Protein AF-0000000072165269 (afdb_homodimer)

Sequence (678 aa):
MTIIVISNIGFAGISVMSFYLAAVITVVPFFVMTLSVFIFFLLVLLVVDDQVEEVFLVLRLVLAFLIVVILVFVVLHFCLAVTIVQGVERFLTAADRALLTRVVQDAGTAEGDVFAQLVEGLRKLSGCELNEVLSASRFVPHPLNALGLHLLRSLLAERMADARAIERGSAGNVTVQETPDPQSQLHIDTFAPIVKVWVFQDPPGVSLDEGPLLFSQRSHRNSEAKLRWMHAYAQEPASEARAEPSFRLRGCAAAAKAAADFVQAVEGHLILEAAAAAQPVLPLPGVRRTLVLADTSALHARGTGVPGRVRCSWRQAGDNDGGLKRLNPYRWTEAKQELMTIIVISNIGFAGISVMSFYLAAVITVVPFFVMTLSVFIFFLLVLLVVDDQVEEVFLVLRLVLAFLIVVILVFVVLHFCLAVTIVQGVERFLTAADRALLTRVVQDAGTAEGDVFAQLVEGLRKLSGCELNEVLSASRFVPHPLNALGLHLLRSLLAERMADARAIERGSAGNVTVQETPDPQSQLHIDTFAPIVKVWVFQDPPGVSLDEGPLLFSQRSHRNSEAKLRWMHAYAQEPASEARAEPSFRLRGCAAAAKAAADFVQAVEGHLILEAAAAAQPVLPLPGVRRTLVLADTSALHARGTGVPGRVRCSWRQAGDNDGGLKRLNPYRWTEAKQEL

Secondary structure (DSSP, 8-state):
---------------HHHHHHHIIIIIHHHHHHHHHHHHHHHHHHHHHTT-HHHHHHHHHHHHHHHHHHHHHHHHHHHHHHHHHHHHHHHH--HHHHHHHHHHHHHHTS--SSHHHHHHHHHHTS-HHHHHHHTSS-S----GGGGGTHHHHHHHHHHHHHHHHHHHT--TTEEE--SS--GGGS-EES-SS--EEEEEE-STT-S-GGG-PPEEETTTTS--HHHHHHHHHHTSTT-HHHHH-SSEETTT-HHHHHHTHHHHHHHTTSS-BTTBPPEEE-PPPTT-S-EEEEEETTS-EE---PPTT-EEEEEE---TTTSBS----TT-HHHHHTT-/---------------HHHHHHHIIIIIHHHHHHHHHHHHHHHHHHHHHTT-HHHHHHHHHHHHHHHHHHHHHHHHHHHHHHHHHHHHHHHH--HHHHHHHHHHHHHHTS--SSHHHHHHHHHHTS-HHHHHHHTSS-S----GGGGGTHHHHHHHHHHHHHHHHHHHT--TT-EE--SS--GGGS-EES-SS--EEEEEE-STT-S-GGG-PEEE-TTTTS--HHHHHHHHHHTSTT-HHHHH-SSEETTT-HHHHHHTHHHHHHHTTSS-BTTBPPPEE-PPPTT-S-EEEEEETTS-EEE--PPTT-EE-EEE---TTSSBS----TT-HHHHHTT-

Solvent-accessible surface area (backbone atoms only — not comparable to full-atom values): 35273 Å² total; per-residue (Å²): 137,81,80,81,75,84,71,85,70,88,69,70,87,62,49,70,59,56,51,49,46,47,39,47,62,52,43,40,49,47,47,49,18,51,48,15,38,49,46,25,53,51,32,14,55,27,14,64,64,57,34,25,71,58,18,22,51,53,18,54,52,49,52,54,47,49,53,49,50,50,51,50,50,54,51,48,47,60,46,47,52,53,44,51,56,49,46,47,62,72,51,46,48,72,67,52,51,51,48,53,36,49,45,31,45,73,69,62,60,43,72,83,63,33,57,61,53,37,54,52,52,56,66,68,48,48,68,68,54,46,48,53,65,61,38,64,61,53,65,77,92,52,82,54,28,44,50,35,46,64,54,50,48,30,52,46,28,47,38,44,50,51,49,50,55,58,68,62,42,79,71,23,59,46,61,32,63,91,58,92,54,77,55,51,45,45,22,21,64,30,61,45,87,40,49,32,40,35,36,28,49,54,69,87,32,49,43,72,54,26,16,27,46,27,38,17,54,58,35,53,52,88,37,72,48,54,46,31,26,51,47,46,38,53,32,87,87,21,61,54,47,70,72,34,56,47,53,36,62,76,64,34,68,64,12,32,62,65,15,44,68,46,51,34,4,34,73,57,75,41,91,43,92,57,26,32,41,50,38,70,57,64,51,58,84,96,44,58,62,34,78,45,78,41,57,39,26,9,40,28,22,42,33,78,31,40,79,85,33,67,22,52,28,37,48,39,72,25,87,63,86,22,14,56,67,82,52,38,54,70,37,68,71,67,31,54,69,67,96,137,82,81,81,76,84,72,85,71,90,72,68,88,65,51,68,62,59,51,48,47,46,40,47,62,51,42,40,50,48,48,51,17,51,49,16,37,50,48,22,52,52,31,10,55,28,13,64,63,56,34,26,70,57,20,25,53,51,22,54,51,49,52,53,48,50,53,48,51,51,50,48,50,54,49,48,41,56,46,48,48,52,45,50,54,49,47,47,61,71,50,47,46,72,65,51,51,51,48,53,36,50,46,32,45,73,68,63,61,42,72,83,63,34,57,62,52,38,53,52,53,55,65,69,47,50,61,69,53,47,48,53,65,62,37,62,62,55,64,76,93,51,82,52,29,44,49,33,45,64,56,50,48,29,51,45,30,49,38,44,49,50,50,48,54,58,68,61,41,78,54,35,60,43,61,29,61,88,59,92,54,77,56,50,45,46,23,21,61,34,62,43,88,40,47,32,40,36,36,28,47,55,67,84,31,50,43,71,53,27,17,25,47,26,39,19,55,59,34,56,52,88,36,72,48,53,47,32,24,51,48,46,38,53,32,87,86,21,60,56,48,69,72,34,58,45,53,37,62,76,62,34,69,64,12,33,62,64,14,42,67,44,51,33,4,34,72,57,76,40,90,43,92,56,26,32,42,52,38,69,57,64,51,58,83,97,44,57,62,36,77,45,77,40,57,38,26,8,40,28,22,41,32,79,31,42,72,84,31,66,25,52,27,38,45,38,73,24,87,65,87,24,16,58,67,84,53,38,55,71,38,68,73,70,32,52,70,70,93

pLDDT: mean 75.64, std 20.77, range [17.41, 98.38]

Organism: Symbiodinium microadriaticum (NCBI:txid2951)

Radius of gyration: 30.16 Å; Cα contacts (8 Å, |Δi|>4): 1142; chains: 2; bounding box: 85×71×74 Å

Structure (mmCIF, N/CA/C/O backbone):
data_AF-0000000072165269-model_v1
#
loop_
_entity.id
_entity.type
_entity.pdbx_description
1 polymer 'Uncharacterized protein'
#
loop_
_atom_site.group_PDB
_atom_site.id
_atom_site.type_symbol
_atom_site.label_atom_id
_atom_site.label_alt_id
_atom_site.label_comp_id
_atom_site.label_asym_id
_atom_site.label_entity_id
_atom_site.label_seq_id
_atom_site.pdbx_PDB_ins_code
_atom_site.Cartn_x
_atom_site.Cartn_y
_atom_site.Cartn_z
_atom_site.occupancy
_atom_site.B_iso_or_equiv
_atom_site.auth_seq_id
_atom_site.auth_comp_id
_atom_site.auth_asym_id
_atom_site.auth_atom_id
_atom_site.pdbx_PDB_model_num
ATOM 1 N N . MET A 1 1 ? -30.328 23 -36.625 1 17.5 1 MET A N 1
ATOM 2 C CA . MET A 1 1 ? -30.672 21.797 -35.875 1 17.5 1 MET A CA 1
ATOM 3 C C . MET A 1 1 ? -29.438 21.234 -35.156 1 17.5 1 MET A C 1
ATOM 5 O O . MET A 1 1 ? -28.609 20.594 -35.812 1 17.5 1 MET A O 1
ATOM 9 N N . THR A 1 2 ? -28.656 21.625 -34.438 1 18.64 2 THR A N 1
ATOM 10 C CA . THR A 1 2 ? -27.234 21.672 -34.125 1 18.64 2 THR A CA 1
ATOM 11 C C . THR A 1 2 ? -26.859 20.578 -33.156 1 18.64 2 THR A C 1
ATOM 13 O O . THR A 1 2 ? -27.422 20.5 -32.062 1 18.64 2 THR A O 1
ATOM 16 N N . ILE A 1 3 ? -26.391 19.297 -33.5 1 18.27 3 ILE A N 1
ATOM 17 C CA . ILE A 1 3 ? -26.156 18 -32.875 1 18.27 3 ILE A CA 1
ATOM 18 C C . ILE A 1 3 ? -25 18.109 -31.875 1 18.27 3 ILE A C 1
ATOM 20 O O . ILE A 1 3 ? -23.922 18.594 -32.219 1 18.27 3 ILE A O 1
ATOM 24 N N . ILE A 1 4 ? -25.156 18.438 -30.75 1 18.45 4 ILE A N 1
ATOM 25 C CA . ILE A 1 4 ? -24.078 18.719 -29.797 1 18.45 4 ILE A CA 1
ATOM 26 C C . ILE A 1 4 ? -23.234 17.469 -29.578 1 18.45 4 ILE A C 1
ATOM 28 O O . ILE A 1 4 ? -23.766 16.406 -29.234 1 18.45 4 ILE A O 1
ATOM 32 N N . VAL A 1 5 ? -22.109 17.141 -30.156 1 17.91 5 VAL A N 1
ATOM 33 C CA . VAL A 1 5 ? -21.125 16.047 -30.203 1 17.91 5 VAL A CA 1
ATOM 34 C C . VAL A 1 5 ? -20.422 15.93 -28.859 1 17.91 5 VAL A C 1
ATOM 36 O O . VAL A 1 5 ? -19.844 16.891 -28.359 1 17.91 5 VAL A O 1
ATOM 39 N N . ILE A 1 6 ? -20.953 15.328 -27.844 1 20.78 6 ILE A N 1
ATOM 40 C CA . ILE A 1 6 ? -20.406 15.219 -26.5 1 20.78 6 ILE A CA 1
ATOM 41 C C . ILE A 1 6 ? -19 14.633 -26.562 1 20.78 6 ILE A C 1
ATOM 43 O O . ILE A 1 6 ? -18.812 13.516 -27.047 1 20.78 6 ILE A O 1
ATOM 47 N N . SER A 1 7 ? -18 15.289 -26.703 1 19.34 7 SER A N 1
ATOM 48 C CA . SER A 1 7 ? -16.562 15.117 -26.875 1 19.34 7 SER A CA 1
ATOM 49 C C . SER A 1 7 ? -15.977 14.242 -25.781 1 19.34 7 SER A C 1
ATOM 51 O O . SER A 1 7 ? -16.562 14.102 -24.703 1 19.34 7 SER A O 1
ATOM 53 N N . ASN A 1 8 ? -14.789 13.547 -26.062 1 21.59 8 ASN A N 1
ATOM 54 C CA . ASN A 1 8 ? -13.969 12.43 -25.609 1 21.59 8 ASN A CA 1
ATOM 55 C C . ASN A 1 8 ? -13.453 12.664 -24.188 1 21.59 8 ASN A C 1
ATOM 57 O O . ASN A 1 8 ? -12.422 13.32 -24 1 21.59 8 ASN A O 1
ATOM 61 N N . ILE A 1 9 ? -13.992 13.156 -23.234 1 23.17 9 ILE A N 1
ATOM 62 C CA . ILE A 1 9 ? -13.5 13.453 -21.891 1 23.17 9 ILE A CA 1
ATOM 63 C C . ILE A 1 9 ? -12.75 12.25 -21.344 1 23.17 9 ILE A C 1
ATOM 65 O O . ILE A 1 9 ? -13.242 11.117 -21.391 1 23.17 9 ILE A O 1
ATOM 69 N N . GLY A 1 10 ? -11.422 12.172 -21.359 1 23.2 10 GLY A N 1
ATOM 70 C CA . GLY A 1 10 ? -10.398 11.164 -21.141 1 23.2 10 GLY A CA 1
ATOM 71 C C . GLY A 1 10 ? -10.68 10.281 -19.938 1 23.2 10 GLY A C 1
ATOM 72 O O . GLY A 1 10 ? -10.469 10.688 -18.797 1 23.2 10 GLY A O 1
ATOM 73 N N . PHE A 1 11 ? -11.773 9.602 -19.766 1 25.09 11 PHE A N 1
ATOM 74 C CA . PHE A 1 11 ? -12.391 8.594 -18.922 1 25.09 11 PHE A CA 1
ATOM 75 C C . PHE A 1 11 ? -11.445 7.422 -18.688 1 25.09 11 PHE A C 1
ATOM 77 O O . PHE A 1 11 ? -11.133 6.68 -19.625 1 25.09 11 PHE A O 1
ATOM 84 N N . ALA A 1 12 ? -10.453 7.516 -17.797 1 27.45 12 ALA A N 1
ATOM 85 C CA . ALA A 1 12 ? -9.469 6.531 -17.359 1 27.45 12 ALA A CA 1
ATOM 86 C C . ALA A 1 12 ? -10.039 5.117 -17.422 1 27.45 12 ALA A C 1
ATOM 88 O O . ALA A 1 12 ? -11.25 4.926 -17.391 1 27.45 12 ALA A O 1
ATOM 89 N N . GLY A 1 13 ? -9.297 4.133 -18.047 1 29.25 13 GLY A N 1
ATOM 90 C CA . GLY A 1 13 ? -9.586 2.779 -18.5 1 29.25 13 GLY A CA 1
ATOM 91 C C . GLY A 1 13 ? -10.414 1.987 -17.5 1 29.25 13 GLY A C 1
ATOM 92 O O . GLY A 1 13 ? -9.883 1.196 -16.734 1 29.25 13 GLY A O 1
ATOM 93 N N . ILE A 1 14 ? -11.266 2.596 -16.781 1 30.2 14 ILE A N 1
ATOM 94 C CA . ILE A 1 14 ? -12.32 1.849 -16.109 1 30.2 14 ILE A CA 1
ATOM 95 C C . ILE A 1 14 ? -12.977 0.878 -17.078 1 30.2 14 ILE A C 1
ATOM 97 O O . ILE A 1 14 ? -13.594 1.3 -18.062 1 30.2 14 ILE A O 1
ATOM 101 N N . SER A 1 15 ? -12.289 -0.178 -17.328 1 31.05 15 SER A N 1
ATOM 102 C CA . SER A 1 15 ? -13.039 -1.13 -18.156 1 31.05 15 SER A CA 1
ATOM 103 C C . SER A 1 15 ? -14.516 -1.142 -17.781 1 31.05 15 SER A C 1
ATOM 105 O O . SER A 1 15 ? -14.875 -0.825 -16.641 1 31.05 15 SER A O 1
ATOM 107 N N . VAL A 1 16 ? -15.438 -0.996 -18.781 1 33.59 16 VAL A N 1
ATOM 108 C CA . VAL A 1 16 ? -16.891 -1.145 -18.75 1 33.59 16 VAL A CA 1
ATOM 109 C C . VAL A 1 16 ? -17.281 -2.184 -17.703 1 33.59 16 VAL A C 1
ATOM 111 O O . VAL A 1 16 ? -18.266 -2.004 -16.984 1 33.59 16 VAL A O 1
ATOM 114 N N . MET A 1 17 ? -16.375 -3.08 -17.547 1 35.75 17 MET A N 1
ATOM 115 C CA . MET A 1 17 ? -16.719 -4.176 -16.641 1 35.75 17 MET A CA 1
ATOM 116 C C . MET A 1 17 ? -16.594 -3.732 -15.188 1 35.75 17 MET A C 1
ATOM 118 O O . MET A 1 17 ? -17.422 -4.094 -14.352 1 35.75 17 MET A O 1
ATOM 122 N N . SER A 1 18 ? -15.594 -2.992 -14.961 1 36.72 18 SER A N 1
ATOM 123 C CA . SER A 1 18 ? -15.453 -2.521 -13.586 1 36.72 18 SER A CA 1
ATOM 124 C C . SER A 1 18 ? -16.578 -1.553 -13.211 1 36.72 18 SER A C 1
ATOM 126 O O . SER A 1 18 ? -17.016 -1.513 -12.062 1 36.72 18 SER A O 1
ATOM 128 N N . PHE A 1 19 ? -16.969 -0.799 -14.117 1 37.56 19 PHE A N 1
ATOM 129 C CA . PHE A 1 19 ? -18.062 0.112 -13.836 1 37.56 19 PHE A CA 1
ATOM 130 C C . PHE A 1 19 ? -19.359 -0.66 -13.625 1 37.56 19 PHE A C 1
ATOM 132 O O . PHE A 1 19 ? -20.125 -0.348 -12.711 1 37.56 19 PHE A O 1
ATOM 139 N N . TYR A 1 20 ? -19.562 -1.666 -14.453 1 37.16 20 TYR A N 1
ATOM 140 C CA . TYR A 1 20 ? -20.812 -2.414 -14.328 1 37.16 20 TYR A CA 1
ATOM 141 C C . TYR A 1 20 ? -20.828 -3.242 -13.055 1 37.16 20 TYR A C 1
ATOM 143 O O . TYR A 1 20 ? -21.844 -3.299 -12.352 1 37.16 20 TYR A O 1
ATOM 151 N N . LEU A 1 21 ? -19.672 -3.732 -12.766 1 39.22 21 LEU A N 1
ATOM 152 C CA . LEU A 1 21 ? -19.641 -4.574 -11.578 1 39.22 21 LEU A CA 1
ATOM 153 C C . LEU A 1 21 ? -19.719 -3.73 -10.312 1 39.22 21 LEU A C 1
ATOM 155 O O . LEU A 1 21 ? -20.453 -4.07 -9.375 1 39.22 21 LEU A O 1
ATOM 159 N N . ALA A 1 22 ? -19.031 -2.713 -10.352 1 39.59 22 ALA A N 1
ATOM 160 C CA . ALA A 1 22 ? -19.141 -1.81 -9.203 1 39.59 22 ALA A CA 1
ATOM 161 C C . ALA A 1 22 ? -20.547 -1.207 -9.117 1 39.59 22 ALA A C 1
ATOM 163 O O . ALA A 1 22 ? -21.109 -1.101 -8.031 1 39.59 22 ALA A O 1
ATOM 164 N N . ALA A 1 23 ? -21.016 -0.86 -10.219 1 40.09 23 ALA A N 1
ATOM 165 C CA . ALA A 1 23 ? -22.375 -0.327 -10.242 1 40.09 23 ALA A CA 1
ATOM 166 C C . ALA A 1 23 ? -23.391 -1.384 -9.805 1 40.09 23 ALA A C 1
ATOM 168 O O . ALA A 1 23 ? -24.312 -1.092 -9.039 1 40.09 23 ALA A O 1
ATOM 169 N N . VAL A 1 24 ? -23.125 -2.531 -10.25 1 42.62 24 VAL A N 1
ATOM 170 C CA . VAL A 1 24 ? -24.062 -3.6 -9.914 1 42.62 24 VAL A CA 1
ATOM 171 C C . VAL A 1 24 ? -23.891 -4 -8.453 1 42.62 24 VAL A C 1
ATOM 173 O O . VAL A 1 24 ? -24.875 -4.188 -7.73 1 42.62 24 VAL A O 1
ATOM 176 N N . ILE A 1 25 ? -22.641 -3.998 -8.07 1 43.5 25 ILE A N 1
ATOM 177 C CA . ILE A 1 25 ? -22.422 -4.477 -6.707 1 43.5 25 ILE A CA 1
ATOM 178 C C . ILE A 1 25 ? -22.781 -3.375 -5.711 1 43.5 25 ILE A C 1
ATOM 180 O O . ILE A 1 25 ? -23.328 -3.648 -4.645 1 43.5 25 ILE A O 1
ATOM 184 N N . THR A 1 26 ? -22.359 -2.205 -6.09 1 42.69 26 THR A N 1
ATOM 185 C CA . THR A 1 26 ? -22.609 -1.152 -5.113 1 42.69 26 THR A CA 1
ATOM 186 C C . THR A 1 26 ? -23.953 -0.471 -5.387 1 42.69 26 THR A C 1
ATOM 188 O O . THR A 1 26 ? -24.719 -0.203 -4.461 1 42.69 26 THR A O 1
ATOM 191 N N . VAL A 1 27 ? -24.141 -0.189 -6.617 1 44 27 VAL A N 1
ATOM 192 C CA . VAL A 1 27 ? -25.312 0.616 -6.949 1 44 27 VAL A CA 1
ATOM 193 C C . VAL A 1 27 ? -26.578 -0.25 -6.895 1 44 27 VAL A C 1
ATOM 195 O O . VAL A 1 27 ? -27.609 0.181 -6.379 1 44 27 VAL A O 1
ATOM 198 N N . VAL A 1 28 ? -26.359 -1.438 -7.316 1 46.44 28 VAL A N 1
ATOM 199 C CA . VAL A 1 28 ? -27.547 -2.303 -7.387 1 46.44 28 VAL A CA 1
ATOM 200 C C . VAL A 1 28 ? -28.016 -2.648 -5.98 1 46.44 28 VAL A C 1
ATOM 202 O O . VAL A 1 28 ? -29.203 -2.523 -5.668 1 46.44 28 VAL A O 1
ATOM 205 N N . PRO A 1 29 ? -27.031 -2.879 -5.223 1 47.97 29 PRO A N 1
ATOM 206 C CA . PRO A 1 29 ? -27.547 -3.133 -3.873 1 47.97 29 PRO A CA 1
ATOM 207 C C . PRO A 1 29 ? -28.109 -1.878 -3.207 1 47.97 29 PRO A C 1
ATOM 209 O O . PRO A 1 29 ? -29.125 -1.942 -2.514 1 47.97 29 PRO A O 1
ATOM 212 N N . PHE A 1 30 ? -27.484 -0.823 -3.48 1 50.34 30 PHE A N 1
ATOM 213 C CA . PHE A 1 30 ? -27.984 0.425 -2.914 1 50.34 30 PHE A CA 1
ATOM 214 C C . PHE A 1 30 ? -29.344 0.794 -3.518 1 50.34 30 PHE A C 1
ATOM 216 O O . PHE A 1 30 ? -30.25 1.205 -2.801 1 50.34 30 PHE A O 1
ATOM 223 N N . PHE A 1 31 ? -29.5 0.663 -4.773 1 50.75 31 PHE A N 1
ATOM 224 C CA . PHE A 1 31 ? -30.766 0.945 -5.445 1 50.75 31 PHE A CA 1
ATOM 225 C C . PHE A 1 31 ? -31.844 -0.056 -5.027 1 50.75 31 PHE A C 1
ATOM 227 O O . PHE A 1 31 ? -32.969 0.325 -4.75 1 50.75 31 PHE A O 1
ATOM 234 N N . VAL A 1 32 ? -31.406 -1.226 -4.957 1 52.62 32 VAL A N 1
ATOM 235 C CA . VAL A 1 32 ? -32.344 -2.254 -4.547 1 52.62 32 VAL A CA 1
ATOM 236 C C . VAL A 1 32 ? -32.781 -2.006 -3.104 1 52.62 32 VAL A C 1
ATOM 238 O O . VAL A 1 32 ? -33.969 -2.141 -2.771 1 52.62 32 VAL A O 1
ATOM 241 N N . MET A 1 33 ? -31.828 -1.447 -2.486 1 50.69 33 MET A N 1
ATOM 242 C CA . MET A 1 33 ? -32.156 -1.13 -1.095 1 50.69 33 MET A CA 1
ATOM 243 C C . MET A 1 33 ? -33.094 0.064 -1.007 1 50.69 33 MET A C 1
ATOM 245 O O . MET A 1 33 ? -34.094 0.014 -0.293 1 50.69 33 MET A O 1
ATOM 249 N N . THR A 1 34 ? -32.75 1.034 -1.632 1 53.34 34 THR A N 1
ATOM 250 C CA . THR A 1 34 ? -33.562 2.246 -1.603 1 53.34 34 THR A CA 1
ATOM 251 C C . THR A 1 34 ? -34.938 1.985 -2.191 1 53.34 34 THR A C 1
ATOM 253 O O . THR A 1 34 ? -35.969 2.443 -1.649 1 53.34 34 THR A O 1
ATOM 256 N N . LEU A 1 35 ? -34.938 1.278 -3.215 1 57.38 35 LEU A N 1
ATOM 257 C CA . LEU A 1 35 ? -36.219 0.952 -3.857 1 57.38 35 LEU A CA 1
ATOM 258 C C . LEU A 1 35 ? -37.062 0.041 -2.971 1 57.38 35 LEU A C 1
ATOM 260 O O . LEU A 1 35 ? -38.281 0.216 -2.869 1 57.38 35 LEU A O 1
ATOM 264 N N . SER A 1 36 ? -36.344 -0.808 -2.354 1 53.47 36 SER A N 1
ATOM 265 C CA . SER A 1 36 ? -37.062 -1.704 -1.45 1 53.47 36 SER A CA 1
ATOM 266 C C . SER A 1 36 ? -37.656 -0.939 -0.279 1 53.47 36 SER A C 1
ATOM 268 O O . SER A 1 36 ? -38.781 -1.211 0.125 1 53.47 36 SER A O 1
ATOM 270 N N . VAL A 1 37 ? -36.906 -0.004 0.172 1 55.84 37 VAL A N 1
ATOM 271 C CA . VAL A 1 37 ? -37.406 0.822 1.268 1 55.84 37 VAL A CA 1
ATOM 272 C C . VAL A 1 37 ? -38.562 1.678 0.782 1 55.84 37 VAL A C 1
ATOM 274 O O . VAL A 1 37 ? -39.594 1.805 1.474 1 55.84 37 VAL A O 1
ATOM 277 N N . PHE A 1 38 ? -38.438 2.283 -0.323 1 58.06 38 PHE A N 1
ATOM 278 C CA . PHE A 1 38 ? -39.5 3.096 -0.903 1 58.06 38 PHE A CA 1
ATOM 279 C C . PHE A 1 38 ? -40.75 2.258 -1.139 1 58.06 38 PHE A C 1
ATOM 281 O O . PHE A 1 38 ? -41.844 2.676 -0.793 1 58.06 38 PHE A O 1
ATOM 288 N N . ILE A 1 39 ? -40.562 1.125 -1.719 1 60.09 39 ILE A N 1
ATOM 289 C CA . ILE A 1 39 ? -41.688 0.233 -1.998 1 60.09 39 ILE A CA 1
ATOM 290 C C . ILE A 1 39 ? -42.375 -0.184 -0.689 1 60.09 39 ILE A C 1
ATOM 292 O O . ILE A 1 39 ? -43.594 -0.226 -0.597 1 60.09 39 ILE A O 1
ATOM 296 N N . PHE A 1 40 ? -41.531 -0.346 0.235 1 57.81 40 PHE A N 1
ATOM 297 C CA . PHE A 1 40 ? -42.062 -0.691 1.55 1 57.81 40 PHE A CA 1
ATOM 298 C C . PHE A 1 40 ? -42.906 0.448 2.109 1 57.81 40 PHE A C 1
ATOM 300 O O . PHE A 1 40 ? -44.031 0.229 2.572 1 57.81 40 PHE A O 1
ATOM 307 N N . PHE A 1 41 ? -42.344 1.589 2.109 1 58.44 41 PHE A N 1
ATOM 308 C CA . PHE A 1 41 ? -43.094 2.74 2.611 1 58.44 41 PHE A CA 1
ATOM 309 C C . PHE A 1 41 ? -44.375 2.941 1.823 1 58.44 41 PHE A C 1
ATOM 311 O O . PHE A 1 41 ? -45.438 3.244 2.4 1 58.44 41 PHE A O 1
ATOM 318 N N . LEU A 1 42 ? -44.281 2.74 0.582 1 60.41 42 LEU A N 1
ATOM 319 C CA . LEU A 1 42 ? -45.469 2.881 -0.266 1 60.41 42 LEU A CA 1
ATOM 320 C C . LEU A 1 42 ? -46.5 1.811 0.063 1 60.41 42 LEU A C 1
ATOM 322 O O . LEU A 1 42 ? -47.688 2.107 0.173 1 60.41 42 LEU A O 1
ATOM 326 N N . LEU A 1 43 ? -46.094 0.687 0.328 1 62.09 43 LEU A N 1
ATOM 327 C CA . LEU A 1 43 ? -47 -0.402 0.654 1 62.09 43 LEU A CA 1
ATOM 328 C C . LEU A 1 43 ? -47.656 -0.171 2.01 1 62.09 43 LEU A C 1
ATOM 330 O O . LEU A 1 43 ? -48.844 -0.42 2.174 1 62.09 43 LEU A O 1
ATOM 334 N N . VAL A 1 44 ? -46.938 0.338 2.973 1 58.19 44 VAL A N 1
ATOM 335 C CA . VAL A 1 44 ? -47.5 0.654 4.289 1 58.19 44 VAL A CA 1
ATOM 336 C C . VAL A 1 44 ? -48.562 1.722 4.156 1 58.19 44 VAL A C 1
ATOM 338 O O . VAL A 1 44 ? -49.656 1.6 4.746 1 58.19 44 VAL A O 1
ATOM 341 N N . LEU A 1 45 ? -48.188 2.684 3.41 1 58.19 45 LEU A N 1
ATOM 342 C CA . LEU A 1 45 ? -49.156 3.758 3.217 1 58.19 45 LEU A CA 1
ATOM 343 C C . LEU A 1 45 ? -50.438 3.234 2.553 1 58.19 45 LEU A C 1
ATOM 345 O O . LEU A 1 45 ? -51.531 3.604 2.943 1 58.19 45 LEU A O 1
ATOM 349 N N . LEU A 1 46 ? -50.281 2.361 1.69 1 62.19 46 LEU A N 1
ATOM 350 C CA . LEU A 1 46 ? -51.438 1.832 0.96 1 62.19 46 LEU A CA 1
ATOM 351 C C . LEU A 1 46 ? -52.281 0.905 1.845 1 62.19 46 LEU A C 1
ATOM 353 O O . LEU A 1 46 ? -53.5 0.903 1.769 1 62.19 46 LEU A O 1
ATOM 357 N N . VAL A 1 47 ? -51.688 0.182 2.695 1 60.47 47 VAL A N 1
ATOM 358 C CA . VAL A 1 47 ? -52.375 -0.725 3.604 1 60.47 47 VAL A CA 1
ATOM 359 C C . VAL A 1 47 ? -53.156 0.081 4.645 1 60.47 47 VAL A C 1
ATOM 361 O O . VAL A 1 47 ? -54.281 -0.246 4.969 1 60.47 47 VAL A O 1
ATOM 364 N N . VAL A 1 48 ? -52.5 1.046 5.094 1 59.66 48 VAL A N 1
ATOM 365 C CA . VAL A 1 48 ? -53.156 1.896 6.082 1 59.66 48 VAL A CA 1
ATOM 366 C C . VAL A 1 48 ? -54.375 2.553 5.457 1 59.66 48 VAL A C 1
ATOM 368 O O . VAL A 1 48 ? -55.406 2.705 6.117 1 59.66 48 VAL A O 1
ATOM 371 N N . ASP A 1 49 ? -54.25 2.721 4.176 1 61.25 49 ASP A N 1
ATOM 372 C CA . ASP A 1 49 ? -55.344 3.398 3.486 1 61.25 49 ASP A CA 1
ATOM 373 C C . ASP A 1 49 ? -56.312 2.393 2.871 1 61.25 49 ASP A C 1
ATOM 375 O O . ASP A 1 49 ? -57.188 2.768 2.104 1 61.25 49 ASP A O 1
ATOM 379 N N . ASP A 1 50 ? -56.094 1.079 3.25 1 64.31 50 ASP A N 1
ATOM 380 C CA . ASP A 1 50 ? -56.969 -0.007 2.824 1 64.31 50 ASP A CA 1
ATOM 381 C C . ASP A 1 50 ? -57.094 -0.036 1.304 1 64.31 50 ASP A C 1
ATOM 383 O O . ASP A 1 50 ? -58.188 -0.25 0.779 1 64.31 50 ASP A O 1
ATOM 387 N N . GLN A 1 51 ? -56.062 0.412 0.689 1 65.25 51 GLN A N 1
ATOM 388 C CA . GLN A 1 51 ? -56 0.375 -0.768 1 65.25 51 GLN A CA 1
ATOM 389 C C . GLN A 1 51 ? -55.406 -0.938 -1.267 1 65.25 51 GLN A C 1
ATOM 391 O O . GLN A 1 51 ? -54.281 -0.97 -1.72 1 65.25 51 GLN A O 1
ATOM 396 N N . VAL A 1 52 ? -56.219 -2.031 -1.284 1 65.56 52 VAL A N 1
ATOM 397 C CA . VAL A 1 52 ? -55.844 -3.418 -1.521 1 65.56 52 VAL A CA 1
ATOM 398 C C . VAL A 1 52 ? -55.375 -3.59 -2.967 1 65.56 52 VAL A C 1
ATOM 400 O O . VAL A 1 52 ? -54.406 -4.266 -3.234 1 65.56 52 VAL A O 1
ATOM 403 N N . GLU A 1 53 ? -56.094 -2.953 -3.826 1 70.88 53 GLU A N 1
ATOM 404 C CA . GLU A 1 53 ? -55.75 -3.082 -5.238 1 70.88 53 GLU A CA 1
ATOM 405 C C . GLU A 1 53 ? -54.375 -2.475 -5.527 1 70.88 53 GLU A C 1
ATOM 407 O O . GLU A 1 53 ? -53.594 -3.037 -6.293 1 70.88 53 GLU A O 1
ATOM 412 N N . GLU A 1 54 ? -54.062 -1.445 -4.82 1 68.81 54 GLU A N 1
ATOM 413 C CA . GLU A 1 54 ? -52.781 -0.762 -5.004 1 68.81 54 GLU A CA 1
ATOM 414 C C . GLU A 1 54 ? -51.625 -1.554 -4.379 1 68.81 54 GLU A C 1
ATOM 416 O O . GLU A 1 54 ? -50.5 -1.562 -4.902 1 68.81 54 GLU A O 1
ATOM 421 N N . VAL A 1 55 ? -51.969 -2.258 -3.445 1 62.38 55 VAL A N 1
ATOM 422 C CA . VAL A 1 55 ? -51 -3.127 -2.803 1 62.38 55 VAL A CA 1
ATOM 423 C C . VAL A 1 55 ? -50.594 -4.246 -3.762 1 62.38 55 VAL A C 1
ATOM 425 O O . VAL A 1 55 ? -49.406 -4.531 -3.928 1 62.38 55 VAL A O 1
ATOM 428 N N . PHE A 1 56 ? -51.562 -4.762 -4.422 1 64.06 56 PHE A N 1
ATOM 429 C CA . PHE A 1 56 ? -51.312 -5.84 -5.367 1 64.06 56 PHE A CA 1
ATOM 430 C C . PHE A 1 56 ? -50.531 -5.324 -6.566 1 64.06 56 PHE A C 1
ATOM 432 O O . PHE A 1 56 ? -49.656 -6.012 -7.086 1 64.06 56 PHE A O 1
ATOM 439 N N . LEU A 1 57 ? -50.75 -4.168 -6.906 1 66.69 57 LEU A N 1
ATOM 440 C CA . LEU A 1 57 ? -50.031 -3.555 -8.008 1 66.69 57 LEU A CA 1
ATOM 441 C C . LEU A 1 57 ? -48.562 -3.359 -7.637 1 66.69 57 LEU A C 1
ATOM 443 O O . LEU A 1 57 ? -47.656 -3.672 -8.43 1 66.69 57 LEU A O 1
ATOM 447 N N . VAL A 1 58 ? -48.312 -3.002 -6.5 1 62.44 58 VAL A N 1
ATOM 448 C CA . VAL A 1 58 ? -46.938 -2.756 -6.043 1 62.44 58 VAL A CA 1
ATOM 449 C C . VAL A 1 58 ? -46.188 -4.078 -5.914 1 62.44 58 VAL A C 1
ATOM 451 O O . VAL A 1 58 ? -45.031 -4.184 -6.312 1 62.44 58 VAL A O 1
ATOM 454 N N . LEU A 1 59 ? -46.875 -5.059 -5.555 1 60.16 59 LEU A N 1
ATOM 455 C CA . LEU A 1 59 ? -46.25 -6.363 -5.395 1 60.16 59 LEU A CA 1
ATOM 456 C C . LEU A 1 59 ? -45.906 -6.973 -6.75 1 60.16 59 LEU A C 1
ATOM 458 O O . LEU A 1 59 ? -44.875 -7.609 -6.906 1 60.16 59 LEU A O 1
ATOM 462 N N . ARG A 1 60 ? -46.688 -6.918 -7.73 1 63.25 60 ARG A N 1
ATOM 463 C CA . ARG A 1 60 ? -46.406 -7.359 -9.086 1 63.25 60 ARG A CA 1
ATOM 464 C C . ARG A 1 60 ? -45.188 -6.625 -9.656 1 63.25 60 ARG A C 1
ATOM 466 O O . ARG A 1 60 ? -44.344 -7.223 -10.336 1 63.25 60 ARG A O 1
ATOM 473 N N . LEU A 1 61 ? -45.125 -5.375 -9.289 1 63.91 61 LEU A N 1
ATOM 474 C CA . LEU A 1 61 ? -44 -4.562 -9.766 1 63.91 61 LEU A CA 1
ATOM 475 C C . LEU A 1 61 ? -42.688 -4.996 -9.109 1 63.91 61 LEU A C 1
ATOM 477 O O . LEU A 1 61 ? -41.656 -5.047 -9.766 1 63.91 61 LEU A O 1
ATOM 481 N N . VAL A 1 62 ? -42.844 -5.414 -7.969 1 59.66 62 VAL A N 1
ATOM 482 C CA . VAL A 1 62 ? -41.656 -5.875 -7.242 1 59.66 62 VAL A CA 1
ATOM 483 C C . VAL A 1 62 ? -41.219 -7.223 -7.793 1 59.66 62 VAL A C 1
ATOM 485 O O . VAL A 1 62 ? -40 -7.461 -7.965 1 59.66 62 VAL A O 1
ATOM 488 N N . LEU A 1 63 ? -42.156 -8.117 -8.133 1 60.31 63 LEU A N 1
ATOM 489 C CA . LEU A 1 63 ? -41.844 -9.398 -8.742 1 60.31 63 LEU A CA 1
ATOM 490 C C . LEU A 1 63 ? -41.156 -9.211 -10.102 1 60.31 63 LEU A C 1
ATOM 492 O O . LEU A 1 63 ? -40.188 -9.883 -10.422 1 60.31 63 LEU A O 1
ATOM 496 N N . ALA A 1 64 ? -41.75 -8.406 -10.781 1 62.72 64 ALA A N 1
ATOM 497 C CA . ALA A 1 64 ? -41.156 -8.078 -12.07 1 62.72 64 ALA A CA 1
ATOM 498 C C . ALA A 1 64 ? -39.719 -7.539 -11.906 1 62.72 64 ALA A C 1
ATOM 500 O O . ALA A 1 64 ? -38.812 -7.898 -12.664 1 62.72 64 ALA A O 1
ATOM 501 N N . PHE A 1 65 ? -39.562 -6.805 -10.906 1 62.12 65 PHE A N 1
ATOM 502 C CA . PHE A 1 65 ? -38.25 -6.234 -10.617 1 62.12 65 PHE A CA 1
ATOM 503 C C . PHE A 1 65 ? -37.25 -7.324 -10.227 1 62.12 65 PHE A C 1
ATOM 505 O O . PHE A 1 65 ? -36.125 -7.316 -10.68 1 62.12 65 PHE A O 1
ATOM 512 N N . LEU A 1 66 ? -37.719 -8.273 -9.508 1 57.81 66 LEU A N 1
ATOM 513 C CA . LEU A 1 66 ? -36.875 -9.375 -9.07 1 57.81 66 LEU A CA 1
ATOM 514 C C . LEU A 1 66 ? -36.438 -10.234 -10.258 1 57.81 66 LEU A C 1
ATOM 516 O O . LEU A 1 66 ? -35.312 -10.695 -10.328 1 57.81 66 LEU A O 1
ATOM 520 N N . ILE A 1 67 ? -37.312 -10.484 -11.102 1 61.91 67 ILE A N 1
ATOM 521 C CA . ILE A 1 67 ? -37 -11.234 -12.312 1 61.91 67 ILE A CA 1
ATOM 522 C C . ILE A 1 67 ? -35.938 -10.5 -13.141 1 61.91 67 ILE A C 1
ATOM 524 O O . ILE A 1 67 ? -35 -11.109 -13.641 1 61.91 67 ILE A O 1
ATOM 528 N N . VAL A 1 68 ? -36.094 -9.219 -13.133 1 61.03 68 VAL A N 1
ATOM 529 C CA . VAL A 1 68 ? -35.125 -8.398 -13.867 1 61.03 68 VAL A CA 1
ATOM 530 C C . VAL A 1 68 ? -33.75 -8.461 -13.188 1 61.03 68 VAL A C 1
ATOM 532 O O . VAL A 1 68 ? -32.75 -8.586 -13.859 1 61.03 68 VAL A O 1
ATOM 535 N N . VAL A 1 69 ? -33.812 -8.492 -11.938 1 57.44 69 VAL A N 1
ATOM 536 C CA . VAL A 1 69 ? -32.562 -8.562 -11.188 1 57.44 69 VAL A CA 1
ATOM 537 C C . VAL A 1 69 ? -31.891 -9.906 -11.43 1 57.44 69 VAL A C 1
ATOM 539 O O . VAL A 1 69 ? -30.672 -9.961 -11.656 1 57.44 69 VAL A O 1
ATOM 542 N N . ILE A 1 70 ? -32.625 -10.961 -11.445 1 56.88 70 ILE A N 1
ATOM 543 C CA . ILE A 1 70 ? -32.094 -12.297 -11.703 1 56.88 70 ILE A CA 1
ATOM 544 C C . ILE A 1 70 ? -31.547 -12.375 -13.117 1 56.88 70 ILE A C 1
ATOM 546 O O . ILE A 1 70 ? -30.469 -12.93 -13.344 1 56.88 70 ILE A O 1
ATOM 550 N N . LEU A 1 71 ? -32.281 -11.867 -13.984 1 60.09 71 LEU A N 1
ATOM 551 C CA . LEU A 1 71 ? -31.828 -11.867 -15.367 1 60.09 71 LEU A CA 1
ATOM 552 C C . LEU A 1 71 ? -30.531 -11.078 -15.516 1 60.09 71 LEU A C 1
ATOM 554 O O . LEU A 1 71 ? -29.641 -11.492 -16.25 1 60.09 71 LEU A O 1
ATOM 558 N N . VAL A 1 72 ? -30.469 -10.055 -14.82 1 57.5 72 VAL A N 1
ATOM 559 C CA . VAL A 1 72 ? -29.266 -9.227 -14.859 1 57.5 72 VAL A CA 1
ATOM 560 C C . VAL A 1 72 ? -28.078 -10 -14.273 1 57.5 72 VAL A C 1
ATOM 562 O O . VAL A 1 72 ? -26.984 -9.961 -14.82 1 57.5 72 VAL A O 1
ATOM 565 N N . PHE A 1 73 ? -28.312 -10.75 -13.305 1 54.75 73 PHE A N 1
ATOM 566 C CA . PHE A 1 73 ? -27.25 -11.555 -12.695 1 54.75 73 PHE A CA 1
ATOM 567 C C . PHE A 1 73 ? -26.781 -12.633 -13.656 1 54.75 73 PHE A C 1
ATOM 569 O O . PHE A 1 73 ? -25.578 -12.922 -13.734 1 54.75 73 PHE A O 1
ATOM 576 N N . VAL A 1 74 ? -27.688 -13.297 -14.297 1 55.31 74 VAL A N 1
ATOM 577 C CA . VAL A 1 74 ? -27.359 -14.328 -15.273 1 55.31 74 VAL A CA 1
ATOM 578 C C . VAL A 1 74 ? -26.531 -13.727 -16.406 1 55.31 74 VAL A C 1
ATOM 580 O O . VAL A 1 74 ? -25.531 -14.312 -16.844 1 55.31 74 VAL A O 1
ATOM 583 N N . VAL A 1 75 ? -26.938 -12.617 -16.781 1 57.38 75 VAL A N 1
ATOM 584 C CA . VAL A 1 75 ? -26.219 -11.945 -17.859 1 57.38 75 VAL A CA 1
ATOM 585 C C . VAL A 1 75 ? -24.828 -11.555 -17.375 1 57.38 75 VAL A C 1
ATOM 587 O O . VAL A 1 75 ? -23.844 -11.711 -18.109 1 57.38 75 VAL A O 1
ATOM 590 N N . LEU A 1 76 ? -24.812 -11.203 -16.203 1 53 76 LEU A N 1
ATOM 591 C CA . LEU A 1 76 ? -23.516 -10.828 -15.641 1 53 76 LEU A CA 1
ATOM 592 C C . LEU A 1 76 ? -22.578 -12.031 -15.57 1 53 76 LEU A C 1
ATOM 594 O O . LEU A 1 76 ? -21.375 -11.906 -15.812 1 53 76 LEU A O 1
ATOM 598 N N . HIS A 1 77 ? -23.047 -13.156 -15.227 1 53.41 77 HIS A N 1
ATOM 599 C CA . HIS A 1 77 ? -22.297 -14.398 -15.211 1 53.41 77 HIS A CA 1
ATOM 600 C C . HIS A 1 77 ? -21.703 -14.703 -16.578 1 53.41 77 HIS A C 1
ATOM 602 O O . HIS A 1 77 ? -20.531 -15.07 -16.688 1 53.41 77 HIS A O 1
ATOM 608 N N . PHE A 1 78 ? -22.531 -14.758 -17.516 1 55.16 78 PHE A N 1
ATOM 609 C CA . PHE A 1 78 ? -22.078 -15.008 -18.875 1 55.16 78 PHE A CA 1
ATOM 610 C C . PHE A 1 78 ? -21.047 -13.969 -19.297 1 55.16 78 PHE A C 1
ATOM 612 O O . PHE A 1 78 ? -20.078 -14.289 -20 1 55.16 78 PHE A O 1
ATOM 619 N N . CYS A 1 79 ? -21.219 -12.883 -18.75 1 55.28 79 CYS A N 1
ATOM 620 C CA . CYS A 1 79 ? -20.297 -11.805 -19.047 1 55.28 79 CYS A CA 1
ATOM 621 C C . CYS A 1 79 ? -18.938 -12.031 -18.391 1 55.28 79 CYS A C 1
ATOM 623 O O . CYS A 1 79 ? -17.906 -11.758 -18.984 1 55.28 79 CYS A O 1
ATOM 625 N N . LEU A 1 80 ? -18.953 -12.719 -17.359 1 55.5 80 LEU A N 1
ATOM 626 C CA . LEU A 1 80 ? -17.688 -12.945 -16.672 1 55.5 80 LEU A CA 1
ATOM 627 C C . LEU A 1 80 ? -16.812 -13.922 -17.469 1 55.5 80 LEU A C 1
ATOM 629 O O . LEU A 1 80 ? -15.602 -13.719 -17.578 1 55.5 80 LEU A O 1
ATOM 633 N N . ALA A 1 81 ? -17.406 -15.047 -17.984 1 53.56 81 ALA A N 1
ATOM 634 C CA . ALA A 1 81 ? -16.656 -16.016 -18.781 1 53.56 81 ALA A CA 1
ATOM 635 C C . ALA A 1 81 ? -16.062 -15.359 -20.016 1 53.56 81 ALA A C 1
ATOM 637 O O . ALA A 1 81 ? -14.914 -15.625 -20.375 1 53.56 81 ALA A O 1
ATOM 638 N N . VAL A 1 82 ? -16.828 -14.578 -20.594 1 54.41 82 VAL A N 1
ATOM 639 C CA . VAL A 1 82 ? -16.359 -13.844 -21.766 1 54.41 82 VAL A CA 1
ATOM 640 C C . VAL A 1 82 ? -15.211 -12.922 -21.359 1 54.41 82 VAL A C 1
ATOM 642 O O . VAL A 1 82 ? -14.203 -12.812 -22.062 1 54.41 82 VAL A O 1
ATOM 645 N N . THR A 1 83 ? -15.258 -12.594 -20.156 1 61.5 83 THR A N 1
ATOM 646 C CA . THR A 1 83 ? -14.281 -11.609 -19.703 1 61.5 83 THR A CA 1
ATOM 647 C C . THR A 1 83 ? -12.922 -12.258 -19.469 1 61.5 83 THR A C 1
ATOM 649 O O . THR A 1 83 ? -11.891 -11.688 -19.828 1 61.5 83 THR A O 1
ATOM 652 N N . ILE A 1 84 ? -13 -13.578 -19.031 1 64 84 ILE A N 1
ATOM 653 C CA . ILE A 1 84 ? -11.695 -14.188 -18.828 1 64 84 ILE A CA 1
ATOM 654 C C . ILE A 1 84 ? -11.039 -14.484 -20.172 1 64 84 ILE A C 1
ATOM 656 O O . ILE A 1 84 ? -9.844 -14.25 -20.344 1 64 84 ILE A O 1
ATOM 660 N N . VAL A 1 85 ? -11.883 -14.992 -21.062 1 70.38 85 VAL A N 1
ATOM 661 C CA . VAL A 1 85 ? -11.352 -15.344 -22.375 1 70.38 85 VAL A CA 1
ATOM 662 C C . VAL A 1 85 ? -10.852 -14.078 -23.078 1 70.38 85 VAL A C 1
ATOM 664 O O . VAL A 1 85 ? -9.781 -14.086 -23.688 1 70.38 85 VAL A O 1
ATOM 667 N N . GLN A 1 86 ? -11.594 -13.047 -22.844 1 72.31 86 GLN A N 1
ATOM 668 C CA . GLN A 1 86 ? -11.164 -11.781 -23.422 1 72.31 86 GLN A CA 1
ATOM 669 C C . GLN A 1 86 ? -9.883 -11.281 -22.766 1 72.31 86 GLN A C 1
ATOM 671 O O . GLN A 1 86 ? -8.992 -10.75 -23.438 1 72.31 86 GLN A O 1
ATOM 676 N N . GLY A 1 87 ? -9.797 -11.516 -21.547 1 74.06 87 GLY A N 1
ATOM 677 C CA . GLY A 1 87 ? -8.578 -11.141 -20.844 1 74.06 87 GLY A CA 1
ATOM 678 C C . GLY A 1 87 ? -7.359 -11.914 -21.312 1 74.06 87 GLY A C 1
ATOM 679 O O . GLY A 1 87 ? -6.289 -11.336 -21.516 1 74.06 87 GLY A O 1
ATOM 680 N N . VAL A 1 88 ? -7.625 -13.203 -21.484 1 80.31 88 VAL A N 1
ATOM 681 C CA . VAL A 1 88 ? -6.559 -14.086 -21.953 1 80.31 88 VAL A CA 1
ATOM 682 C C . VAL A 1 88 ? -6.109 -13.656 -23.344 1 80.31 88 VAL A C 1
ATOM 684 O O . VAL A 1 88 ? -4.91 -13.531 -23.609 1 80.31 88 VAL A O 1
ATOM 687 N N . GLU A 1 89 ? -7.027 -13.359 -24.141 1 80.12 89 GLU A N 1
ATOM 688 C CA . GLU A 1 89 ? -6.703 -12.953 -25.5 1 80.12 89 GLU A CA 1
ATOM 689 C C . GLU A 1 89 ? -6.043 -11.57 -25.531 1 80.12 89 GLU A C 1
ATOM 691 O O . GLU A 1 89 ? -5.152 -11.32 -26.344 1 80.12 89 GLU A O 1
ATOM 696 N N . ARG A 1 90 ? -6.324 -10.781 -24.656 1 85 90 ARG A N 1
ATOM 697 C CA . ARG A 1 90 ? -5.832 -9.406 -24.609 1 85 90 ARG A CA 1
ATOM 698 C C . ARG A 1 90 ? -4.402 -9.352 -24.078 1 85 90 ARG A C 1
ATOM 700 O O . ARG A 1 90 ? -3.576 -8.594 -24.594 1 85 90 ARG A O 1
ATOM 707 N N . PHE A 1 91 ? -4.148 -10.281 -23.188 1 90.31 91 PHE A N 1
ATOM 708 C CA . PHE A 1 91 ? -2.898 -10.039 -22.469 1 90.31 91 PHE A CA 1
ATOM 709 C C . PHE A 1 91 ? -1.866 -11.109 -22.812 1 90.31 91 PHE A C 1
ATOM 711 O O . PHE A 1 91 ? -0.661 -10.852 -22.766 1 90.31 91 PHE A O 1
ATOM 718 N N . LEU A 1 92 ? -2.314 -12.258 -23.156 1 93.38 92 LEU A N 1
ATOM 719 C CA . L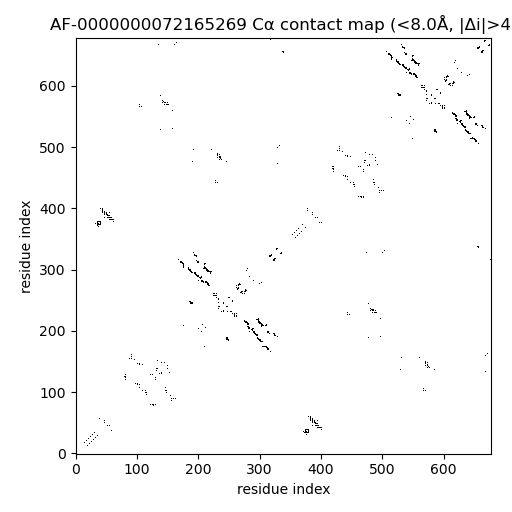EU A 1 92 ? -1.344 -13.289 -23.5 1 93.38 92 LEU A CA 1
ATOM 720 C C . LEU A 1 92 ? -0.908 -13.18 -24.953 1 93.38 92 LEU A C 1
ATOM 722 O O . LEU A 1 92 ? -1.747 -13.141 -25.859 1 93.38 92 LEU A O 1
ATOM 726 N N . THR A 1 93 ? 0.318 -13.094 -25.156 1 93.62 93 THR A N 1
ATOM 727 C CA . THR A 1 93 ? 0.873 -12.992 -26.5 1 93.62 93 THR A CA 1
ATOM 728 C C . THR A 1 93 ? 0.904 -14.359 -27.172 1 93.62 93 THR A C 1
ATOM 730 O O . THR A 1 93 ? 0.685 -15.383 -26.516 1 93.62 93 THR A O 1
ATOM 733 N N . ALA A 1 94 ? 1.191 -14.297 -28.469 1 94.62 94 ALA A N 1
ATOM 734 C CA . ALA A 1 94 ? 1.371 -15.547 -29.203 1 94.62 94 ALA A CA 1
ATOM 735 C C . ALA A 1 94 ? 2.545 -16.344 -28.641 1 94.62 94 ALA A C 1
ATOM 737 O O . ALA A 1 94 ? 2.5 -17.578 -28.594 1 94.62 94 ALA A O 1
ATOM 738 N N . ALA A 1 95 ? 3.535 -15.641 -28.234 1 96 95 ALA A N 1
ATOM 739 C CA . ALA A 1 95 ? 4.711 -16.297 -27.656 1 96 95 ALA A CA 1
ATOM 740 C C . ALA A 1 95 ? 4.371 -16.984 -26.344 1 96 95 ALA A C 1
ATOM 742 O O . ALA A 1 95 ? 4.863 -18.078 -26.062 1 96 95 ALA A O 1
ATOM 743 N N . ASP A 1 96 ? 3.527 -16.359 -25.531 1 96.94 96 ASP A N 1
ATOM 744 C CA . ASP A 1 96 ? 3.09 -16.953 -24.281 1 96.94 96 ASP A CA 1
ATOM 745 C C . ASP A 1 96 ? 2.312 -18.25 -24.516 1 96.94 96 ASP A C 1
ATOM 747 O O . ASP A 1 96 ? 2.547 -19.25 -23.859 1 96.94 96 ASP A O 1
ATOM 751 N N . ARG A 1 97 ? 1.439 -18.203 -25.469 1 96.06 97 ARG A N 1
ATOM 752 C CA . ARG A 1 97 ? 0.613 -19.359 -25.812 1 96.06 97 ARG A CA 1
ATOM 753 C C . ARG A 1 97 ? 1.47 -20.516 -26.312 1 96.06 97 ARG A C 1
ATOM 755 O O . ARG A 1 97 ? 1.255 -21.656 -25.922 1 96.06 97 ARG A O 1
ATOM 762 N N . ALA A 1 98 ? 2.365 -20.125 -27.141 1 96.94 98 ALA A N 1
ATOM 763 C CA . ALA A 1 98 ? 3.27 -21.141 -27.672 1 96.94 98 ALA A CA 1
ATOM 764 C C . ALA A 1 98 ? 4.109 -21.75 -26.562 1 96.94 98 ALA A C 1
ATOM 766 O O . ALA A 1 98 ? 4.34 -22.969 -26.547 1 96.94 98 ALA A O 1
ATOM 767 N N . LEU A 1 99 ? 4.527 -20.922 -25.703 1 97.25 99 LEU A N 1
ATOM 768 C CA . LEU A 1 99 ? 5.34 -21.391 -24.578 1 97.25 99 LEU A CA 1
ATOM 769 C C . LEU A 1 99 ? 4.547 -22.344 -23.703 1 97.25 99 LEU A C 1
ATOM 771 O O . LEU A 1 99 ? 5.035 -23.422 -23.344 1 97.25 99 LEU A O 1
ATOM 775 N N . LEU A 1 100 ? 3.381 -21.922 -23.312 1 97.94 100 LEU A N 1
ATOM 776 C CA . LEU A 1 100 ? 2.506 -22.766 -22.516 1 97.94 100 LEU A CA 1
ATOM 777 C C . LEU A 1 100 ? 2.271 -24.109 -23.188 1 97.94 100 LEU A C 1
ATOM 779 O O . LEU A 1 100 ? 2.414 -25.156 -22.562 1 97.94 100 LEU A O 1
ATOM 783 N N . THR A 1 101 ? 2.008 -24.094 -24.469 1 97.88 101 THR A N 1
ATOM 784 C CA . THR A 1 101 ? 1.744 -25.297 -25.234 1 97.88 101 THR A CA 1
ATOM 785 C C . THR A 1 101 ? 2.967 -26.203 -25.25 1 97.88 101 THR A C 1
ATOM 787 O O . THR A 1 101 ? 2.848 -27.422 -25.047 1 97.88 101 THR A O 1
ATOM 790 N N . ARG A 1 102 ? 4.086 -25.656 -25.484 1 97.69 102 ARG A N 1
ATOM 791 C CA . ARG A 1 102 ? 5.32 -26.422 -25.531 1 97.69 102 ARG A CA 1
ATOM 792 C C . ARG A 1 102 ? 5.602 -27.109 -24.203 1 97.69 102 ARG A C 1
ATOM 794 O O . ARG A 1 102 ? 5.957 -28.281 -24.172 1 97.69 102 ARG A O 1
ATOM 801 N N . VAL A 1 103 ? 5.402 -26.422 -23.109 1 98.31 103 VAL A N 1
ATOM 802 C CA . VAL A 1 103 ? 5.672 -26.969 -21.781 1 98.31 103 VAL A CA 1
ATOM 803 C C . VAL A 1 103 ? 4.734 -28.141 -21.516 1 98.31 103 VAL A C 1
ATOM 805 O O . VAL A 1 103 ? 5.172 -29.188 -21.031 1 98.31 103 VAL A O 1
ATOM 808 N N . VAL A 1 104 ? 3.539 -27.984 -21.844 1 98.38 104 VAL A N 1
ATOM 809 C CA . VAL A 1 104 ? 2.531 -29 -21.562 1 98.38 104 VAL A CA 1
ATOM 810 C C . VAL A 1 104 ? 2.777 -30.219 -22.453 1 98.38 104 VAL A C 1
ATOM 812 O O . VAL A 1 104 ? 2.719 -31.359 -22 1 98.38 104 VAL A O 1
ATOM 815 N N . GLN A 1 105 ? 3.066 -29.984 -23.688 1 97.44 105 GLN A N 1
ATOM 816 C CA . GLN A 1 105 ? 3.318 -31.062 -24.625 1 97.44 105 GLN A CA 1
ATOM 817 C C . GLN A 1 105 ? 4.586 -31.828 -24.25 1 97.44 105 GLN A C 1
ATOM 819 O O . GLN A 1 105 ? 4.617 -33.062 -24.297 1 97.44 105 GLN A O 1
ATOM 824 N N . ASP A 1 106 ? 5.562 -31.141 -23.891 1 96.75 106 ASP A N 1
ATOM 825 C CA . ASP A 1 106 ? 6.816 -31.766 -23.484 1 96.75 106 ASP A CA 1
ATOM 826 C C . ASP A 1 106 ? 6.617 -32.625 -22.25 1 96.75 106 ASP A C 1
ATOM 828 O O . ASP A 1 106 ? 7.289 -33.656 -22.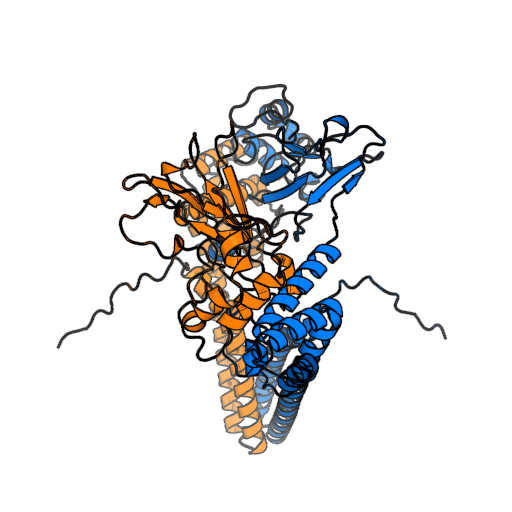094 1 96.75 106 ASP A O 1
ATOM 832 N N . ALA A 1 107 ? 5.738 -32.219 -21.406 1 97.44 107 ALA A N 1
ATOM 833 C CA . ALA A 1 107 ? 5.461 -32.969 -20.188 1 97.44 107 ALA A CA 1
ATOM 834 C C . ALA A 1 107 ? 4.629 -34.188 -20.484 1 97.44 107 ALA A C 1
ATOM 836 O O . ALA A 1 107 ? 4.547 -35.125 -19.656 1 97.44 107 ALA A O 1
ATOM 837 N N . GLY A 1 108 ? 3.955 -34.188 -21.578 1 96.75 108 GLY A N 1
ATOM 838 C CA . GLY A 1 108 ? 3.17 -35.344 -22.016 1 96.75 108 GLY A CA 1
ATOM 839 C C . GLY A 1 108 ? 1.818 -35.438 -21.328 1 96.75 108 GLY A C 1
ATOM 840 O O . GLY A 1 108 ? 1.195 -36.5 -21.312 1 96.75 108 GLY A O 1
ATOM 841 N N . THR A 1 109 ? 1.372 -34.375 -20.734 1 96.88 109 THR A N 1
ATOM 842 C CA . THR A 1 109 ? 0.121 -34.406 -19.984 1 96.88 109 THR A CA 1
ATOM 843 C C . THR A 1 109 ? -1.071 -34.188 -20.906 1 96.88 109 THR A C 1
ATOM 845 O O . THR A 1 109 ? -2.213 -34.469 -20.547 1 96.88 109 THR A O 1
ATOM 848 N N . ALA A 1 110 ? -0.868 -33.625 -22.047 1 95.81 110 ALA A N 1
ATOM 849 C CA . ALA A 1 110 ? -1.901 -33.406 -23.062 1 95.81 110 ALA A CA 1
ATOM 850 C C . ALA A 1 110 ? -1.305 -33.375 -24.453 1 95.81 110 ALA A C 1
ATOM 852 O O . ALA A 1 110 ? -0.096 -33.219 -24.625 1 95.81 110 ALA A O 1
ATOM 853 N N . GLU A 1 111 ? -2.178 -33.656 -25.375 1 94.19 111 GLU A N 1
ATOM 854 C CA . GLU A 1 111 ? -1.764 -33.656 -26.781 1 94.19 111 GLU A CA 1
ATOM 855 C C . GLU A 1 111 ? -2.646 -32.781 -27.625 1 94.19 111 GLU A C 1
ATOM 857 O O . GLU A 1 111 ? -3.695 -32.312 -27.172 1 94.19 111 GLU A O 1
ATOM 862 N N . GLY A 1 112 ? -2.139 -32.5 -28.859 1 93.25 112 GLY A N 1
ATOM 863 C CA . GLY A 1 112 ? -2.916 -31.688 -29.781 1 93.25 112 GLY A CA 1
ATOM 864 C C . GLY A 1 112 ? -2.828 -30.188 -29.484 1 93.25 112 GLY A C 1
ATOM 865 O O . GLY A 1 112 ? -1.767 -29.688 -29.109 1 93.25 112 GLY A O 1
ATOM 866 N N . ASP A 1 113 ? -3.963 -29.469 -29.797 1 94.75 113 ASP A N 1
ATOM 867 C CA . ASP A 1 113 ? -4.004 -28.016 -29.562 1 94.75 113 ASP A CA 1
ATOM 868 C C . ASP A 1 113 ? -4.332 -27.703 -28.109 1 94.75 113 ASP A C 1
ATOM 870 O O . ASP A 1 113 ? -5.461 -27.328 -27.781 1 94.75 113 ASP A O 1
ATOM 874 N N . VAL A 1 114 ? -3.346 -27.828 -27.359 1 96.5 114 VAL A N 1
ATOM 875 C CA . VAL A 1 114 ? -3.426 -27.734 -25.906 1 96.5 114 VAL A CA 1
ATOM 876 C C . VAL A 1 114 ? -4.102 -26.438 -25.5 1 96.5 114 VAL A C 1
ATOM 878 O O . VAL A 1 114 ? -5.012 -26.438 -24.672 1 96.5 114 VAL A O 1
ATOM 881 N N . PHE A 1 115 ? -3.666 -25.344 -26.094 1 95.38 115 PHE A N 1
ATOM 882 C CA . PHE A 1 115 ? -4.184 -24.047 -25.703 1 95.38 115 PHE A CA 1
ATOM 883 C C . PHE A 1 115 ? -5.656 -23.906 -26.062 1 95.38 115 PHE A C 1
ATOM 885 O O . PHE A 1 115 ? -6.457 -23.406 -25.281 1 95.38 115 PHE A O 1
ATOM 892 N N . ALA A 1 116 ? -6 -24.312 -27.266 1 94.06 116 ALA A N 1
ATOM 893 C CA . ALA A 1 116 ? -7.402 -24.281 -27.672 1 94.06 116 ALA A CA 1
ATOM 894 C C . ALA A 1 116 ? -8.266 -25.125 -26.734 1 94.06 116 ALA A C 1
ATOM 896 O O . ALA A 1 116 ? -9.383 -24.719 -26.391 1 94.06 116 ALA A O 1
ATOM 897 N N . GLN A 1 117 ? -7.805 -26.281 -26.391 1 96.31 117 GLN A N 1
ATOM 898 C CA . GLN A 1 117 ? -8.516 -27.156 -25.469 1 96.31 117 GLN A CA 1
ATOM 899 C C . GLN A 1 117 ? -8.672 -26.5 -24.094 1 96.31 117 GLN A C 1
ATOM 901 O O . GLN A 1 117 ? -9.727 -26.594 -23.469 1 96.31 117 GLN A O 1
ATOM 906 N N . LEU A 1 118 ? -7.605 -25.844 -23.688 1 95.69 118 LEU A N 1
ATOM 907 C CA . LEU A 1 118 ? -7.641 -25.125 -22.406 1 95.69 118 LEU A CA 1
ATOM 908 C C . LEU A 1 118 ? -8.695 -24.031 -22.422 1 95.69 118 LEU A C 1
ATOM 910 O O . LEU A 1 118 ? -9.508 -23.922 -21.5 1 95.69 118 LEU A O 1
ATOM 914 N N . VAL A 1 119 ? -8.688 -23.219 -23.453 1 92.06 119 VAL A N 1
ATOM 915 C CA . VAL A 1 119 ? -9.633 -22.109 -23.594 1 92.06 119 VAL A CA 1
ATOM 916 C C . VAL A 1 119 ? -11.062 -22.656 -23.641 1 92.06 119 VAL A C 1
ATOM 918 O O . VAL A 1 119 ? -11.969 -22.109 -23.016 1 92.06 119 VAL A O 1
ATOM 921 N N . GLU A 1 120 ? -11.234 -23.734 -24.344 1 91.12 120 GLU A N 1
ATOM 922 C CA . GLU A 1 120 ? -12.539 -24.375 -24.391 1 91.12 120 GLU A CA 1
ATOM 923 C C . GLU A 1 120 ? -12.969 -24.859 -23.016 1 91.12 120 GLU A C 1
ATOM 925 O O . GLU A 1 120 ? -14.141 -24.734 -22.641 1 91.12 120 GLU A O 1
ATOM 930 N N . GLY A 1 121 ? -12.062 -25.484 -22.344 1 92.56 121 GLY A N 1
ATOM 931 C CA . GLY A 1 121 ? -12.352 -25.891 -20.969 1 92.56 121 GLY A CA 1
ATOM 932 C C . GLY A 1 121 ? -12.75 -24.734 -20.078 1 92.56 121 GLY A C 1
ATOM 933 O O . GLY A 1 121 ? -13.656 -24.875 -19.25 1 92.56 121 GLY A O 1
ATOM 934 N N . LEU A 1 122 ? -12.07 -23.594 -20.219 1 89.81 122 LEU A N 1
ATOM 935 C CA . LEU A 1 122 ? -12.367 -22.406 -19.422 1 89.81 122 LEU A CA 1
ATOM 936 C C . LEU A 1 122 ? -13.773 -21.891 -19.703 1 89.81 122 LEU A C 1
ATOM 938 O O . LEU A 1 122 ? -14.469 -21.438 -18.797 1 89.81 122 LEU A O 1
ATOM 942 N N . ARG A 1 123 ? -14.164 -21.922 -20.906 1 84.06 123 ARG A N 1
ATOM 943 C CA . ARG A 1 123 ? -15.484 -21.453 -21.312 1 84.06 123 ARG A CA 1
ATOM 944 C C . ARG A 1 123 ? -16.594 -22.281 -20.672 1 84.06 123 ARG A C 1
ATOM 946 O O . ARG A 1 123 ? -17.703 -21.812 -20.484 1 84.06 123 ARG A O 1
ATOM 953 N N . LYS A 1 124 ? -16.25 -23.531 -20.312 1 85 124 LYS A N 1
ATOM 954 C CA . LYS A 1 124 ? -17.25 -24.453 -19.781 1 85 124 LYS A CA 1
ATOM 955 C C . LYS A 1 124 ? -17.312 -24.406 -18.266 1 85 124 LYS A C 1
ATOM 957 O O . LYS A 1 124 ? -18.141 -25.062 -17.641 1 85 124 LYS A O 1
ATOM 962 N N . LEU A 1 125 ? -16.422 -23.641 -17.672 1 85.81 125 LEU A N 1
ATOM 963 C CA . LEU A 1 125 ? -16.391 -23.547 -16.219 1 85.81 125 LEU A CA 1
ATOM 964 C C . LEU A 1 125 ? -17.625 -22.828 -15.695 1 85.81 125 LEU A C 1
ATOM 966 O O . LEU A 1 125 ? -18.141 -21.906 -16.344 1 85.81 125 LEU A O 1
ATOM 970 N N . SER A 1 126 ? -18.062 -23.234 -14.539 1 78.19 126 SER A N 1
ATOM 971 C CA . SER A 1 126 ? -19.109 -22.5 -13.844 1 78.19 126 SER A CA 1
ATOM 972 C C . SER A 1 126 ? -18.625 -21.141 -13.359 1 78.19 126 SER A C 1
ATOM 974 O O . SER A 1 126 ? -17.422 -20.906 -13.289 1 78.19 126 SER A O 1
ATOM 976 N N . GLY A 1 127 ? -19.562 -20.328 -13.016 1 73.19 127 GLY A N 1
ATOM 977 C CA . GLY A 1 127 ? -19.219 -19.031 -12.469 1 73.19 127 GLY A CA 1
ATOM 978 C C . GLY A 1 127 ? -18.344 -19.109 -11.227 1 73.19 127 GLY A C 1
ATOM 979 O O . GLY A 1 127 ? -17.375 -18.375 -11.094 1 73.19 127 GLY A O 1
ATOM 980 N N . CYS A 1 128 ? -18.672 -20.016 -10.398 1 76.5 128 CYS A N 1
ATOM 981 C CA . CYS A 1 128 ? -17.922 -20.203 -9.164 1 76.5 128 CYS A CA 1
ATOM 982 C C . CYS A 1 128 ? -16.516 -20.672 -9.445 1 76.5 128 CYS A C 1
ATOM 984 O O . CYS A 1 128 ? -15.555 -20.188 -8.844 1 76.5 128 CYS A O 1
ATOM 986 N N . GLU A 1 129 ? -16.406 -21.594 -10.383 1 82.75 129 GLU A N 1
ATOM 987 C CA . GLU A 1 129 ? -15.094 -22.094 -10.75 1 82.75 129 GLU A CA 1
ATOM 988 C C . GLU A 1 129 ? -14.242 -21 -11.391 1 82.75 129 GLU A C 1
ATOM 990 O O . GLU A 1 129 ? -13.047 -20.891 -11.102 1 82.75 129 GLU A O 1
ATOM 995 N N . LEU A 1 130 ? -14.922 -20.297 -12.211 1 83 130 LEU A N 1
ATOM 996 C CA . LEU A 1 130 ? -14.211 -19.219 -12.891 1 83 130 LEU A CA 1
ATOM 997 C C . LEU A 1 130 ? -13.727 -18.172 -11.891 1 83 130 LEU A C 1
ATOM 999 O O . LEU A 1 130 ? -12.625 -17.625 -12.039 1 83 130 LEU A O 1
ATOM 1003 N N . ASN A 1 131 ? -14.492 -17.906 -10.93 1 80.38 131 ASN A N 1
ATOM 1004 C CA . ASN A 1 131 ? -14.094 -16.984 -9.883 1 80.38 131 ASN A CA 1
ATOM 1005 C C . ASN A 1 131 ? -12.867 -17.484 -9.117 1 80.38 131 ASN A C 1
ATOM 1007 O O . ASN A 1 131 ? -12.008 -16.703 -8.719 1 80.38 131 ASN A O 1
ATOM 1011 N N . GLU A 1 132 ? -12.859 -18.719 -8.945 1 85.62 132 GLU A N 1
ATOM 1012 C CA . GLU A 1 132 ? -11.711 -19.297 -8.258 1 85.62 132 GLU A CA 1
ATOM 1013 C C . GLU A 1 132 ? -10.453 -19.219 -9.117 1 85.62 132 GLU A C 1
ATOM 1015 O O . GLU A 1 132 ? -9.375 -18.906 -8.617 1 85.62 132 GLU A O 1
ATOM 1020 N N . VAL A 1 133 ? -10.664 -19.5 -10.359 1 89.69 133 VAL A N 1
ATOM 1021 C CA . VAL A 1 133 ? -9.555 -19.484 -11.305 1 89.69 133 VAL A CA 1
ATOM 1022 C C . VAL A 1 133 ? -8.977 -18.078 -11.414 1 89.69 133 VAL A C 1
ATOM 1024 O O . VAL A 1 133 ? -7.758 -17.906 -11.492 1 89.69 133 VAL A O 1
ATOM 1027 N N . LEU A 1 134 ? -9.82 -17.094 -11.367 1 87 134 LEU A N 1
ATOM 1028 C CA . LEU A 1 134 ? -9.406 -15.695 -11.469 1 87 134 LEU A CA 1
ATOM 1029 C C . LEU A 1 134 ? -9.281 -15.062 -10.094 1 87 134 LEU A C 1
ATOM 1031 O O . LEU A 1 134 ? -9.742 -13.938 -9.875 1 87 134 LEU A O 1
ATOM 1035 N N . SER A 1 135 ? -8.82 -15.781 -9.203 1 83.69 135 SER A N 1
ATOM 1036 C CA . SER A 1 135 ? -8.633 -15.289 -7.844 1 83.69 135 SER A CA 1
ATOM 1037 C C . SER A 1 135 ? -7.156 -15.227 -7.477 1 83.69 135 SER A C 1
ATOM 1039 O O . SER A 1 135 ? -6.301 -15.664 -8.25 1 83.69 135 SER A O 1
ATOM 1041 N N . ALA A 1 136 ? -6.914 -14.766 -6.273 1 83.88 136 ALA A N 1
ATOM 1042 C CA . ALA A 1 136 ? -5.547 -14.664 -5.762 1 83.88 136 ALA A CA 1
ATOM 1043 C C . ALA A 1 136 ? -5.121 -15.969 -5.086 1 83.88 136 ALA A C 1
ATOM 1045 O O . ALA A 1 136 ? -4.02 -16.062 -4.543 1 83.88 136 ALA A O 1
ATOM 1046 N N . SER A 1 137 ? -6.027 -16.969 -5.215 1 86.31 137 SER A N 1
ATOM 1047 C CA . SER A 1 137 ? -5.641 -18.25 -4.625 1 86.31 137 SER A CA 1
ATOM 1048 C C . SER A 1 137 ? -4.328 -18.75 -5.211 1 86.31 137 SER A C 1
ATOM 1050 O O . SER A 1 137 ? -4.148 -18.766 -6.434 1 86.31 137 SER A O 1
ATOM 1052 N N . ARG A 1 138 ? -3.523 -19.234 -4.375 1 88.62 138 ARG A N 1
ATOM 1053 C CA . ARG A 1 138 ? -2.178 -19.609 -4.793 1 88.62 138 ARG A CA 1
ATOM 1054 C C . ARG A 1 138 ? -2.211 -20.812 -5.73 1 88.62 138 ARG A C 1
ATOM 1056 O O . ARG A 1 138 ? -1.366 -20.938 -6.617 1 88.62 138 ARG A O 1
ATOM 1063 N N . PHE A 1 139 ? -3.035 -21.719 -5.422 1 91.69 139 PHE A N 1
ATOM 1064 C CA . PHE A 1 139 ? -3.201 -22.891 -6.266 1 91.69 139 PHE A CA 1
ATOM 1065 C C . PHE A 1 139 ? -4.672 -23.266 -6.383 1 91.69 139 PHE A C 1
ATOM 1067 O O . PHE A 1 139 ? -5.41 -23.219 -5.398 1 91.69 139 PHE A O 1
ATOM 1074 N N . VAL A 1 140 ? -5.082 -23.562 -7.578 1 93 140 VAL A N 1
ATOM 1075 C CA . VAL A 1 140 ? -6.438 -24.016 -7.855 1 93 140 VAL A CA 1
ATOM 1076 C C . VAL A 1 140 ? -6.398 -25.453 -8.375 1 93 140 VAL A C 1
ATOM 1078 O O . VAL A 1 140 ? -6.031 -25.688 -9.531 1 93 140 VAL A O 1
ATOM 1081 N N . PRO A 1 141 ? -6.781 -26.359 -7.484 1 93.25 141 PRO A N 1
ATOM 1082 C CA . PRO A 1 141 ? -6.852 -27.75 -7.973 1 93.25 141 PRO A CA 1
ATOM 1083 C C . PRO A 1 141 ? -7.957 -27.953 -9.008 1 93.25 141 PRO A C 1
ATOM 1085 O O . PRO A 1 141 ? -9.125 -27.656 -8.734 1 93.25 141 PRO A O 1
ATOM 1088 N N . HIS A 1 142 ? -7.602 -28.391 -10.172 1 94.69 142 HIS A N 1
ATOM 1089 C CA . HIS A 1 142 ? -8.562 -28.562 -11.258 1 94.69 142 HIS A CA 1
ATOM 1090 C C . HIS A 1 142 ? -8.023 -29.484 -12.336 1 94.69 142 HIS A C 1
ATOM 1092 O O . HIS A 1 142 ? -6.828 -29.469 -12.633 1 94.69 142 HIS A O 1
ATOM 1098 N N . PRO A 1 143 ? -8.906 -30.25 -13.016 1 95.19 143 PRO A N 1
ATOM 1099 C CA . PRO A 1 143 ? -8.445 -31.156 -14.07 1 95.19 143 PRO A CA 1
ATOM 1100 C C . PRO A 1 143 ? -7.793 -30.406 -15.242 1 95.19 143 PRO A C 1
ATOM 1102 O O . PRO A 1 143 ? -6.957 -30.984 -15.945 1 95.19 143 PRO A O 1
ATOM 1105 N N . LEU A 1 144 ? -8.094 -29.172 -15.406 1 97.06 144 LEU A N 1
ATOM 1106 C CA . LEU A 1 144 ? -7.531 -28.375 -16.484 1 97.06 144 LEU A CA 1
ATOM 1107 C C . LEU A 1 144 ? -6.047 -28.125 -16.266 1 97.06 144 LEU A C 1
ATOM 1109 O O . LEU A 1 144 ? -5.352 -27.625 -17.156 1 97.06 144 LEU A O 1
ATOM 1113 N N . ASN A 1 145 ? -5.543 -28.484 -15.141 1 97.44 145 ASN A N 1
ATOM 1114 C CA . ASN A 1 145 ? -4.109 -28.344 -14.906 1 97.44 145 ASN A CA 1
ATOM 1115 C C . ASN A 1 145 ? -3.299 -29.25 -15.828 1 97.44 145 ASN A C 1
ATOM 1117 O O . ASN A 1 145 ? -2.154 -28.938 -16.156 1 97.44 145 ASN A O 1
ATOM 1121 N N . ALA A 1 146 ? -3.906 -30.297 -16.219 1 98.06 146 ALA A N 1
ATOM 1122 C CA . ALA A 1 146 ? -3.246 -31.172 -17.203 1 98.06 146 ALA A CA 1
ATOM 1123 C C . ALA A 1 146 ? -3.012 -30.438 -18.516 1 98.06 146 ALA A C 1
ATOM 1125 O O . ALA A 1 146 ? -2.082 -30.766 -19.25 1 98.06 146 ALA A O 1
ATOM 1126 N N . LEU A 1 147 ? -3.883 -29.406 -18.766 1 98 147 LEU A N 1
ATOM 1127 C CA . LEU A 1 147 ? -3.771 -28.609 -19.984 1 98 147 LEU A CA 1
ATOM 1128 C C . LEU A 1 147 ? -3.02 -27.312 -19.703 1 98 147 LEU A C 1
ATOM 1130 O O . LEU A 1 147 ? -2.916 -26.453 -20.578 1 98 147 LEU A O 1
ATOM 1134 N N . GLY A 1 148 ? -2.594 -27.094 -18.469 1 97.69 148 GLY A N 1
ATOM 1135 C CA . GLY A 1 148 ? -1.773 -25.922 -18.172 1 97.69 148 GLY A CA 1
ATOM 1136 C C . GLY A 1 148 ? -2.551 -24.797 -17.531 1 97.69 148 GLY A C 1
ATOM 1137 O O . GLY A 1 148 ? -2.201 -23.625 -17.688 1 97.69 148 GLY A O 1
ATOM 1138 N N . LEU A 1 149 ? -3.582 -25.062 -16.797 1 96.75 149 LEU A N 1
ATOM 1139 C CA . LEU A 1 149 ? -4.371 -24.016 -16.156 1 96.75 149 LEU A CA 1
ATOM 1140 C C . LEU A 1 149 ? -3.5 -23.188 -15.227 1 96.75 149 LEU A C 1
ATOM 1142 O O . LEU A 1 149 ? -3.572 -21.953 -15.25 1 96.75 149 LEU A O 1
ATOM 1146 N N . HIS A 1 150 ? -2.688 -23.812 -14.414 1 96.81 150 HIS A N 1
ATOM 1147 C CA . HIS A 1 150 ? -1.835 -23.078 -13.492 1 96.81 150 HIS A CA 1
ATOM 1148 C C . HIS A 1 150 ? -0.852 -22.188 -14.242 1 96.81 150 HIS A C 1
ATOM 1150 O O . HIS A 1 150 ? -0.572 -21.062 -13.805 1 96.81 150 HIS A O 1
ATOM 1156 N N . LEU A 1 151 ? -0.339 -22.688 -15.344 1 97.5 151 LEU A N 1
ATOM 1157 C CA . LEU A 1 151 ? 0.567 -21.891 -16.172 1 97.5 151 LEU A CA 1
ATOM 1158 C C . LEU A 1 151 ? -0.146 -20.672 -16.734 1 97.5 151 LEU A C 1
ATOM 1160 O O . LEU A 1 151 ? 0.412 -19.578 -16.766 1 97.5 151 LEU A O 1
ATOM 1164 N N . LEU A 1 152 ? -1.348 -20.938 -17.219 1 96.31 152 LEU A N 1
ATOM 1165 C CA . LEU A 1 152 ? -2.133 -19.828 -17.766 1 96.31 152 LEU A CA 1
ATOM 1166 C C . LEU A 1 152 ? -2.361 -18.75 -16.719 1 96.31 152 LEU A C 1
ATOM 1168 O O . LEU A 1 152 ? -2.191 -17.562 -16.984 1 96.31 152 LEU A O 1
ATOM 1172 N N . ARG A 1 153 ? -2.744 -19.141 -15.539 1 94.31 153 ARG A N 1
ATOM 1173 C CA . ARG A 1 153 ? -2.965 -18.203 -14.445 1 94.31 153 ARG A CA 1
ATOM 1174 C C . ARG A 1 153 ? -1.708 -17.391 -14.164 1 94.31 153 ARG A C 1
ATOM 1176 O O . ARG A 1 153 ? -1.775 -16.172 -14.016 1 94.31 153 ARG A O 1
ATOM 1183 N N . SER A 1 154 ? -0.593 -18.062 -14.109 1 95.38 154 SER A N 1
ATOM 1184 C CA . SER A 1 154 ? 0.678 -17.422 -13.789 1 95.38 154 SER A CA 1
ATOM 1185 C C . SER A 1 154 ? 1.084 -16.438 -14.875 1 95.38 154 SER A C 1
ATOM 1187 O O . SER A 1 154 ? 1.447 -15.297 -14.578 1 95.38 154 SER A O 1
ATOM 1189 N N . LEU A 1 155 ? 0.992 -16.875 -16.109 1 95.88 155 LEU A N 1
ATOM 1190 C CA . LEU A 1 155 ? 1.375 -16.031 -17.234 1 95.88 155 LEU A CA 1
ATOM 1191 C C . LEU A 1 155 ? 0.447 -14.82 -17.344 1 95.88 155 LEU A C 1
ATOM 1193 O O . LEU A 1 155 ? 0.904 -13.703 -17.578 1 95.88 155 LEU A O 1
ATOM 1197 N N . LEU A 1 156 ? -0.838 -15.086 -17.219 1 93 156 LEU A N 1
ATOM 1198 C CA . LEU A 1 156 ? -1.805 -14 -17.312 1 93 156 LEU A CA 1
ATOM 1199 C C . LEU A 1 156 ? -1.561 -12.961 -16.219 1 93 156 LEU A C 1
ATOM 1201 O O . LEU A 1 156 ? -1.567 -11.758 -16.5 1 93 156 LEU A O 1
ATOM 1205 N N . ALA A 1 157 ? -1.377 -13.422 -15.031 1 91 157 ALA A N 1
ATOM 1206 C CA . ALA A 1 157 ? -1.103 -12.508 -13.93 1 91 157 ALA A CA 1
ATOM 1207 C C . ALA A 1 157 ? 0.132 -11.656 -14.219 1 91 157 ALA A C 1
ATOM 1209 O O . ALA A 1 157 ? 0.123 -10.445 -14 1 91 157 ALA A O 1
ATOM 1210 N N . GLU A 1 158 ? 1.172 -12.273 -14.664 1 91.75 158 GLU A N 1
ATOM 1211 C CA . GLU A 1 158 ? 2.414 -11.57 -14.969 1 91.75 158 GLU A CA 1
ATOM 1212 C C . GLU A 1 158 ? 2.207 -10.539 -16.078 1 91.75 158 GLU A C 1
ATOM 1214 O O . GLU A 1 158 ? 2.652 -9.398 -15.953 1 91.75 158 GLU A O 1
ATOM 1219 N N . ARG A 1 159 ? 1.557 -10.906 -17.141 1 91.62 159 ARG A N 1
ATOM 1220 C CA . ARG A 1 159 ? 1.359 -10 -18.266 1 91.62 159 ARG A CA 1
ATOM 1221 C C . ARG A 1 159 ? 0.455 -8.836 -17.875 1 91.62 159 ARG A C 1
ATOM 1223 O O . ARG A 1 159 ? 0.649 -7.707 -18.344 1 91.62 159 ARG A O 1
ATOM 1230 N N . MET A 1 160 ? -0.515 -9.141 -17.141 1 87.19 160 MET A N 1
ATOM 1231 C CA . MET A 1 160 ? -1.377 -8.055 -16.656 1 87.19 160 MET A CA 1
ATOM 1232 C C . MET A 1 160 ? -0.6 -7.09 -15.773 1 87.19 160 MET A C 1
ATOM 1234 O O . MET A 1 160 ? -0.807 -5.875 -15.844 1 87.19 160 MET A O 1
ATOM 1238 N N . ALA A 1 161 ? 0.204 -7.641 -14.953 1 83.62 161 ALA A N 1
ATOM 1239 C CA . ALA A 1 161 ? 1.048 -6.781 -14.125 1 83.62 161 ALA A CA 1
ATOM 1240 C C . ALA A 1 161 ? 1.946 -5.898 -14.992 1 83.62 161 ALA A C 1
ATOM 1242 O O . ALA A 1 161 ? 2.113 -4.711 -14.711 1 83.62 161 ALA A O 1
ATOM 1243 N N . ASP A 1 162 ? 2.529 -6.492 -16 1 83.06 162 ASP A N 1
ATOM 1244 C CA . ASP A 1 162 ? 3.367 -5.734 -16.922 1 83.06 162 ASP A CA 1
ATOM 1245 C C . ASP A 1 162 ? 2.578 -4.605 -17.578 1 83.06 162 ASP A C 1
ATOM 1247 O O . ASP A 1 162 ? 3.068 -3.479 -17.688 1 83.06 162 ASP A O 1
ATOM 1251 N N . ALA A 1 163 ? 1.433 -4.965 -18.031 1 82.44 163 ALA A N 1
ATOM 1252 C CA . ALA A 1 163 ? 0.584 -3.977 -18.688 1 82.44 163 ALA A CA 1
ATOM 1253 C C . ALA A 1 163 ? 0.23 -2.834 -17.75 1 82.44 163 ALA A C 1
ATOM 1255 O O . ALA A 1 163 ? 0.205 -1.669 -18.156 1 82.44 163 ALA A O 1
ATOM 1256 N N . ARG A 1 164 ? -0.05 -3.111 -16.516 1 76 164 ARG A N 1
ATOM 1257 C CA . ARG A 1 164 ? -0.349 -2.08 -15.531 1 76 164 ARG A CA 1
ATOM 1258 C C . ARG A 1 164 ? 0.855 -1.173 -15.305 1 76 164 ARG A C 1
ATOM 1260 O O . ARG A 1 164 ? 0.705 0.042 -15.156 1 76 164 ARG A O 1
ATOM 1267 N N . ALA A 1 165 ? 1.959 -1.812 -15.25 1 72.75 165 ALA A N 1
ATOM 1268 C CA . ALA A 1 165 ? 3.182 -1.039 -15.047 1 72.75 165 ALA A CA 1
ATOM 1269 C C . ALA A 1 165 ? 3.406 -0.06 -16.203 1 72.75 165 ALA A C 1
ATOM 1271 O O . ALA A 1 165 ? 3.826 1.079 -15.977 1 72.75 165 ALA A O 1
ATOM 1272 N N . ILE A 1 166 ? 3.162 -0.557 -17.406 1 70.31 166 ILE A N 1
ATOM 1273 C CA . ILE A 1 166 ? 3.326 0.277 -18.578 1 70.31 166 ILE A CA 1
ATOM 1274 C C . ILE A 1 166 ? 2.326 1.43 -18.547 1 70.31 166 ILE A C 1
ATOM 1276 O O . ILE A 1 166 ? 2.678 2.574 -18.844 1 70.31 166 ILE A O 1
ATOM 1280 N N . GLU A 1 167 ? 1.039 1.106 -18.328 1 66.62 167 GLU A N 1
ATOM 1281 C CA . GLU A 1 167 ? -0.001 2.129 -18.266 1 66.62 167 GLU A CA 1
ATOM 1282 C C . GLU A 1 167 ? 0.324 3.184 -17.219 1 66.62 167 GLU A C 1
ATOM 1284 O O . GLU A 1 167 ? 0.029 4.367 -17.406 1 66.62 167 GLU A O 1
ATOM 1289 N N . ARG A 1 168 ? 0.641 2.816 -16.109 1 60.72 168 ARG A N 1
ATOM 1290 C CA . ARG A 1 168 ? 0.965 3.762 -15.047 1 60.72 168 ARG A CA 1
ATOM 1291 C C . ARG A 1 168 ? 2.139 4.648 -15.44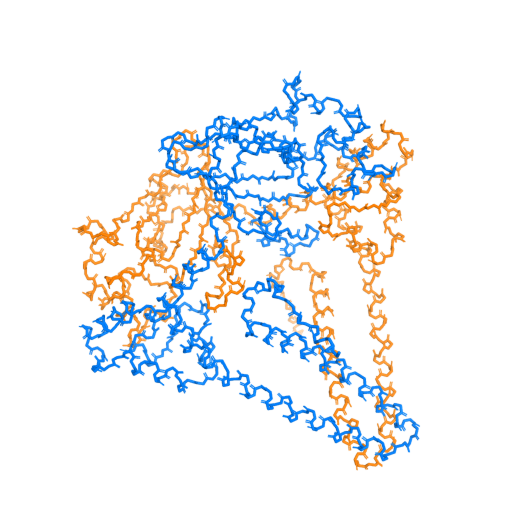5 1 60.72 168 ARG A C 1
ATOM 1293 O O . ARG A 1 168 ? 2.242 5.793 -14.992 1 60.72 168 ARG A O 1
ATOM 1300 N N . GLY A 1 169 ? 2.477 4.566 -16.547 1 52.59 169 GLY A N 1
ATOM 1301 C CA . GLY A 1 169 ? 3.531 5.402 -17.094 1 52.59 169 GLY A CA 1
ATOM 1302 C C . GLY A 1 169 ? 4.684 5.621 -16.125 1 52.59 169 GLY A C 1
ATOM 1303 O O . GLY A 1 169 ? 4.535 5.414 -14.922 1 52.59 169 GLY A O 1
ATOM 1304 N N . SER A 1 170 ? 5.863 5.5 -16.578 1 48.78 170 SER A N 1
ATOM 1305 C CA . SER A 1 170 ? 7.066 6.078 -15.984 1 48.78 170 SER A CA 1
ATOM 1306 C C . SER A 1 170 ? 6.844 7.535 -15.594 1 48.78 170 SER A C 1
ATOM 1308 O O . SER A 1 170 ? 7.117 8.445 -16.375 1 48.78 170 SER A O 1
ATOM 1310 N N . ALA A 1 171 ? 5.742 7.855 -15.086 1 46.25 171 ALA A N 1
ATOM 1311 C CA . ALA A 1 171 ? 5.387 9.266 -14.906 1 46.25 171 ALA A CA 1
ATOM 1312 C C . ALA A 1 171 ? 6.438 9.992 -14.078 1 46.25 171 ALA A C 1
ATOM 1314 O O . ALA A 1 171 ? 6.383 11.219 -13.93 1 46.25 171 ALA A O 1
ATOM 1315 N N . GLY A 1 172 ? 7.613 9.75 -14.32 1 50.25 172 GLY A N 1
ATOM 1316 C CA . GLY A 1 172 ? 8.375 10.414 -13.281 1 50.25 172 GLY A CA 1
ATOM 1317 C C . GLY A 1 172 ? 9.305 11.492 -13.812 1 50.25 172 GLY A C 1
ATOM 1318 O O . GLY A 1 172 ? 10.078 12.086 -13.055 1 50.25 172 GLY A O 1
ATOM 1319 N N . ASN A 1 173 ? 9.562 11.477 -15.141 1 52.38 173 ASN A N 1
ATOM 1320 C CA . ASN A 1 173 ? 10.625 12.438 -15.43 1 52.38 173 ASN A CA 1
ATOM 1321 C C . ASN A 1 173 ? 10.102 13.867 -15.453 1 52.38 173 ASN A C 1
ATOM 1323 O O . ASN A 1 173 ? 9.047 14.141 -16.031 1 52.38 173 ASN A O 1
ATOM 1327 N N . VAL A 1 174 ? 10.508 14.547 -14.477 1 57.03 174 VAL A N 1
ATOM 1328 C CA . VAL A 1 174 ? 10.102 15.953 -14.477 1 57.03 174 VAL A CA 1
ATOM 1329 C C . VAL A 1 174 ? 11.266 16.812 -14.969 1 57.03 174 VAL A C 1
ATOM 1331 O O . VAL A 1 174 ? 12.398 16.656 -14.516 1 57.03 174 VAL A O 1
ATOM 1334 N N . THR A 1 175 ? 11.062 17.469 -16.094 1 55.66 175 THR A N 1
ATOM 1335 C CA . THR A 1 175 ? 12.016 18.453 -16.578 1 55.66 175 THR A CA 1
ATOM 1336 C C . THR A 1 175 ? 12.102 19.641 -15.609 1 55.66 175 THR A C 1
ATOM 1338 O O . THR A 1 175 ? 11.086 20.078 -15.062 1 55.66 175 THR A O 1
ATOM 1341 N N . VAL A 1 176 ? 13.391 19.906 -15.281 1 60.88 176 VAL A N 1
ATOM 1342 C CA . VAL A 1 176 ? 13.594 21.125 -14.516 1 60.88 176 VAL A CA 1
ATOM 1343 C C . VAL A 1 176 ? 12.961 22.312 -15.242 1 60.88 176 VAL A C 1
ATOM 1345 O O . VAL A 1 176 ? 13.258 22.562 -16.422 1 60.88 176 VAL A O 1
ATOM 1348 N N . GLN A 1 177 ? 11.797 22.719 -14.773 1 58.53 177 GLN A N 1
ATOM 1349 C CA . GLN A 1 177 ? 10.984 23.719 -15.438 1 58.53 177 GLN A CA 1
ATOM 1350 C C . GLN A 1 177 ? 11.664 25.094 -15.406 1 58.53 177 GLN A C 1
ATOM 1352 O O . GLN A 1 177 ? 12.43 25.391 -14.484 1 58.53 177 GLN A O 1
ATOM 1357 N N . GLU A 1 178 ? 11.469 25.812 -16.578 1 60.03 178 GLU A N 1
ATOM 1358 C CA . GLU A 1 178 ? 11.859 27.219 -16.719 1 60.03 178 GLU A CA 1
ATOM 1359 C C . GLU A 1 178 ? 10.961 28.125 -15.875 1 60.03 178 GLU A C 1
ATOM 1361 O O . GLU A 1 178 ? 11.383 29.203 -15.438 1 60.03 178 GLU A O 1
ATOM 1366 N N . THR A 1 179 ? 9.664 27.719 -15.68 1 61.94 179 THR A N 1
ATOM 1367 C CA . THR A 1 179 ? 8.75 28.547 -14.906 1 61.94 179 THR A CA 1
ATOM 1368 C C . THR A 1 179 ? 8.766 28.125 -13.438 1 61.94 179 THR A C 1
ATOM 1370 O O . THR A 1 179 ? 9.094 26.984 -13.109 1 61.94 179 THR A O 1
ATOM 1373 N N . PRO A 1 180 ? 8.367 29.062 -12.656 1 67.31 180 PRO A N 1
ATOM 1374 C CA . PRO A 1 180 ? 8.438 28.766 -11.227 1 67.31 180 PRO A CA 1
ATOM 1375 C C . PRO A 1 180 ? 7.594 27.562 -10.828 1 67.31 180 PRO A C 1
ATOM 1377 O O . PRO A 1 180 ? 6.418 27.469 -11.195 1 67.31 180 PRO A O 1
ATOM 1380 N N . ASP A 1 181 ? 8.055 26.516 -10.398 1 75.38 181 ASP A N 1
ATOM 1381 C CA . ASP A 1 181 ? 7.465 25.297 -9.836 1 75.38 181 ASP A CA 1
ATOM 1382 C C . ASP A 1 181 ? 7.203 25.453 -8.336 1 75.38 181 ASP A C 1
ATOM 1384 O O . ASP A 1 181 ? 8.141 25.578 -7.547 1 75.38 181 ASP A O 1
ATOM 1388 N N . PRO A 1 182 ? 5.867 25.688 -7.949 1 78.81 182 PRO A N 1
ATOM 1389 C CA . PRO A 1 182 ? 5.586 25.828 -6.52 1 78.81 182 PRO A CA 1
ATOM 1390 C C . PRO A 1 182 ? 6.176 24.688 -5.695 1 78.81 182 PRO A C 1
ATOM 1392 O O . PRO A 1 182 ? 6.406 24.844 -4.492 1 78.81 182 PRO A O 1
ATOM 1395 N N . GLN A 1 183 ? 6.488 23.609 -6.32 1 84.38 183 GLN A N 1
ATOM 1396 C CA . GLN A 1 183 ? 7.02 22.453 -5.609 1 84.38 183 GLN A CA 1
ATOM 1397 C C . GLN A 1 183 ? 8.484 22.672 -5.23 1 84.38 183 GLN A C 1
ATOM 1399 O O . GLN A 1 183 ? 9.055 21.875 -4.473 1 84.38 183 GLN A O 1
ATOM 1404 N N . SER A 1 184 ? 9.047 23.781 -5.656 1 87.88 184 SER A N 1
ATOM 1405 C CA . SER A 1 184 ? 10.438 24.078 -5.316 1 87.88 184 SER A CA 1
ATOM 1406 C C . SER A 1 184 ? 10.531 24.859 -4.012 1 87.88 184 SER A C 1
ATOM 1408 O O . SER A 1 184 ? 11.625 25.094 -3.496 1 87.88 184 SER A O 1
ATOM 1410 N N . GLN A 1 185 ? 9.352 25.266 -3.508 1 91.62 185 GLN A N 1
ATOM 1411 C CA . GLN A 1 185 ? 9.32 25.891 -2.193 1 91.62 185 GLN A CA 1
ATOM 1412 C C . GLN A 1 185 ? 9.195 24.859 -1.086 1 91.62 185 GLN A C 1
ATOM 1414 O O . GLN A 1 185 ? 8.406 23.906 -1.193 1 91.62 185 GLN A O 1
ATOM 1419 N N . LEU A 1 186 ? 10 25.047 -0.115 1 95.69 186 LEU A N 1
ATOM 1420 C CA . LEU A 1 186 ? 9.906 24.125 1.011 1 95.69 186 LEU A CA 1
ATOM 1421 C C . LEU A 1 186 ? 8.492 24.094 1.573 1 95.69 186 LEU A C 1
ATOM 1423 O O . LEU A 1 186 ? 7.902 25.141 1.837 1 95.69 186 LEU A O 1
ATOM 1427 N N . HIS A 1 187 ? 7.953 22.922 1.741 1 96.12 187 HIS A N 1
ATOM 1428 C CA . HIS A 1 187 ? 6.57 22.781 2.191 1 96.12 187 HIS A CA 1
ATOM 1429 C C . HIS A 1 187 ? 6.34 21.438 2.852 1 96.12 187 HIS A C 1
ATOM 1431 O O . HIS A 1 187 ? 7.199 20.547 2.781 1 96.12 187 HIS A O 1
ATOM 1437 N N . ILE A 1 188 ? 5.27 21.281 3.564 1 94.69 188 ILE A N 1
ATOM 1438 C CA . ILE A 1 188 ? 4.754 19.984 4.016 1 94.69 188 ILE A CA 1
ATOM 1439 C C . ILE A 1 188 ? 3.482 19.641 3.24 1 94.69 188 ILE A C 1
ATOM 1441 O O . ILE A 1 188 ? 2.672 20.531 2.939 1 94.69 188 ILE A O 1
ATOM 1445 N N . ASP A 1 189 ? 3.393 18.391 2.854 1 88.94 189 ASP A N 1
ATOM 1446 C CA . ASP A 1 189 ? 2.229 17.969 2.074 1 88.94 189 ASP A CA 1
ATOM 1447 C C . ASP A 1 189 ? 0.969 17.953 2.938 1 88.94 189 ASP A C 1
ATOM 1449 O O . ASP A 1 189 ? -0.119 18.281 2.469 1 88.94 189 ASP A O 1
ATOM 1453 N N . THR A 1 190 ? 1.161 17.453 4.156 1 87.88 190 THR A N 1
ATOM 1454 C CA . THR A 1 190 ? 0.015 17.328 5.051 1 87.88 190 THR A CA 1
ATOM 1455 C C . THR A 1 190 ? 0.464 17.328 6.508 1 87.88 190 THR A C 1
ATOM 1457 O O . THR A 1 190 ? 1.662 17.266 6.797 1 87.88 190 THR A O 1
ATOM 1460 N N . PHE A 1 191 ? -0.586 17.391 7.395 1 90.19 191 PHE A N 1
ATOM 1461 C CA . PHE A 1 191 ? -0.341 17.453 8.828 1 90.19 191 PHE A CA 1
ATOM 1462 C C . PHE A 1 191 ? -0.029 16.078 9.391 1 90.19 191 PHE A C 1
ATOM 1464 O O . PHE A 1 191 ? 0.557 15.961 10.469 1 90.19 191 PHE A O 1
ATOM 1471 N N . ALA A 1 192 ? -0.463 15.086 8.688 1 86.88 192 ALA A N 1
ATOM 1472 C CA . ALA A 1 192 ? -0.266 13.711 9.133 1 86.88 192 ALA A CA 1
ATOM 1473 C C . ALA A 1 192 ? 0.787 13 8.289 1 86.88 192 ALA A C 1
ATOM 1475 O O . ALA A 1 192 ? 0.995 13.352 7.121 1 86.88 192 ALA A O 1
ATOM 1476 N N . PRO A 1 193 ? 1.431 12 8.914 1 79 193 PRO A N 1
ATOM 1477 C CA . PRO A 1 193 ? 2.48 11.281 8.188 1 79 193 PRO A CA 1
ATOM 1478 C C . PRO A 1 193 ? 1.976 10.656 6.891 1 79 193 PRO A C 1
ATOM 1480 O O . PRO A 1 193 ? 0.892 10.062 6.863 1 79 193 PRO A O 1
ATOM 1483 N N . ILE A 1 194 ? 2.727 10.945 5.828 1 76.44 194 ILE A N 1
ATOM 1484 C CA . ILE A 1 194 ? 2.484 10.336 4.523 1 76.44 194 ILE A CA 1
ATOM 1485 C C . ILE A 1 194 ? 3.816 9.984 3.863 1 76.44 194 ILE A C 1
ATOM 1487 O O . ILE A 1 194 ? 4.75 10.789 3.873 1 76.44 194 ILE A O 1
ATOM 1491 N N . VAL A 1 195 ? 3.832 8.805 3.336 1 77.88 195 VAL A N 1
ATOM 1492 C CA . VAL A 1 195 ? 5.094 8.367 2.744 1 77.88 195 VAL A CA 1
ATOM 1493 C C . VAL A 1 195 ? 5.012 8.469 1.223 1 77.88 195 VAL A C 1
ATOM 1495 O O . VAL A 1 195 ? 4.031 8.039 0.616 1 77.88 195 VAL A O 1
ATOM 1498 N N . LYS A 1 196 ? 5.949 9.141 0.635 1 79.56 196 LYS A N 1
ATOM 1499 C CA . LYS A 1 196 ? 6.137 9.141 -0.813 1 79.56 196 LYS A CA 1
ATOM 1500 C C . LYS A 1 196 ? 7.395 8.383 -1.205 1 79.56 196 LYS A C 1
ATOM 1502 O O . LYS A 1 196 ? 8.367 8.344 -0.447 1 79.56 196 LYS A O 1
ATOM 1507 N N . VAL A 1 197 ? 7.344 7.762 -2.395 1 76.88 197 VAL A N 1
ATOM 1508 C CA . VAL A 1 197 ? 8.43 6.898 -2.854 1 76.88 197 VAL A CA 1
ATOM 1509 C C . VAL A 1 197 ? 8.891 7.348 -4.238 1 76.88 197 VAL A C 1
ATOM 1511 O O . VAL A 1 197 ? 8.078 7.535 -5.145 1 76.88 197 VAL A O 1
ATOM 1514 N N . TRP A 1 198 ? 10.18 7.59 -4.352 1 77.31 198 TRP A N 1
ATOM 1515 C CA . TRP A 1 198 ? 10.805 7.902 -5.633 1 77.31 198 TRP A CA 1
ATOM 1516 C C . TRP A 1 198 ? 11.906 6.898 -5.961 1 77.31 198 TRP A C 1
ATOM 1518 O O . TRP A 1 198 ? 12.633 6.449 -5.07 1 77.31 198 TRP A O 1
ATOM 1528 N N . VAL A 1 199 ? 11.906 6.496 -7.176 1 74.75 199 VAL A N 1
ATOM 1529 C CA . VAL A 1 199 ? 13.055 5.738 -7.664 1 74.75 199 VAL A CA 1
ATOM 1530 C C . VAL A 1 199 ? 13.852 6.586 -8.656 1 74.75 199 VAL A C 1
ATOM 1532 O O . VAL A 1 199 ? 13.336 6.961 -9.711 1 74.75 199 VAL A O 1
ATOM 1535 N N . PHE A 1 200 ? 14.93 7.023 -8.25 1 70.69 200 PHE A N 1
ATOM 1536 C CA . PHE A 1 200 ? 15.805 7.797 -9.125 1 70.69 200 PHE A CA 1
ATOM 1537 C C . PHE A 1 200 ? 16.672 6.879 -9.969 1 70.69 200 PHE A C 1
ATOM 1539 O O . PHE A 1 200 ? 17.234 5.906 -9.461 1 70.69 200 PHE A O 1
ATOM 1546 N N . GLN A 1 201 ? 16.328 7.035 -11.367 1 63.25 201 GLN A N 1
ATOM 1547 C CA . GLN A 1 201 ? 16.891 6.137 -12.359 1 63.25 201 GLN A CA 1
ATOM 1548 C C . GLN A 1 201 ? 18.219 6.684 -12.906 1 63.25 201 GLN A C 1
ATOM 1550 O O . GLN A 1 201 ? 18.516 7.867 -12.734 1 63.25 201 GLN A O 1
ATOM 1555 N N . ASP A 1 202 ? 19.078 5.578 -13.648 1 58.66 202 ASP A N 1
ATOM 1556 C CA . ASP A 1 202 ? 20.219 5.547 -14.555 1 58.66 202 ASP A CA 1
ATOM 1557 C C . ASP A 1 202 ? 21.438 6.203 -13.922 1 58.66 202 ASP A C 1
ATOM 1559 O O . ASP A 1 202 ? 21.328 7.273 -13.32 1 58.66 202 ASP A O 1
ATOM 1563 N N . PRO A 1 203 ? 22.422 5.359 -13.719 1 54.94 203 PRO A N 1
ATOM 1564 C CA . PRO A 1 203 ? 23.703 5.992 -13.414 1 54.94 203 PRO A CA 1
ATOM 1565 C C . PRO A 1 203 ? 23.922 7.281 -14.203 1 54.94 203 PRO A C 1
ATOM 1567 O O . PRO A 1 203 ? 23.547 7.363 -15.375 1 54.94 203 PRO A O 1
ATOM 1570 N N . PRO A 1 204 ? 24.484 8.242 -13.664 1 54.84 204 PRO A N 1
ATOM 1571 C CA . PRO A 1 204 ? 24.969 8.242 -12.289 1 54.84 204 PRO A CA 1
ATOM 1572 C C . PRO A 1 204 ? 23.891 8.625 -11.273 1 54.84 204 PRO A C 1
ATOM 1574 O O . PRO A 1 204 ? 24.188 8.828 -10.094 1 54.84 204 PRO A O 1
ATOM 1577 N N . GLY A 1 205 ? 22.594 8.703 -11.414 1 65.69 205 GLY A N 1
ATOM 1578 C CA . GLY A 1 205 ? 21.594 9.164 -10.461 1 65.69 205 GLY A CA 1
ATOM 1579 C C . GLY A 1 205 ? 21.297 10.648 -10.594 1 65.69 205 GLY A C 1
ATOM 1580 O O . GLY A 1 205 ? 21.828 11.32 -11.469 1 65.69 205 GLY A O 1
ATOM 1581 N N . VAL A 1 206 ? 20.297 11.195 -9.898 1 77.44 206 VAL A N 1
ATOM 1582 C CA . VAL A 1 206 ? 19.922 12.609 -9.93 1 77.44 206 VAL A CA 1
ATOM 1583 C C . VAL A 1 206 ? 21.047 13.453 -9.328 1 77.44 206 VAL A C 1
ATOM 1585 O O . VAL A 1 206 ? 21.406 13.273 -8.172 1 77.44 206 VAL A O 1
ATOM 1588 N N . SER A 1 207 ? 21.703 14.227 -10.195 1 82.31 207 SER A N 1
ATOM 1589 C CA . SER A 1 207 ? 22.75 15.125 -9.742 1 82.31 207 SER A CA 1
ATOM 1590 C C . SER A 1 207 ? 22.172 16.422 -9.164 1 82.31 207 SER A C 1
ATOM 1592 O O . SER A 1 207 ? 20.969 16.656 -9.266 1 82.31 207 SER A O 1
ATOM 1594 N N . LEU A 1 208 ? 23.094 17.234 -8.562 1 86.25 208 LEU A N 1
ATOM 1595 C CA . LEU A 1 208 ? 22.688 18.547 -8.047 1 86.25 208 LEU A CA 1
ATOM 1596 C C . LEU A 1 208 ? 22.109 19.406 -9.164 1 86.25 208 LEU A C 1
ATOM 1598 O O . LEU A 1 208 ? 21.141 20.141 -8.961 1 86.25 208 LEU A O 1
ATOM 1602 N N . ASP A 1 209 ? 22.656 19.281 -10.352 1 85.25 209 ASP A N 1
ATOM 1603 C CA . ASP A 1 209 ? 22.234 20.078 -11.492 1 85.25 209 ASP A CA 1
ATOM 1604 C C . ASP A 1 209 ? 20.828 19.672 -11.961 1 85.25 209 ASP A C 1
ATOM 1606 O O . ASP A 1 209 ? 20.156 20.438 -12.664 1 85.25 209 ASP A O 1
ATOM 1610 N N . GLU A 1 210 ? 20.453 18.531 -11.57 1 83.62 210 GLU A N 1
ATOM 1611 C CA . GLU A 1 210 ? 19.141 18.047 -12 1 83.62 210 GLU A CA 1
ATOM 1612 C C . GLU A 1 210 ? 18.078 18.328 -10.945 1 83.62 210 GLU A C 1
ATOM 1614 O O . GLU A 1 210 ? 16.891 18.031 -11.156 1 83.62 210 GLU A O 1
ATOM 1619 N N . GLY A 1 211 ? 18.469 18.922 -9.844 1 85.31 211 GLY A N 1
ATOM 1620 C CA . GLY A 1 211 ? 17.516 19.359 -8.836 1 85.31 211 GLY A CA 1
ATOM 1621 C C . GLY A 1 211 ? 16.953 18.203 -8.008 1 85.31 211 GLY A C 1
ATOM 1622 O O . GLY A 1 211 ? 15.75 17.953 -8.039 1 85.31 211 GLY A O 1
ATOM 1623 N N . PRO A 1 212 ? 17.844 17.547 -7.207 1 87 212 PRO A N 1
ATOM 1624 C CA . PRO A 1 212 ? 17.359 16.469 -6.348 1 87 212 PRO A CA 1
ATOM 1625 C C . PRO A 1 212 ? 16.375 16.969 -5.277 1 87 212 PRO A C 1
ATOM 1627 O O . PRO A 1 212 ? 16.297 18.172 -5.016 1 87 212 PRO A O 1
ATOM 1630 N N . LEU A 1 213 ? 15.648 16 -4.73 1 89.19 213 LEU A N 1
ATOM 1631 C CA . LEU A 1 213 ? 14.75 16.312 -3.623 1 89.19 213 LEU A CA 1
ATOM 1632 C C . LEU A 1 213 ? 15.492 16.984 -2.479 1 89.19 213 LEU A C 1
ATOM 1634 O O . LEU A 1 213 ? 16.594 16.562 -2.123 1 89.19 213 LEU A O 1
ATOM 1638 N N . LEU A 1 214 ? 14.992 18.047 -2.043 1 92.94 214 LEU A N 1
ATOM 1639 C CA . LEU A 1 214 ? 15.453 18.656 -0.794 1 92.94 214 LEU A CA 1
ATOM 1640 C C . LEU A 1 214 ? 14.609 18.156 0.383 1 92.94 214 LEU A C 1
ATOM 1642 O O . LEU A 1 214 ? 13.391 18.062 0.28 1 92.94 214 LEU A O 1
ATOM 1646 N N . PHE A 1 215 ? 15.32 17.828 1.473 1 95.5 215 PHE A N 1
ATOM 1647 C CA . PHE A 1 215 ? 14.602 17.281 2.615 1 95.5 215 PHE A CA 1
ATOM 1648 C C . PHE A 1 215 ? 15.203 17.766 3.924 1 95.5 215 PHE A C 1
ATOM 1650 O O . PHE A 1 215 ? 16.422 17.781 4.082 1 95.5 215 PHE A O 1
ATOM 1657 N N . SER A 1 216 ? 14.367 18.188 4.828 1 97.44 216 SER A N 1
ATOM 1658 C CA . SER A 1 216 ? 14.781 18.594 6.172 1 97.44 216 SER A CA 1
ATOM 1659 C C . SER A 1 216 ? 14.555 17.453 7.172 1 97.44 216 SER A C 1
ATOM 1661 O O . SER A 1 216 ? 13.438 17.25 7.637 1 97.44 216 SER A O 1
ATOM 1663 N N . GLN A 1 217 ? 15.625 16.844 7.574 1 93.88 217 GLN A N 1
ATOM 1664 C CA . GLN A 1 217 ? 15.531 15.727 8.508 1 93.88 217 GLN A CA 1
ATOM 1665 C C . GLN A 1 217 ? 14.953 16.188 9.852 1 93.88 217 GLN A C 1
ATOM 1667 O O . GLN A 1 217 ? 15.211 17.297 10.289 1 93.88 217 GLN A O 1
ATOM 1672 N N . ARG A 1 218 ? 14.094 15.375 10.508 1 92.62 218 ARG A N 1
ATOM 1673 C CA . ARG A 1 218 ? 13.516 15.516 11.844 1 92.62 218 ARG A CA 1
ATOM 1674 C C . ARG A 1 218 ? 12.359 16.5 11.844 1 92.62 218 ARG A C 1
ATOM 1676 O O . ARG A 1 218 ? 11.68 16.672 12.852 1 92.62 218 ARG A O 1
ATOM 1683 N N . SER A 1 219 ? 12.117 17.141 10.695 1 96.12 219 SER A N 1
ATOM 1684 C CA . SER A 1 219 ? 11.055 18.141 10.656 1 96.12 219 SER A CA 1
ATOM 1685 C C . SER A 1 219 ? 9.688 17.469 10.523 1 96.12 219 SER A C 1
ATOM 1687 O O . SER A 1 219 ? 8.656 18.156 10.539 1 96.12 219 SER A O 1
ATOM 1689 N N . HIS A 1 220 ? 9.648 16.156 10.398 1 93.94 220 HIS A N 1
ATOM 1690 C CA . HIS A 1 220 ? 8.375 15.445 10.305 1 93.94 220 HIS A CA 1
ATOM 1691 C C . HIS A 1 220 ? 7.691 15.352 11.664 1 93.94 220 HIS A C 1
ATOM 1693 O O . HIS A 1 220 ? 6.48 15.133 11.734 1 93.94 220 HIS A O 1
ATOM 1699 N N . ARG A 1 221 ? 8.453 15.461 12.719 1 94.69 221 ARG A N 1
ATOM 1700 C CA . ARG A 1 221 ? 7.883 15.398 14.062 1 94.69 221 ARG A CA 1
ATOM 1701 C C . ARG A 1 221 ? 7.332 16.75 14.484 1 94.69 221 ARG A C 1
ATOM 1703 O O . ARG A 1 221 ? 7.902 17.797 14.148 1 94.69 221 ARG A O 1
ATOM 1710 N N . ASN A 1 222 ? 6.281 16.672 15.273 1 96.06 222 ASN A N 1
ATOM 1711 C CA . ASN A 1 222 ? 5.668 17.906 15.734 1 96.06 222 ASN A CA 1
ATOM 1712 C C . ASN A 1 222 ? 6.414 18.484 16.938 1 96.06 222 ASN A C 1
ATOM 1714 O O . ASN A 1 222 ? 5.977 18.328 18.078 1 96.06 222 ASN A O 1
ATOM 1718 N N . SER A 1 223 ? 7.43 19.188 16.672 1 96.38 223 SER A N 1
ATOM 1719 C CA . SER A 1 223 ? 8.172 19.938 17.672 1 96.38 223 SER A CA 1
ATOM 1720 C C . SER A 1 223 ? 7.441 21.219 18.047 1 96.38 223 SER A C 1
ATOM 1722 O O . SER A 1 223 ? 6.504 21.641 17.375 1 96.38 223 SER A O 1
ATOM 1724 N N . GLU A 1 224 ? 7.926 21.797 19.156 1 97.19 224 GLU A N 1
ATOM 1725 C CA . GLU A 1 224 ? 7.344 23.062 19.578 1 97.19 224 GLU A CA 1
ATOM 1726 C C . GLU A 1 224 ? 7.484 24.125 18.484 1 97.19 224 GLU A C 1
ATOM 1728 O O . GLU A 1 224 ? 6.535 24.859 18.203 1 97.19 224 GLU A O 1
ATOM 1733 N N . ALA A 1 225 ? 8.625 24.234 17.891 1 96.88 225 ALA A N 1
ATOM 1734 C CA . ALA A 1 225 ? 8.883 25.219 16.844 1 96.88 225 ALA A CA 1
ATOM 1735 C C . ALA A 1 225 ? 7.957 25 15.656 1 96.88 225 ALA A C 1
ATOM 1737 O O . ALA A 1 225 ? 7.379 25.953 15.125 1 96.88 225 ALA A O 1
ATOM 1738 N N . LYS A 1 226 ? 7.82 23.766 15.211 1 97.56 226 LYS A N 1
ATOM 1739 C CA . LYS A 1 226 ? 6.938 23.453 14.086 1 97.56 226 LYS A CA 1
ATOM 1740 C C . LYS A 1 226 ? 5.484 23.781 14.43 1 97.56 226 LYS A C 1
ATOM 1742 O O . LYS A 1 226 ? 4.746 24.297 13.594 1 97.56 226 LYS A O 1
ATOM 1747 N N . LEU A 1 227 ? 5.09 23.453 15.641 1 98.12 227 LEU A N 1
ATOM 1748 C CA . LEU A 1 227 ? 3.713 23.703 16.062 1 98.12 227 LEU A CA 1
ATOM 1749 C C . LEU A 1 227 ? 3.416 25.203 16.094 1 98.12 227 LEU A C 1
ATOM 1751 O O . LEU A 1 227 ? 2.305 25.625 15.773 1 98.12 227 LEU A O 1
ATOM 1755 N N . ARG A 1 228 ? 4.352 26.047 16.531 1 98.25 228 ARG A N 1
ATOM 1756 C CA . ARG A 1 228 ? 4.172 27.484 16.469 1 98.25 228 ARG A CA 1
ATOM 1757 C C . ARG A 1 228 ? 3.93 27.953 15.047 1 98.25 228 ARG A C 1
ATOM 1759 O O . ARG A 1 228 ? 3.053 28.781 14.797 1 98.25 228 ARG A O 1
ATOM 1766 N N . TRP A 1 229 ? 4.727 27.422 14.156 1 98.31 229 TRP A N 1
ATOM 1767 C CA . TRP A 1 229 ? 4.598 27.703 12.734 1 98.31 229 TRP A CA 1
ATOM 1768 C C . TRP A 1 229 ? 3.211 27.328 12.227 1 98.31 229 TRP A C 1
ATOM 1770 O O . TRP A 1 229 ? 2.516 28.141 11.617 1 98.31 229 TRP A O 1
ATOM 1780 N N . MET A 1 230 ? 2.77 26.141 12.523 1 97.25 230 MET A N 1
ATOM 1781 C CA . MET A 1 230 ? 1.488 25.625 12.047 1 97.25 230 MET A CA 1
ATOM 1782 C C . MET A 1 230 ? 0.328 26.391 12.664 1 97.25 230 MET A C 1
ATOM 1784 O O . MET A 1 230 ? -0.685 26.625 12.008 1 97.25 230 MET A O 1
ATOM 1788 N N . HIS A 1 231 ? 0.449 26.719 13.914 1 98.12 231 HIS A N 1
ATOM 1789 C CA . HIS A 1 231 ? -0.616 27.453 14.586 1 98.12 231 HIS A CA 1
ATOM 1790 C C . HIS A 1 231 ? -0.866 28.797 13.906 1 98.12 231 HIS A C 1
ATOM 1792 O O . HIS A 1 231 ? -2.016 29.172 13.664 1 98.12 231 HIS A O 1
ATOM 1798 N N . ALA A 1 232 ? 0.184 29.5 13.641 1 97.69 232 ALA A N 1
ATOM 1799 C CA . ALA A 1 232 ? 0.056 30.797 12.977 1 97.69 232 ALA A CA 1
ATOM 1800 C C . ALA A 1 232 ? -0.572 30.656 11.594 1 97.69 232 ALA A C 1
ATOM 1802 O O . ALA A 1 232 ? -1.397 31.484 11.195 1 97.69 232 ALA A O 1
ATOM 1803 N N . TYR A 1 233 ? -0.224 29.578 10.891 1 96.31 233 TYR A N 1
ATOM 1804 C CA . TYR A 1 233 ? -0.777 29.297 9.57 1 96.31 233 TYR A CA 1
ATOM 1805 C C . TYR A 1 233 ? -2.287 29.094 9.641 1 96.31 233 TYR A C 1
ATOM 1807 O O . TYR A 1 233 ? -3.008 29.438 8.695 1 96.31 233 TYR A O 1
ATOM 1815 N N . ALA A 1 234 ? -2.719 28.562 10.703 1 95.94 234 ALA A N 1
ATOM 1816 C CA . ALA A 1 234 ? -4.09 28.062 10.805 1 95.94 234 ALA A CA 1
ATOM 1817 C C . ALA A 1 234 ? -5.035 29.172 11.281 1 95.94 234 ALA A C 1
ATOM 1819 O O . ALA A 1 234 ? -6.25 28.953 11.359 1 95.94 234 ALA A O 1
ATOM 1820 N N . GLN A 1 235 ? -4.508 30.328 11.594 1 96.44 235 GLN A N 1
ATOM 1821 C CA . GLN A 1 235 ? -5.348 31.391 12.148 1 96.44 235 GLN A CA 1
ATOM 1822 C C . GLN A 1 235 ? -6.172 32.062 11.062 1 96.44 235 GLN A C 1
ATOM 1824 O O . GLN A 1 235 ? -5.684 32.281 9.953 1 96.44 235 GLN A O 1
ATOM 1829 N N . GLU A 1 236 ? -7.371 32.438 11.43 1 92.56 236 GLU A N 1
ATOM 1830 C CA . GLU A 1 236 ? -8.242 33.156 10.477 1 92.56 236 GLU A CA 1
ATOM 1831 C C . GLU A 1 236 ? -7.605 34.438 10 1 92.56 236 GLU A C 1
ATOM 1833 O O . GLU A 1 236 ? -7.004 35.188 10.789 1 92.56 236 GLU A O 1
ATOM 1838 N N . PRO A 1 237 ? -7.742 34.75 8.68 1 93 237 PRO A N 1
ATOM 1839 C CA . PRO A 1 237 ? -8.625 34.094 7.707 1 93 237 PRO A CA 1
ATOM 1840 C C . PRO A 1 237 ? -7.992 32.844 7.09 1 93 237 PRO A C 1
ATOM 1842 O O . PRO A 1 237 ? -8.648 32.125 6.328 1 93 237 PRO A O 1
ATOM 1845 N N . ALA A 1 238 ? -6.785 32.594 7.48 1 91.94 238 ALA A N 1
ATOM 1846 C CA . ALA A 1 238 ? -6.062 31.406 7.027 1 91.94 238 ALA A CA 1
ATOM 1847 C C . ALA A 1 238 ? -6.062 31.312 5.504 1 91.94 238 ALA A C 1
ATOM 1849 O O . ALA A 1 238 ? -6.312 30.234 4.941 1 91.94 238 ALA A O 1
ATOM 1850 N N . SER A 1 239 ? -5.836 32.375 4.844 1 91.06 239 SER A N 1
ATOM 1851 C CA . SER A 1 239 ? -5.953 32.469 3.393 1 91.06 239 SER A CA 1
ATOM 1852 C C . SER A 1 239 ? -4.98 31.516 2.703 1 91.06 239 SER A C 1
ATOM 1854 O O . SER A 1 239 ? -5.348 30.828 1.746 1 91.06 239 SER A O 1
ATOM 1856 N N . GLU A 1 240 ? -3.82 31.453 3.191 1 90.81 240 GLU A N 1
ATOM 1857 C CA . GLU A 1 240 ? -2.812 30.594 2.576 1 90.81 240 GLU A CA 1
ATOM 1858 C C . GLU A 1 240 ? -3.154 29.125 2.768 1 90.81 240 GLU A C 1
ATOM 1860 O O . GLU A 1 240 ? -3.033 28.328 1.835 1 90.81 240 GLU A O 1
ATOM 1865 N N . ALA A 1 241 ? -3.625 28.828 3.998 1 91.06 241 ALA A N 1
ATOM 1866 C CA . ALA A 1 241 ? -3.979 27.453 4.309 1 91.06 241 ALA A CA 1
ATOM 1867 C C . ALA A 1 241 ? -5.188 27 3.49 1 91.06 241 ALA A C 1
ATOM 1869 O O . ALA A 1 241 ? -5.289 25.828 3.121 1 91.06 241 ALA A O 1
ATOM 1870 N N . ARG A 1 242 ? -6.004 27.938 3.209 1 90.25 242 ARG A N 1
ATOM 1871 C CA . ARG A 1 242 ? -7.219 27.641 2.459 1 90.25 242 ARG A CA 1
ATOM 1872 C C . ARG A 1 242 ? -6.922 27.5 0.97 1 90.25 242 ARG A C 1
ATOM 1874 O O . ARG A 1 242 ? -7.605 26.75 0.263 1 90.25 242 ARG A O 1
ATOM 1881 N N . ALA A 1 243 ? -5.984 28.25 0.522 1 85.56 243 ALA A N 1
ATOM 1882 C CA . ALA A 1 243 ? -5.656 28.266 -0.901 1 85.56 243 ALA A CA 1
ATOM 1883 C C . ALA A 1 243 ? -5.023 26.953 -1.329 1 85.56 243 ALA A C 1
ATOM 1885 O O . ALA A 1 243 ? -5.293 26.453 -2.426 1 85.56 243 ALA A O 1
ATOM 1886 N N . GLU A 1 244 ? -4.211 26.438 -0.588 1 78 244 GLU A N 1
ATOM 1887 C CA . GLU A 1 244 ? -3.539 25.172 -0.835 1 78 244 GLU A CA 1
ATOM 1888 C C . GLU A 1 244 ? -3.326 24.391 0.463 1 78 244 GLU A C 1
ATOM 1890 O O . GLU A 1 244 ? -3.01 24.984 1.498 1 78 244 GLU A O 1
ATOM 1895 N N . PRO A 1 245 ? -3.451 23.188 0.307 1 70.12 245 PRO A N 1
ATOM 1896 C CA . PRO A 1 245 ? -3.338 22.422 1.551 1 70.12 245 PRO A CA 1
ATOM 1897 C C . PRO A 1 245 ? -1.895 22.266 2.027 1 70.12 245 PRO A C 1
ATOM 1899 O O . PRO A 1 245 ? -1.653 22.016 3.209 1 70.12 245 PRO A O 1
ATOM 1902 N N . SER A 1 246 ? -0.985 22.438 1.104 1 88.75 246 SER A N 1
ATOM 1903 C CA . SER A 1 246 ? 0.402 22.391 1.558 1 88.75 246 SER A CA 1
ATOM 1904 C C . SER A 1 246 ? 0.807 23.688 2.25 1 88.75 246 SER A C 1
ATOM 1906 O O . SER A 1 246 ? 0.558 24.781 1.73 1 88.75 246 SER A O 1
ATOM 1908 N N . PHE A 1 247 ? 1.29 23.547 3.479 1 94.75 247 PHE A N 1
ATOM 1909 C CA . PHE A 1 247 ? 1.884 24.703 4.137 1 94.75 247 PHE A CA 1
ATOM 1910 C C . PHE A 1 247 ? 3.316 24.922 3.666 1 94.75 247 PHE A C 1
ATOM 1912 O O . PHE A 1 247 ? 4.145 24 3.734 1 94.75 247 PHE A O 1
ATOM 1919 N N . ARG A 1 248 ? 3.516 26.062 3.113 1 96 248 ARG A N 1
ATOM 1920 C CA . ARG A 1 248 ? 4.855 26.406 2.652 1 96 248 ARG A CA 1
ATOM 1921 C C . ARG A 1 248 ? 5.621 27.188 3.719 1 96 248 ARG A C 1
ATOM 1923 O O . ARG A 1 248 ? 5.051 28.047 4.398 1 96 248 ARG A O 1
ATOM 1930 N N . LEU A 1 249 ? 6.859 26.875 3.811 1 97.31 249 LEU A N 1
ATOM 1931 C CA . LEU A 1 249 ? 7.691 27.375 4.898 1 97.31 249 LEU A CA 1
ATOM 1932 C C . LEU A 1 249 ? 7.582 28.891 5.004 1 97.31 249 LEU A C 1
ATOM 1934 O O . LEU A 1 249 ? 7.465 29.438 6.105 1 97.31 249 LEU A O 1
ATOM 1938 N N . ARG A 1 250 ? 7.562 29.531 3.895 1 96.31 250 ARG A N 1
ATOM 1939 C CA . ARG A 1 250 ? 7.457 31 3.895 1 96.31 250 ARG A CA 1
ATOM 1940 C C . ARG A 1 250 ? 6.18 31.453 3.199 1 96.31 250 ARG A C 1
ATOM 1942 O O . ARG A 1 250 ? 6.113 32.562 2.691 1 96.31 250 ARG A O 1
ATOM 1949 N N . GLY A 1 251 ? 5.238 30.594 3.152 1 94.25 251 GLY A N 1
ATOM 1950 C CA . GLY A 1 251 ? 4.004 30.891 2.447 1 94.25 251 GLY A CA 1
ATOM 1951 C C . GLY A 1 251 ? 3.068 31.781 3.244 1 94.25 251 GLY A C 1
ATOM 1952 O O . GLY A 1 251 ? 2.109 32.344 2.699 1 94.25 251 GLY A O 1
ATOM 1953 N N . CYS A 1 252 ? 3.301 31.875 4.5 1 95.75 252 CYS A N 1
ATOM 1954 C CA . CYS A 1 252 ? 2.537 32.719 5.422 1 95.75 252 CYS A CA 1
ATOM 1955 C C . CYS A 1 252 ? 3.463 33.594 6.266 1 95.75 252 CYS A C 1
ATOM 1957 O O . CYS A 1 252 ? 4.215 33.062 7.098 1 95.75 252 CYS A O 1
ATOM 1959 N N . ALA A 1 253 ? 3.332 34.844 6.09 1 96.44 253 ALA A N 1
ATOM 1960 C CA . ALA A 1 253 ? 4.234 35.781 6.758 1 96.44 253 ALA A CA 1
ATOM 1961 C C . ALA A 1 253 ? 4.102 35.688 8.273 1 96.44 253 ALA A C 1
ATOM 1963 O O . ALA A 1 253 ? 5.102 35.719 8.992 1 96.44 253 ALA A O 1
ATOM 1964 N N . ALA A 1 254 ? 2.924 35.625 8.727 1 96.31 254 ALA A N 1
ATOM 1965 C CA . ALA A 1 254 ? 2.678 35.5 10.164 1 96.31 254 ALA A CA 1
ATOM 1966 C C . ALA A 1 254 ? 3.309 34.25 10.742 1 96.31 254 ALA A C 1
ATOM 1968 O O . ALA A 1 254 ? 3.879 34.281 11.836 1 96.31 254 ALA A O 1
ATOM 1969 N N . ALA A 1 255 ? 3.215 33.219 10.031 1 97.19 255 ALA A N 1
ATOM 1970 C CA . ALA A 1 255 ? 3.791 31.938 10.484 1 97.19 255 ALA A CA 1
ATOM 1971 C C . ALA A 1 255 ? 5.316 32 10.508 1 97.19 255 ALA A C 1
ATOM 1973 O O . ALA A 1 255 ? 5.945 31.562 11.469 1 97.19 255 ALA A O 1
ATOM 1974 N N . ALA A 1 256 ? 5.887 32.531 9.438 1 97.31 256 ALA A N 1
ATOM 1975 C CA . ALA A 1 256 ? 7.34 32.656 9.375 1 97.31 256 ALA A CA 1
ATOM 1976 C C . ALA A 1 256 ? 7.871 33.5 10.531 1 97.31 256 ALA A C 1
ATOM 1978 O O . ALA A 1 256 ? 8.93 33.219 11.094 1 97.31 256 ALA A O 1
ATOM 1979 N N . LYS A 1 257 ? 7.109 34.5 10.852 1 97.19 257 LYS A N 1
ATOM 1980 C CA . LYS A 1 257 ? 7.5 35.375 11.953 1 97.19 257 LYS A CA 1
ATOM 1981 C C . LYS A 1 257 ? 7.328 34.656 13.297 1 97.19 257 LYS A C 1
ATOM 1983 O O . LYS A 1 257 ? 8.188 34.781 14.172 1 97.19 257 LYS A O 1
ATOM 1988 N N . ALA A 1 258 ? 6.223 34 13.5 1 96.69 258 ALA A N 1
ATOM 1989 C CA . ALA A 1 258 ? 5.906 33.344 14.758 1 96.69 258 ALA A CA 1
ATOM 1990 C C . ALA A 1 258 ? 6.906 32.219 15.062 1 96.69 258 ALA A C 1
ATOM 1992 O O . ALA A 1 258 ? 7.141 31.906 16.219 1 96.69 258 ALA A O 1
ATOM 1993 N N . ALA A 1 259 ? 7.508 31.688 14.031 1 97.25 259 ALA A N 1
ATOM 1994 C CA . ALA A 1 259 ? 8.445 30.578 14.18 1 97.25 259 ALA A CA 1
ATOM 1995 C C . ALA A 1 259 ? 9.727 30.828 13.391 1 97.25 259 ALA A C 1
ATOM 1997 O O . ALA A 1 259 ? 10.148 30 12.586 1 97.25 259 ALA A O 1
ATOM 1998 N N . ALA A 1 260 ? 10.32 31.938 13.648 1 97.25 260 ALA A N 1
ATOM 1999 C CA . ALA A 1 260 ? 11.516 32.375 12.922 1 97.25 260 ALA A CA 1
ATOM 2000 C C . ALA A 1 260 ? 12.656 31.391 13.102 1 97.25 260 ALA A C 1
ATOM 2002 O O . ALA A 1 260 ? 13.414 31.125 12.156 1 97.25 260 ALA A O 1
ATOM 2003 N N . ASP A 1 261 ? 12.797 30.828 14.297 1 96.88 261 ASP A N 1
ATOM 2004 C CA . ASP A 1 261 ? 13.859 29.859 14.555 1 96.88 261 ASP A CA 1
ATOM 2005 C C . ASP A 1 261 ? 13.688 28.609 13.695 1 96.88 261 ASP A C 1
ATOM 2007 O O . ASP A 1 261 ? 14.656 28.094 13.148 1 96.88 261 ASP A O 1
ATOM 2011 N N . PHE A 1 262 ? 12.484 28.172 13.609 1 97.56 262 PHE A N 1
ATOM 2012 C CA . PHE A 1 262 ? 12.156 27 12.797 1 97.56 262 PHE A CA 1
ATOM 2013 C C . PHE A 1 262 ? 12.508 27.25 11.336 1 97.56 262 PHE A C 1
ATOM 2015 O O . PHE A 1 262 ? 13.172 26.422 10.703 1 97.56 262 PHE A O 1
ATOM 2022 N N . VAL A 1 263 ? 12.102 28.375 10.789 1 97.94 263 VAL A N 1
ATOM 2023 C CA . VAL A 1 263 ? 12.328 28.75 9.398 1 97.94 263 VAL A CA 1
ATOM 2024 C C . VAL A 1 263 ? 13.836 28.844 9.133 1 97.94 263 VAL A C 1
ATOM 2026 O O . VAL A 1 263 ? 14.336 28.266 8.172 1 97.94 263 VAL A O 1
ATOM 2029 N N . GLN A 1 264 ? 14.531 29.484 10.008 1 97.69 264 GLN A N 1
ATOM 2030 C CA . GLN A 1 264 ? 15.969 29.672 9.852 1 97.69 264 GLN A CA 1
ATOM 2031 C C . GLN A 1 264 ? 16.719 28.344 9.945 1 97.69 264 GLN A C 1
ATOM 2033 O O . GLN A 1 264 ? 17.719 28.141 9.25 1 97.69 264 GLN A O 1
ATOM 2038 N N . ALA A 1 265 ? 16.281 27.484 10.789 1 97.88 265 ALA A N 1
ATOM 2039 C CA . ALA A 1 265 ? 16.922 26.172 10.93 1 97.88 265 ALA A CA 1
ATOM 2040 C C . ALA A 1 265 ? 16.766 25.344 9.664 1 97.88 265 ALA A C 1
ATOM 2042 O O . ALA A 1 265 ? 17.734 24.797 9.148 1 97.88 265 ALA A O 1
ATOM 2043 N N . VAL A 1 266 ? 15.562 25.281 9.172 1 97.94 266 VAL A N 1
ATOM 2044 C CA . VAL A 1 266 ? 15.273 24.5 7.973 1 97.94 266 VAL A CA 1
ATOM 2045 C C . VAL A 1 266 ? 16.062 25.047 6.789 1 97.94 266 VAL A C 1
ATOM 2047 O O . VAL A 1 266 ? 16.516 24.297 5.93 1 97.94 266 VAL A O 1
ATOM 2050 N N . GLU A 1 267 ? 16.297 26.344 6.785 1 97.06 267 GLU A N 1
ATOM 2051 C CA . GLU A 1 267 ? 17.016 27 5.699 1 97.06 267 GLU A CA 1
ATOM 2052 C C . GLU A 1 267 ? 18.516 26.938 5.926 1 97.06 267 GLU A C 1
ATOM 2054 O O . GLU A 1 267 ? 19.297 27.359 5.07 1 97.06 267 GLU A O 1
ATOM 2059 N N . GLY A 1 268 ? 18.922 26.516 7.039 1 96.75 268 GLY A N 1
ATOM 2060 C CA . GLY A 1 268 ? 20.344 26.266 7.293 1 96.75 268 GLY A CA 1
ATOM 2061 C C . GLY A 1 268 ? 21.031 27.438 7.965 1 96.75 268 GLY A C 1
ATOM 2062 O O . GLY A 1 268 ? 22.266 27.484 8.031 1 96.75 268 GLY A O 1
ATOM 2063 N N . HIS A 1 269 ? 20.266 28.375 8.516 1 96.88 269 HIS A N 1
ATOM 2064 C CA . HIS A 1 269 ? 20.844 29.578 9.094 1 96.88 269 HIS A CA 1
ATOM 2065 C C . HIS A 1 269 ? 20.984 29.438 10.609 1 96.88 269 HIS A C 1
ATOM 2067 O O . HIS A 1 269 ? 21.656 30.25 11.25 1 96.88 269 HIS A O 1
ATOM 2073 N N . LEU A 1 270 ? 20.312 28.484 11.219 1 96.25 270 LEU A N 1
ATOM 2074 C CA . LEU A 1 270 ? 20.328 28.219 12.648 1 96.25 270 LEU A CA 1
ATOM 2075 C C . LEU A 1 270 ? 20.312 26.703 12.914 1 96.25 270 LEU A C 1
ATOM 2077 O O . LEU A 1 270 ? 19.859 25.938 12.07 1 96.25 270 LEU A O 1
ATOM 2081 N N . ILE A 1 271 ? 20.859 26.344 14.016 1 95.5 271 ILE A N 1
ATOM 2082 C CA . ILE A 1 271 ? 20.828 24.938 14.398 1 95.5 271 ILE A CA 1
ATOM 2083 C C . ILE A 1 271 ? 19.703 24.703 15.406 1 95.5 271 ILE A C 1
ATOM 2085 O O . ILE A 1 271 ? 19.609 25.406 16.406 1 95.5 271 ILE A O 1
ATOM 2089 N N . LEU A 1 272 ? 18.797 23.859 15.078 1 95.56 272 LEU A N 1
ATOM 2090 C CA . LEU A 1 272 ? 17.719 23.391 15.945 1 95.56 272 LEU A CA 1
ATOM 2091 C C . LEU A 1 272 ? 17.703 21.859 16 1 95.56 272 LEU A C 1
ATOM 2093 O O . LEU A 1 272 ? 17.844 21.203 14.969 1 95.56 272 LEU A O 1
ATOM 2097 N N . GLU A 1 273 ? 17.594 21.344 17.141 1 92.69 273 GLU A N 1
ATOM 2098 C CA . GLU A 1 273 ? 17.578 19.891 17.281 1 92.69 273 GLU A CA 1
ATOM 2099 C C . GLU A 1 273 ? 16.391 19.266 16.547 1 92.69 273 GLU A C 1
ATOM 2101 O O . GLU A 1 273 ? 16.516 18.203 15.922 1 92.69 273 GLU A O 1
ATOM 2106 N N . ALA A 1 274 ? 15.344 19.938 16.547 1 91.75 274 ALA A N 1
ATOM 2107 C CA . ALA A 1 274 ? 14.078 19.359 16.094 1 91.75 274 ALA A CA 1
ATOM 2108 C C . ALA A 1 274 ? 13.945 19.469 14.57 1 91.75 274 ALA A C 1
ATOM 2110 O O . ALA A 1 274 ? 13.047 18.875 13.977 1 91.75 274 ALA A O 1
ATOM 2111 N N . ALA A 1 275 ? 14.758 20.25 13.898 1 94.75 275 ALA A N 1
ATOM 2112 C CA . ALA A 1 275 ? 14.695 20.422 12.453 1 94.75 275 ALA A CA 1
ATOM 2113 C C . ALA A 1 275 ? 16.078 20.703 11.867 1 94.75 275 ALA A C 1
ATOM 2115 O O . ALA A 1 275 ? 16.734 21.672 12.242 1 94.75 275 ALA A O 1
ATOM 2116 N N . ALA A 1 276 ? 16.5 19.875 10.938 1 95.44 276 ALA A N 1
ATOM 2117 C CA . ALA A 1 276 ? 17.781 20.062 10.258 1 95.44 276 ALA A CA 1
ATOM 2118 C C . ALA A 1 276 ? 17.594 20.906 8.992 1 95.44 276 ALA A C 1
ATOM 2120 O O . ALA A 1 276 ? 16.484 21.047 8.484 1 95.44 276 ALA A O 1
ATOM 2121 N N . ALA A 1 277 ? 18.719 21.438 8.617 1 97.69 277 ALA A N 1
ATOM 2122 C CA . ALA A 1 277 ? 18.703 22.156 7.34 1 97.69 277 ALA A CA 1
ATOM 2123 C C . ALA A 1 277 ? 18.266 21.234 6.199 1 97.69 277 ALA A C 1
ATOM 2125 O O . ALA A 1 277 ? 18.672 20.062 6.148 1 97.69 277 ALA A O 1
ATOM 2126 N N . ALA A 1 278 ? 17.406 21.828 5.332 1 97.19 278 ALA A N 1
ATOM 2127 C CA . ALA A 1 278 ? 17.031 21.062 4.145 1 97.19 278 ALA A CA 1
ATOM 2128 C C . ALA A 1 278 ? 18.25 20.797 3.266 1 97.19 278 ALA A C 1
ATOM 2130 O O . ALA A 1 278 ? 18.984 21.719 2.91 1 97.19 278 ALA A O 1
ATOM 2131 N N . GLN A 1 279 ? 18.469 19.547 2.953 1 95.38 279 GLN A N 1
ATOM 2132 C CA . GLN A 1 279 ? 19.609 19.125 2.152 1 95.38 279 GLN A CA 1
ATOM 2133 C C . GLN A 1 279 ? 19.172 18.266 0.968 1 95.38 279 GLN A C 1
ATOM 2135 O O . GLN A 1 279 ? 18.141 17.594 1.032 1 95.38 279 GLN A O 1
ATOM 2140 N N . PRO A 1 280 ? 19.953 18.406 -0.145 1 91.31 280 PRO A N 1
ATOM 2141 C CA . PRO A 1 280 ? 19.625 17.531 -1.281 1 91.31 280 PRO A CA 1
ATOM 2142 C C . PRO A 1 280 ? 19.812 16.047 -0.971 1 91.31 280 PRO A C 1
ATOM 2144 O O . PRO A 1 280 ? 20.812 15.68 -0.338 1 91.31 280 PRO A O 1
ATOM 2147 N N . VAL A 1 281 ? 18.828 15.25 -1.339 1 87.56 281 VAL A N 1
ATOM 2148 C CA . VAL A 1 281 ? 18.953 13.797 -1.239 1 87.56 281 VAL A CA 1
ATOM 2149 C C . VAL A 1 281 ? 19.656 13.25 -2.475 1 87.56 281 VAL A C 1
ATOM 2151 O O . VAL A 1 281 ? 19.094 13.227 -3.566 1 87.56 281 VAL A O 1
ATOM 2154 N N . LEU A 1 282 ? 20.844 12.82 -2.332 1 82.38 282 LEU A N 1
ATOM 2155 C CA . LEU A 1 282 ? 21.672 12.391 -3.455 1 82.38 282 LEU A CA 1
ATOM 2156 C C . LEU A 1 282 ? 21.672 10.867 -3.568 1 82.38 282 LEU A C 1
ATOM 2158 O O . LEU A 1 282 ? 21.422 10.164 -2.588 1 82.38 282 LEU A O 1
ATOM 2162 N N . PRO A 1 283 ? 21.938 10.43 -4.812 1 75.69 283 PRO A N 1
ATOM 2163 C CA . PRO A 1 283 ? 21.984 8.977 -5.008 1 75.69 283 PRO A CA 1
ATOM 2164 C C . PRO A 1 283 ? 23.078 8.312 -4.176 1 75.69 283 PRO A C 1
ATOM 2166 O O . PRO A 1 283 ? 24.141 8.906 -3.936 1 75.69 283 PRO A O 1
ATOM 2169 N N . LEU A 1 284 ? 22.734 7.059 -3.746 1 71.88 284 LEU A N 1
ATOM 2170 C CA . LEU A 1 284 ? 23.75 6.25 -3.066 1 71.88 284 LEU A CA 1
ATOM 2171 C C . LEU A 1 284 ? 24.891 5.891 -4.012 1 71.88 284 LEU A C 1
ATOM 2173 O O . LEU A 1 284 ? 24.656 5.605 -5.191 1 71.88 284 LEU A O 1
ATOM 2177 N N . PRO A 1 285 ? 26.078 6.051 -3.529 1 68.69 285 PRO A N 1
ATOM 2178 C CA . PRO A 1 285 ? 27.203 5.742 -4.406 1 68.69 285 PRO A CA 1
ATOM 2179 C C . PRO A 1 285 ? 27.234 4.277 -4.836 1 68.69 285 PRO A C 1
ATOM 2181 O O . PRO A 1 285 ? 26.922 3.391 -4.039 1 68.69 285 PRO A O 1
ATOM 2184 N N . GLY A 1 286 ? 27.609 4.055 -6.145 1 67.06 286 GLY A N 1
ATOM 2185 C CA . GLY A 1 286 ? 27.859 2.707 -6.633 1 67.06 286 GLY A CA 1
ATOM 2186 C C . GLY A 1 286 ? 26.594 1.938 -6.945 1 67.06 286 GLY A C 1
ATOM 2187 O O . GLY A 1 286 ? 26.625 0.713 -7.09 1 67.06 286 GLY A O 1
ATOM 2188 N N . VAL A 1 287 ? 25.516 2.59 -6.785 1 67.62 287 VAL A N 1
ATOM 2189 C CA . VAL A 1 287 ? 24.266 1.878 -7.07 1 67.62 287 VAL A CA 1
ATOM 2190 C C . VAL A 1 287 ? 23.625 2.439 -8.336 1 67.62 287 VAL A C 1
ATOM 2192 O O . VAL A 1 287 ? 23.781 3.625 -8.641 1 67.62 287 VAL A O 1
ATOM 2195 N N . ARG A 1 288 ? 22.984 1.521 -9.156 1 67.81 288 ARG A N 1
ATOM 2196 C CA . ARG A 1 288 ? 22.328 1.913 -10.398 1 67.81 288 ARG A CA 1
ATOM 2197 C C . ARG A 1 288 ? 21.031 2.682 -10.109 1 67.81 288 ARG A C 1
ATOM 2199 O O . ARG A 1 288 ? 20.656 3.58 -10.859 1 67.81 288 ARG A O 1
ATOM 2206 N N . ARG A 1 289 ? 20.328 2.336 -9.094 1 72.56 289 ARG A N 1
ATOM 2207 C CA . ARG A 1 289 ? 19.047 2.943 -8.734 1 72.56 289 ARG A CA 1
ATOM 2208 C C . ARG A 1 289 ? 18.984 3.225 -7.234 1 72.56 289 ARG A C 1
ATOM 2210 O O . ARG A 1 289 ? 19.453 2.422 -6.426 1 72.56 289 ARG A O 1
ATOM 2217 N N . THR A 1 290 ? 18.562 4.473 -6.977 1 75 290 THR A N 1
ATOM 2218 C CA . THR A 1 290 ? 18.359 4.852 -5.582 1 75 290 THR A CA 1
ATOM 2219 C C . THR A 1 290 ? 16.859 5.016 -5.285 1 75 290 THR A C 1
ATOM 2221 O O . THR A 1 290 ? 16.172 5.758 -5.977 1 75 290 THR A O 1
ATOM 2224 N N . LEU A 1 291 ? 16.391 4.195 -4.367 1 77.38 291 LEU A N 1
ATOM 2225 C CA . LEU A 1 291 ? 15.031 4.34 -3.861 1 77.38 291 LEU A CA 1
ATOM 2226 C C . LEU A 1 291 ? 14.984 5.328 -2.697 1 77.38 291 LEU A C 1
ATOM 2228 O O . LEU A 1 291 ? 15.727 5.18 -1.724 1 77.38 291 LEU A O 1
ATOM 2232 N N . VAL A 1 292 ? 14.164 6.332 -2.871 1 80.31 292 VAL A N 1
ATOM 2233 C CA . VAL A 1 292 ? 13.969 7.309 -1.807 1 80.31 292 VAL A CA 1
ATOM 2234 C C . VAL A 1 292 ? 12.57 7.168 -1.226 1 80.31 292 VAL A C 1
ATOM 2236 O O . VAL A 1 292 ? 11.578 7.289 -1.948 1 80.31 292 VAL A O 1
ATOM 2239 N N . LEU A 1 293 ? 12.484 6.809 0.05 1 80.19 293 LEU A N 1
ATOM 2240 C CA . LEU A 1 293 ? 11.25 6.844 0.829 1 80.19 293 LEU A CA 1
ATOM 2241 C C . LEU A 1 293 ? 11.258 8.008 1.809 1 80.19 293 LEU A C 1
ATOM 2243 O O . LEU A 1 293 ? 12.156 8.117 2.648 1 80.19 293 LEU A O 1
ATOM 2247 N N . ALA A 1 294 ? 10.266 8.883 1.672 1 86 294 ALA A N 1
ATOM 2248 C CA . ALA A 1 294 ? 10.258 10.07 2.527 1 86 294 ALA A CA 1
ATOM 2249 C C . ALA A 1 294 ? 8.883 10.297 3.135 1 86 294 ALA A C 1
ATOM 2251 O O . ALA A 1 294 ? 7.863 10.148 2.455 1 86 294 ALA A O 1
ATOM 2252 N N . ASP A 1 295 ? 8.906 10.57 4.43 1 87.75 295 ASP A N 1
ATOM 2253 C CA . ASP A 1 295 ? 7.715 11.133 5.062 1 87.75 295 ASP A CA 1
ATOM 2254 C C . ASP A 1 295 ? 7.562 12.617 4.715 1 87.75 295 ASP A C 1
ATOM 2256 O O . ASP A 1 295 ? 8.289 13.461 5.238 1 87.75 295 ASP A O 1
ATOM 2260 N N . THR A 1 296 ? 6.566 12.938 3.912 1 89 296 THR A N 1
ATOM 2261 C CA . THR A 1 296 ? 6.492 14.289 3.375 1 89 296 THR A CA 1
ATOM 2262 C C . THR A 1 296 ? 5.633 15.18 4.266 1 89 296 THR A C 1
ATOM 2264 O O . THR A 1 296 ? 5.23 16.266 3.859 1 89 296 THR A O 1
ATOM 2267 N N . SER A 1 297 ? 5.316 14.672 5.461 1 91.69 297 SER A N 1
ATOM 2268 C CA . SER A 1 297 ? 4.887 15.609 6.496 1 91.69 297 SER A CA 1
ATOM 2269 C C . SER A 1 297 ? 6.062 16.406 7.039 1 91.69 297 SER A C 1
ATOM 2271 O O . SER A 1 297 ? 5.875 17.359 7.801 1 91.69 297 SER A O 1
ATOM 2273 N N . ALA A 1 298 ? 7.215 16.062 6.625 1 95.5 298 ALA A N 1
ATOM 2274 C CA . ALA A 1 298 ? 8.43 16.844 6.828 1 95.5 298 ALA A CA 1
ATOM 2275 C C . ALA A 1 298 ? 8.57 17.922 5.75 1 95.5 298 ALA A C 1
ATOM 2277 O O . ALA A 1 298 ? 8.031 17.781 4.652 1 95.5 298 ALA A O 1
ATOM 2278 N N . LEU A 1 299 ? 9.297 18.938 6.121 1 97.38 299 LEU A N 1
ATOM 2279 C CA . LEU A 1 299 ? 9.594 19.953 5.121 1 97.38 299 LEU A CA 1
ATOM 2280 C C . LEU A 1 299 ? 10.453 19.375 4 1 97.38 299 LEU A C 1
ATOM 2282 O O . LEU A 1 299 ? 11.477 18.734 4.262 1 97.38 299 LEU A O 1
ATOM 2286 N N . HIS A 1 300 ? 10.008 19.594 2.787 1 95.44 300 HIS A N 1
ATOM 2287 C CA . HIS A 1 300 ? 10.695 19.109 1.599 1 95.44 300 HIS A CA 1
ATOM 2288 C C . HIS A 1 300 ? 10.398 19.984 0.386 1 95.44 300 HIS A C 1
ATOM 2290 O O . HIS A 1 300 ? 9.516 20.828 0.433 1 95.44 300 HIS A O 1
ATOM 2296 N N . ALA A 1 301 ? 11.172 19.844 -0.629 1 92.38 301 ALA A N 1
ATOM 2297 C CA . ALA A 1 301 ? 10.977 20.578 -1.873 1 92.38 301 ALA A CA 1
ATOM 2298 C C . ALA A 1 301 ? 11.68 19.891 -3.037 1 92.38 301 ALA A C 1
ATOM 2300 O O . ALA A 1 301 ? 12.617 19.109 -2.834 1 92.38 301 ALA A O 1
ATOM 2301 N N . ARG A 1 302 ? 11.117 20.141 -4.176 1 87.69 302 ARG A N 1
ATOM 2302 C CA . ARG A 1 302 ? 11.867 19.797 -5.379 1 87.69 302 ARG A CA 1
ATOM 2303 C C . ARG A 1 302 ? 13.07 20.703 -5.555 1 87.69 302 ARG A C 1
ATOM 2305 O O . ARG A 1 302 ? 12.945 21.938 -5.465 1 87.69 302 ARG A O 1
ATOM 2312 N N . GLY A 1 303 ? 14.195 20.109 -5.715 1 87.44 303 GLY A N 1
ATOM 2313 C CA . GLY A 1 303 ? 15.375 20.922 -5.965 1 87.44 303 GLY A CA 1
ATOM 2314 C C . GLY A 1 303 ? 15.312 21.688 -7.27 1 87.44 303 GLY A C 1
ATOM 2315 O O . GLY A 1 303 ? 14.664 21.25 -8.219 1 87.44 303 GLY A O 1
ATOM 2316 N N . THR A 1 304 ? 16 22.906 -7.109 1 82.69 304 THR A N 1
ATOM 2317 C CA . THR A 1 304 ? 16.109 23.719 -8.328 1 82.69 304 THR A CA 1
ATOM 2318 C C . THR A 1 304 ? 17.25 23.234 -9.203 1 82.69 304 THR A C 1
ATOM 2320 O O . THR A 1 304 ? 18.391 23.125 -8.734 1 82.69 304 THR A O 1
ATOM 2323 N N . GLY A 1 305 ? 16.828 22.688 -10.422 1 80.5 305 GLY A N 1
ATOM 2324 C CA . GLY A 1 305 ? 17.828 22.219 -11.359 1 80.5 305 GLY A CA 1
ATOM 2325 C C . GLY A 1 305 ? 18.25 23.281 -12.367 1 80.5 305 GLY A C 1
ATOM 2326 O O . GLY A 1 305 ? 17.75 24.406 -12.32 1 80.5 305 GLY A O 1
ATOM 2327 N N . VAL A 1 306 ? 19.359 22.953 -13.031 1 82 306 VAL A N 1
ATOM 2328 C CA . VAL A 1 306 ? 19.844 23.828 -14.094 1 82 306 VAL A CA 1
ATOM 2329 C C . VAL A 1 306 ? 18.953 23.703 -15.328 1 82 306 VAL A C 1
ATOM 2331 O O . VAL A 1 306 ? 18.594 22.594 -15.734 1 82 306 VAL A O 1
ATOM 2334 N N . PRO A 1 307 ? 18.531 24.922 -15.789 1 76.38 307 PRO A N 1
ATOM 2335 C CA . PRO A 1 307 ? 17.703 24.875 -16.984 1 76.38 307 PRO A CA 1
ATOM 2336 C C . PRO A 1 307 ? 18.281 23.969 -18.078 1 76.38 307 PRO A C 1
ATOM 2338 O O . PRO A 1 307 ? 19.5 23.953 -18.281 1 76.38 307 PRO A O 1
ATOM 2341 N N . GLY A 1 308 ? 17.438 23.141 -18.719 1 75.25 308 GLY A N 1
ATOM 2342 C CA . GLY A 1 308 ? 17.859 22.234 -19.781 1 75.25 308 GLY A CA 1
ATOM 2343 C C . GLY A 1 308 ? 18.141 20.828 -19.297 1 75.25 308 GLY A C 1
ATOM 2344 O O . GLY A 1 308 ? 18.203 19.891 -20.094 1 75.25 308 GLY A O 1
ATOM 2345 N N . ARG A 1 309 ? 18.312 20.734 -18 1 78.38 309 ARG A N 1
ATOM 2346 C CA . ARG A 1 309 ? 18.562 19.406 -17.453 1 78.38 309 ARG A CA 1
ATOM 2347 C C . ARG A 1 309 ? 17.25 18.672 -17.172 1 78.38 309 ARG A C 1
ATOM 2349 O O . ARG A 1 309 ? 16.188 19.312 -17.031 1 78.38 309 ARG A O 1
ATOM 2356 N N . VAL A 1 310 ? 17.297 17.359 -17.25 1 76.81 310 VAL A N 1
ATOM 2357 C CA . VAL A 1 310 ? 16.125 16.531 -17 1 76.81 310 VAL A CA 1
ATOM 2358 C C . VAL A 1 310 ? 16.344 15.672 -15.766 1 76.81 310 VAL A C 1
ATOM 2360 O O . VAL A 1 310 ? 17.406 15.078 -15.586 1 76.81 310 VAL A O 1
ATOM 2363 N N . ARG A 1 311 ? 15.336 15.766 -14.82 1 78 311 ARG A N 1
ATOM 2364 C CA . ARG A 1 311 ? 15.312 14.852 -13.68 1 78 311 ARG A CA 1
ATOM 2365 C C . ARG A 1 311 ? 14.453 13.625 -13.977 1 78 311 ARG A C 1
ATOM 2367 O O . ARG A 1 311 ? 13.242 13.742 -14.172 1 78 311 ARG A O 1
ATOM 2374 N N . CYS A 1 312 ? 15.172 12.508 -14.039 1 71.62 312 CYS A N 1
ATOM 2375 C CA . CYS A 1 312 ? 14.461 11.266 -14.312 1 71.62 312 CYS A CA 1
ATOM 2376 C C . CYS A 1 312 ? 14.125 10.523 -13.023 1 71.62 312 CYS A C 1
ATOM 2378 O O . CYS A 1 312 ? 15.023 10.164 -12.258 1 71.62 312 CYS A O 1
ATOM 2380 N N . SER A 1 313 ? 12.906 10.438 -12.672 1 71.31 313 SER A N 1
ATOM 2381 C CA . SER A 1 313 ? 12.484 9.688 -11.492 1 71.31 313 SER A CA 1
ATOM 2382 C C . SER A 1 313 ? 11.156 8.984 -11.727 1 71.31 313 SER A C 1
ATOM 2384 O O . SER A 1 313 ? 10.32 9.461 -12.5 1 71.31 313 SER A O 1
ATOM 2386 N N . TRP A 1 314 ? 11.148 7.758 -11.133 1 69.56 314 TRP A N 1
ATOM 2387 C CA . TRP A 1 314 ? 9.859 7.094 -11.016 1 69.56 314 TRP A CA 1
ATOM 2388 C C . TRP A 1 314 ? 9.219 7.367 -9.656 1 69.56 314 TRP A C 1
ATOM 2390 O O . TRP A 1 314 ? 9.922 7.465 -8.648 1 69.56 314 TRP A O 1
ATOM 2400 N N . ARG A 1 315 ? 8.008 7.633 -9.766 1 67.5 315 ARG A N 1
ATOM 2401 C CA . ARG A 1 315 ? 7.277 7.809 -8.516 1 67.5 315 ARG A CA 1
ATOM 2402 C C . ARG A 1 315 ? 6.152 6.785 -8.391 1 67.5 315 ARG A C 1
ATOM 2404 O O . ARG A 1 315 ? 5.586 6.355 -9.398 1 67.5 315 ARG A O 1
ATOM 2411 N N . GLN A 1 316 ? 5.965 6.309 -7.094 1 60.88 316 GLN A N 1
ATOM 2412 C CA . GLN A 1 316 ? 4.812 5.445 -6.855 1 60.88 316 GLN A CA 1
ATOM 2413 C C . GLN A 1 316 ? 3.512 6.156 -7.215 1 60.88 316 GLN A C 1
ATOM 2415 O O . GLN A 1 316 ? 3.338 7.336 -6.906 1 60.88 316 GLN A O 1
ATOM 2420 N N . ALA A 1 317 ? 2.695 5.48 -8.117 1 54.09 317 ALA A N 1
ATOM 2421 C CA . ALA A 1 317 ? 1.397 6.047 -8.469 1 54.09 317 ALA A CA 1
ATOM 2422 C C . ALA A 1 317 ? 0.45 6.051 -7.277 1 54.09 317 ALA A C 1
ATOM 2424 O O . ALA A 1 317 ? 0.386 5.074 -6.523 1 54.09 317 ALA A O 1
ATOM 2425 N N . GLY A 1 318 ? 0.36 7.102 -6.59 1 51.97 318 GLY A N 1
ATOM 2426 C CA . GLY A 1 318 ? -0.614 7.148 -5.512 1 51.97 318 GLY A CA 1
ATOM 2427 C C . GLY A 1 318 ? -1.671 8.219 -5.707 1 51.97 318 GLY A C 1
ATOM 2428 O O . GLY A 1 318 ? -1.643 8.953 -6.699 1 51.97 318 GLY A O 1
ATOM 2429 N N . ASP A 1 319 ? -2.816 7.957 -5.074 1 51.19 319 ASP A N 1
ATOM 2430 C CA . ASP A 1 319 ? -3.943 8.883 -5.176 1 51.19 319 ASP A CA 1
ATOM 2431 C C . ASP A 1 319 ? -3.488 10.328 -4.984 1 51.19 319 ASP A C 1
ATOM 2433 O O . ASP A 1 319 ? -4.125 11.258 -5.488 1 51.19 319 ASP A O 1
ATOM 2437 N N . ASN A 1 320 ? -2.42 10.453 -4.316 1 50.16 320 ASN A N 1
ATOM 2438 C CA . ASN A 1 320 ? -2.074 11.805 -3.891 1 50.16 320 ASN A CA 1
ATOM 2439 C C . ASN A 1 320 ? -0.731 12.25 -4.465 1 50.16 320 ASN A C 1
ATOM 2441 O O . ASN A 1 320 ? 0.139 12.719 -3.727 1 50.16 320 ASN A O 1
ATOM 2445 N N . ASP A 1 321 ? -0.566 12.25 -5.809 1 52.16 321 ASP A N 1
ATOM 2446 C CA . ASP A 1 321 ? 0.581 12.758 -6.555 1 52.16 321 ASP A CA 1
ATOM 2447 C C . ASP A 1 321 ? 1.848 11.977 -6.215 1 52.16 321 ASP A C 1
ATOM 2449 O O . ASP A 1 321 ? 2.912 12.562 -6.012 1 52.16 321 ASP A O 1
ATOM 2453 N N . GLY A 1 322 ? 1.764 10.758 -6.09 1 53.91 322 GLY A N 1
ATOM 2454 C CA . GLY A 1 322 ? 2.91 9.867 -6.055 1 53.91 322 GLY A CA 1
ATOM 2455 C C . GLY A 1 322 ? 3.164 9.281 -4.676 1 53.91 322 GLY A C 1
ATOM 2456 O O . GLY A 1 322 ? 4.219 8.688 -4.434 1 53.91 322 GLY A O 1
ATOM 2457 N N . GLY A 1 323 ? 2.275 9.5 -3.756 1 59.03 323 GLY A N 1
ATOM 2458 C CA . GLY A 1 323 ? 2.463 8.906 -2.441 1 59.03 323 GLY A CA 1
ATOM 2459 C C . GLY A 1 323 ? 1.483 7.785 -2.146 1 59.03 323 GLY A C 1
ATOM 2460 O O . GLY A 1 323 ? 0.628 7.469 -2.975 1 59.03 323 GLY A O 1
ATOM 2461 N N . LEU A 1 324 ? 1.914 7.008 -1.143 1 62.19 324 LEU A N 1
ATOM 2462 C CA . LEU A 1 324 ? 0.989 6.012 -0.611 1 62.19 324 LEU A CA 1
ATOM 2463 C C . LEU A 1 324 ? -0.364 6.641 -0.296 1 62.19 324 LEU A C 1
ATOM 2465 O O . LEU A 1 324 ? -0.448 7.844 -0.037 1 62.19 324 LEU A O 1
ATOM 2469 N N . LYS A 1 325 ? -1.387 5.922 -0.505 1 61.81 325 LYS A N 1
ATOM 2470 C CA . LYS A 1 325 ? -2.734 6.387 -0.19 1 61.81 325 LYS A CA 1
ATOM 2471 C C . LYS A 1 325 ? -2.789 7.016 1.198 1 61.81 325 LYS A C 1
ATOM 2473 O O . LYS A 1 325 ? -2.205 6.488 2.148 1 61.81 325 LYS A O 1
ATOM 2478 N N . ARG A 1 326 ? -3.359 8.195 1.097 1 66.44 326 ARG A N 1
ATOM 2479 C CA . ARG A 1 326 ? -3.576 8.891 2.363 1 66.44 326 ARG A CA 1
ATOM 2480 C C . ARG A 1 326 ? -4.738 8.273 3.133 1 66.44 326 ARG A C 1
ATOM 2482 O O . ARG A 1 326 ? -5.898 8.43 2.75 1 66.44 326 ARG A O 1
ATOM 2489 N N . LEU A 1 327 ? -4.359 7.488 4.055 1 71.06 327 LEU A N 1
ATOM 2490 C CA . LEU A 1 327 ? -5.383 6.906 4.918 1 71.06 327 LEU A CA 1
ATOM 2491 C C . LEU A 1 327 ? -5.777 7.879 6.023 1 71.06 327 LEU A C 1
ATOM 2493 O O . LEU A 1 327 ? -5.004 8.773 6.375 1 71.06 327 LEU A O 1
ATOM 2497 N N . ASN A 1 328 ? -7.059 7.797 6.41 1 79.94 328 ASN A N 1
ATOM 2498 C CA . ASN A 1 328 ? -7.488 8.602 7.543 1 79.94 328 ASN A CA 1
ATOM 2499 C C . ASN A 1 328 ? -6.719 8.25 8.812 1 79.94 328 ASN A C 1
ATOM 2501 O O . ASN A 1 328 ? -6.848 7.137 9.328 1 79.94 328 ASN A O 1
ATOM 2505 N N . PRO A 1 329 ? -5.945 9.164 9.266 1 84.69 329 PRO A N 1
ATOM 2506 C CA . PRO A 1 329 ? -5.066 8.828 10.383 1 84.69 329 PRO A CA 1
ATOM 2507 C C . PRO A 1 329 ? -5.832 8.547 11.672 1 84.69 329 PRO A C 1
ATOM 2509 O O . PRO A 1 329 ? -5.27 8.016 12.633 1 84.69 329 PRO A O 1
ATOM 2512 N N . TYR A 1 330 ? -7.047 8.852 11.68 1 85.56 330 TYR A N 1
ATOM 2513 C CA . TYR A 1 330 ? -7.812 8.719 12.914 1 85.56 330 TYR A CA 1
ATOM 2514 C C . TYR A 1 330 ? -8.586 7.406 12.938 1 85.56 330 TYR A C 1
ATOM 2516 O O . TYR A 1 330 ? -9.219 7.074 13.945 1 85.56 330 TYR A O 1
ATOM 2524 N N . ARG A 1 331 ? -8.531 6.727 11.852 1 77.06 331 ARG A N 1
ATOM 2525 C CA . ARG A 1 331 ? -9.133 5.398 11.797 1 77.06 331 ARG A CA 1
ATOM 2526 C C . ARG A 1 331 ? -8.102 4.316 12.102 1 77.06 331 ARG A C 1
ATOM 2528 O O . ARG A 1 331 ? -7.223 4.039 11.281 1 77.06 331 ARG A O 1
ATOM 2535 N N . TRP A 1 332 ? -8.203 3.756 13.141 1 72.56 332 TRP A N 1
ATOM 2536 C CA . TRP A 1 332 ? -7.164 2.891 13.688 1 72.56 332 TRP A CA 1
ATOM 2537 C C . TRP A 1 332 ? -6.898 1.711 12.758 1 72.56 332 TRP A C 1
ATOM 2539 O O . TRP A 1 332 ? -5.746 1.431 12.414 1 72.56 332 TRP A O 1
ATOM 2549 N N . THR A 1 333 ? -7.945 0.972 12.305 1 60.97 333 THR A N 1
ATOM 2550 C CA . THR A 1 333 ? -7.766 -0.253 11.531 1 60.97 333 THR A CA 1
ATOM 2551 C C . THR A 1 333 ? -7.414 0.067 10.086 1 60.97 333 THR A C 1
ATOM 2553 O O . THR A 1 333 ? -6.594 -0.624 9.469 1 60.97 333 THR A O 1
ATOM 2556 N N . GLU A 1 334 ? -8.078 1.086 9.656 1 58.56 334 GLU A N 1
ATOM 2557 C CA . GLU A 1 334 ? -7.824 1.441 8.266 1 58.56 334 GLU A CA 1
ATOM 2558 C C . GLU A 1 334 ? -6.391 1.926 8.07 1 58.56 334 GLU A C 1
ATOM 2560 O O . GLU A 1 334 ? -5.75 1.602 7.066 1 58.56 334 GLU A O 1
ATOM 2565 N N . ALA A 1 335 ? -6.031 2.643 9.039 1 51.66 335 ALA A N 1
ATOM 2566 C CA . ALA A 1 335 ? -4.695 3.213 8.906 1 51.66 335 ALA A CA 1
ATOM 2567 C C . ALA A 1 335 ? -3.623 2.172 9.219 1 51.66 335 ALA A C 1
ATOM 2569 O O . ALA A 1 335 ? -2.439 2.389 8.945 1 51.66 335 ALA A O 1
ATOM 2570 N N . LYS A 1 336 ? -4.105 1.131 9.773 1 50.78 336 LYS A N 1
ATOM 2571 C CA . LYS A 1 336 ? -3.16 0.069 10.109 1 50.78 336 LYS A CA 1
ATOM 2572 C C . LYS A 1 336 ? -2.498 -0.488 8.852 1 50.78 336 LYS A C 1
ATOM 2574 O O . LYS A 1 336 ? -1.341 -0.913 8.891 1 50.78 336 LYS A O 1
ATOM 2579 N N . GLN A 1 337 ? -3.314 -0.4 7.762 1 44.41 337 GLN A N 1
ATOM 2580 C CA . GLN A 1 337 ? -2.822 -0.985 6.52 1 44.41 337 GLN A CA 1
ATOM 2581 C C . GLN A 1 337 ? -1.7 -0.143 5.922 1 44.41 337 GLN A C 1
ATOM 2583 O O . GLN A 1 337 ? -1.006 -0.586 5.004 1 44.41 337 GLN A O 1
ATOM 2588 N N . GLU A 1 338 ? -1.635 1 6.32 1 43.16 338 GLU A N 1
ATOM 2589 C CA . GLU A 1 338 ? -0.775 1.961 5.637 1 43.16 338 GLU A CA 1
ATOM 2590 C C . GLU A 1 338 ? 0.699 1.66 5.891 1 43.16 338 GLU A C 1
ATOM 2592 O O . GLU A 1 338 ? 1.537 1.854 5.008 1 43.16 338 GLU A O 1
ATOM 2597 N N . LEU A 1 339 ? 1.111 1.61 7.18 1 40.5 339 LEU A N 1
ATOM 2598 C CA . LEU A 1 339 ? 2.555 1.63 7.383 1 40.5 339 LEU A CA 1
ATOM 2599 C C . LEU A 1 339 ? 3.158 0.253 7.129 1 40.5 339 LEU A C 1
ATOM 2601 O O . LEU A 1 339 ? 2.605 -0.762 7.559 1 40.5 339 LEU A O 1
ATOM 2605 N N . MET B 1 1 ? -24.219 -27.969 39 1 17.41 1 MET B N 1
ATOM 2606 C CA . MET B 1 1 ? -24.891 -27.125 38.031 1 17.41 1 MET B CA 1
ATOM 2607 C C . MET B 1 1 ? -23.906 -26.234 37.281 1 17.41 1 MET B C 1
ATOM 2609 O O . MET B 1 1 ? -23.391 -25.266 37.844 1 17.41 1 MET B O 1
ATOM 2613 N N . THR B 1 2 ? -22.984 -26.359 36.594 1 17.81 2 THR B N 1
ATOM 2614 C CA . THR B 1 2 ? -21.609 -25.938 36.344 1 17.81 2 THR B CA 1
ATOM 2615 C C . THR B 1 2 ? -21.547 -24.922 35.188 1 17.81 2 THR B C 1
ATOM 2617 O O . THR B 1 2 ? -22.016 -25.203 34.094 1 17.81 2 THR B O 1
ATOM 2620 N N . ILE B 1 3 ? -21.609 -23.594 35.344 1 18.56 3 ILE B N 1
ATOM 2621 C CA . ILE B 1 3 ? -21.812 -22.438 34.469 1 18.56 3 ILE B CA 1
ATOM 2622 C C . ILE B 1 3 ? -20.594 -22.266 33.562 1 18.56 3 ILE B C 1
ATOM 2624 O O . ILE B 1 3 ? -19.469 -22.234 34.062 1 18.56 3 ILE B O 1
ATOM 2628 N N . ILE B 1 4 ? -20.469 -22.766 32.531 1 17.62 4 ILE B N 1
ATOM 2629 C CA . ILE B 1 4 ? -19.297 -22.828 31.656 1 17.62 4 ILE B CA 1
ATOM 2630 C C . ILE B 1 4 ? -18.953 -21.422 31.172 1 17.62 4 ILE B C 1
ATOM 2632 O O . ILE B 1 4 ? -19.781 -20.734 30.562 1 17.62 4 ILE B O 1
ATOM 2636 N N . VAL B 1 5 ? -18.109 -20.531 31.75 1 17.8 5 VAL B N 1
ATOM 2637 C CA . VAL B 1 5 ? -17.656 -19.172 31.531 1 17.8 5 VAL B CA 1
ATOM 2638 C C . VAL B 1 5 ? -16.844 -19.094 30.25 1 17.8 5 VAL B C 1
ATOM 2640 O O . VAL B 1 5 ? -15.859 -19.828 30.078 1 17.8 5 VAL B O 1
ATOM 2643 N N . ILE B 1 6 ? -17.375 -19 29.156 1 20.22 6 ILE B N 1
ATOM 2644 C CA . ILE B 1 6 ? -16.734 -19.031 27.844 1 20.22 6 ILE B CA 1
ATOM 2645 C C . ILE B 1 6 ? -15.648 -17.953 27.781 1 20.22 6 ILE B C 1
ATOM 2647 O O . ILE B 1 6 ? -15.938 -16.766 27.953 1 20.22 6 ILE B O 1
ATOM 2651 N N . SER B 1 7 ? -14.516 -18.078 28.172 1 19.05 7 SER B N 1
ATOM 2652 C CA . SER B 1 7 ? -13.25 -17.375 28.375 1 19.05 7 SER B CA 1
ATOM 2653 C C . SER B 1 7 ? -12.844 -16.609 27.125 1 19.05 7 SER B C 1
ATOM 2655 O O . SER B 1 7 ? -13.336 -16.875 26.031 1 19.05 7 SER B O 1
ATOM 2657 N N . ASN B 1 8 ? -11.672 -15.734 27.219 1 21.02 8 ASN B N 1
ATOM 2658 C CA . ASN B 1 8 ? -11.18 -14.508 26.609 1 21.02 8 ASN B CA 1
ATOM 2659 C C . ASN B 1 8 ? -10.695 -14.758 25.188 1 21.02 8 ASN B C 1
ATOM 2661 O O . ASN B 1 8 ? -9.609 -15.305 24.984 1 21.02 8 ASN B O 1
ATOM 2665 N N . ILE B 1 9 ? -11.188 -15.305 24.297 1 22.45 9 ILE B N 1
ATOM 2666 C CA . ILE B 1 9 ? -10.711 -15.625 22.969 1 22.45 9 ILE B CA 1
ATOM 2667 C C . ILE B 1 9 ? -10.078 -14.391 22.328 1 22.45 9 ILE B C 1
ATOM 2669 O O . ILE B 1 9 ? -10.664 -13.305 22.344 1 22.45 9 ILE B O 1
ATOM 2673 N N . GLY B 1 10 ? -8.773 -14.188 22.328 1 22.23 10 GLY B N 1
ATOM 2674 C CA . GLY B 1 10 ? -7.844 -13.117 21.984 1 22.23 10 GLY B CA 1
ATOM 2675 C C . GLY B 1 10 ? -8.219 -12.367 20.734 1 22.23 10 GLY B C 1
ATOM 2676 O O . GLY B 1 10 ? -7.887 -12.797 19.625 1 22.23 10 GLY B O 1
ATOM 2677 N N . PHE B 1 11 ? -9.422 -11.883 20.469 1 24.72 11 PHE B N 1
ATOM 2678 C CA . PHE B 1 11 ? -10.148 -11.008 19.562 1 24.72 11 PHE B CA 1
ATOM 2679 C C . PHE B 1 11 ? -9.383 -9.703 19.344 1 24.72 11 PHE B C 1
ATOM 2681 O O . PHE B 1 11 ? -9.234 -8.906 20.281 1 24.72 11 PHE B O 1
ATOM 2688 N N . ALA B 1 12 ? -8.398 -9.617 18.531 1 27.17 12 ALA B N 1
ATOM 2689 C CA . ALA B 1 12 ? -7.484 -8.586 18.062 1 27.17 12 ALA B CA 1
ATOM 2690 C C . ALA B 1 12 ? -8.188 -7.23 17.969 1 27.17 12 ALA B C 1
ATOM 2692 O O . ALA B 1 12 ? -9.414 -7.168 17.875 1 27.17 12 ALA B O 1
ATOM 2693 N N . GLY B 1 13 ? -7.469 -6.102 18.438 1 29.06 13 GLY B N 1
ATOM 2694 C CA . GLY B 1 13 ? -7.863 -4.75 18.797 1 29.06 13 GLY B CA 1
ATOM 2695 C C . GLY B 1 13 ? -8.844 -4.133 17.812 1 29.06 13 GLY B C 1
ATOM 2696 O O . GLY B 1 13 ? -8.445 -3.357 16.938 1 29.06 13 GLY B O 1
ATOM 2697 N N . ILE B 1 14 ? -9.594 -4.852 17.125 1 29.59 14 ILE B N 1
ATOM 2698 C CA . ILE B 1 14 ? -10.742 -4.227 16.469 1 29.59 14 ILE B CA 1
ATOM 2699 C C . ILE B 1 14 ? -11.508 -3.375 17.484 1 29.59 14 ILE B C 1
ATOM 2701 O O . ILE B 1 14 ? -12.047 -3.895 18.469 1 29.59 14 ILE B O 1
ATOM 2705 N N . SER B 1 15 ? -10.945 -2.242 17.766 1 30.64 15 SER B N 1
ATOM 2706 C CA . SER B 1 15 ? -11.742 -1.393 18.641 1 30.64 15 SER B CA 1
ATOM 2707 C C . SER B 1 15 ? -13.227 -1.511 18.312 1 30.64 15 SER B C 1
ATOM 2709 O O . SER B 1 15 ? -13.602 -1.802 17.172 1 30.64 15 SER B O 1
ATOM 2711 N N . VAL B 1 16 ? -14.094 -1.782 19.328 1 33.5 16 VAL B N 1
ATOM 2712 C CA . VAL B 1 16 ? -15.555 -1.794 19.391 1 33.5 16 VAL B CA 1
ATOM 2713 C C . VAL B 1 16 ? -16.125 -0.74 18.438 1 33.5 16 VAL B C 1
ATOM 2715 O O . VAL B 1 16 ? -17.141 -0.974 17.781 1 33.5 16 VAL B O 1
ATOM 2718 N N . MET B 1 17 ? -15.359 0.273 18.312 1 35.91 17 MET B N 1
ATOM 2719 C CA . MET B 1 17 ? -15.875 1.384 17.516 1 35.91 17 MET B CA 1
ATOM 2720 C C . MET B 1 17 ? -15.82 1.059 16.031 1 35.91 17 MET B C 1
ATOM 2722 O O . MET B 1 17 ? -16.75 1.379 15.289 1 35.91 17 MET B O 1
ATOM 2726 N N . SER B 1 18 ? -14.766 0.474 15.641 1 37.09 18 SER B N 1
ATOM 2727 C CA . SER B 1 18 ? -14.68 0.121 14.227 1 37.09 18 SER B CA 1
ATOM 2728 C C . SER B 1 18 ? -15.703 -0.95 13.867 1 37.09 18 SER B C 1
ATOM 2730 O O . SER B 1 18 ? -16.219 -0.966 12.75 1 37.09 18 SER B O 1
ATOM 2732 N N . PHE B 1 19 ? -15.922 -1.804 14.727 1 37.72 19 PHE B N 1
ATOM 2733 C CA . PHE B 1 19 ? -16.922 -2.832 14.453 1 37.72 19 PHE B CA 1
ATOM 2734 C C . PHE B 1 19 ? -18.312 -2.229 14.391 1 37.72 19 PHE B C 1
ATOM 2736 O O . PHE B 1 19 ? -19.109 -2.572 13.508 1 37.72 19 PHE B O 1
ATOM 2743 N N . TYR B 1 20 ? -18.562 -1.327 15.328 1 37.31 20 TYR B N 1
ATOM 2744 C CA . TYR B 1 20 ? -19.906 -0.771 15.344 1 37.31 20 TYR B CA 1
ATOM 2745 C C . TYR B 1 20 ? -20.141 0.132 14.141 1 37.31 20 TYR B C 1
ATOM 2747 O O . TYR B 1 20 ? -21.203 0.087 13.516 1 37.31 20 TYR B O 1
ATOM 2755 N N . LEU B 1 21 ? -19.094 0.801 13.82 1 39.12 21 LEU B N 1
ATOM 2756 C CA . LEU B 1 21 ? -19.281 1.715 12.703 1 39.12 21 LEU B CA 1
ATOM 2757 C C . LEU B 1 21 ? -19.328 0.951 11.383 1 39.12 21 LEU B C 1
ATOM 2759 O O . LEU B 1 21 ? -20.188 1.234 10.531 1 39.12 21 LEU B O 1
ATOM 2763 N N . ALA B 1 22 ? -18.516 0.057 11.281 1 39.5 22 ALA B N 1
ATOM 2764 C CA . ALA B 1 22 ? -18.578 -0.78 10.086 1 39.5 22 ALA B CA 1
ATOM 2765 C C . ALA B 1 22 ? -19.875 -1.586 10.047 1 39.5 22 ALA B C 1
ATOM 2767 O O . ALA B 1 22 ? -20.5 -1.706 8.992 1 39.5 22 ALA B O 1
ATOM 2768 N N . ALA B 1 23 ? -20.188 -2.059 11.156 1 40.62 23 ALA B N 1
ATOM 2769 C CA . ALA B 1 23 ? -21.438 -2.809 11.227 1 40.62 23 ALA B CA 1
ATOM 2770 C C . ALA B 1 23 ? -22.641 -1.909 10.945 1 40.62 23 ALA B C 1
ATOM 2772 O O . ALA B 1 23 ? -23.562 -2.295 10.211 1 40.62 23 ALA B O 1
ATOM 2773 N N . VAL B 1 24 ? -22.531 -0.787 11.469 1 42.78 24 VAL B N 1
ATOM 2774 C CA . VAL B 1 24 ? -23.656 0.125 11.289 1 42.78 24 VAL B CA 1
ATOM 2775 C C . VAL B 1 24 ? -23.672 0.66 9.859 1 42.78 24 VAL B C 1
ATOM 2777 O O . VAL B 1 24 ? -24.719 0.728 9.227 1 42.78 24 VAL B O 1
ATOM 2780 N N . ILE B 1 25 ? -22.469 0.917 9.398 1 43.66 25 ILE B N 1
ATOM 2781 C CA . ILE B 1 25 ? -22.438 1.517 8.07 1 43.66 25 ILE B CA 1
ATOM 2782 C C . ILE B 1 25 ? -22.688 0.441 7.016 1 43.66 25 ILE B C 1
ATOM 2784 O O . ILE B 1 25 ? -23.344 0.693 6.004 1 43.66 25 ILE B O 1
ATOM 2788 N N . THR B 1 26 ? -22.078 -0.669 7.285 1 42.69 26 THR B N 1
ATOM 2789 C CA . THR B 1 26 ? -22.234 -1.692 6.254 1 42.69 26 THR B CA 1
ATOM 2790 C C . THR B 1 26 ? -23.422 -2.59 6.559 1 42.69 26 THR B C 1
ATOM 2792 O O . THR B 1 26 ? -24.188 -2.932 5.656 1 42.69 26 THR B O 1
ATOM 2795 N N . VAL B 1 27 ? -23.516 -2.934 7.781 1 44.12 27 VAL B N 1
ATOM 2796 C CA . VAL B 1 27 ? -24.531 -3.93 8.125 1 44.12 27 VAL B CA 1
ATOM 2797 C C . VAL B 1 27 ? -25.906 -3.275 8.156 1 44.12 27 VAL B C 1
ATOM 2799 O O . VAL B 1 27 ? -26.891 -3.85 7.668 1 44.12 27 VAL B O 1
ATOM 2802 N N . VAL B 1 28 ? -25.891 -2.104 8.617 1 46.97 28 VAL B N 1
ATOM 2803 C CA . VAL B 1 28 ? -27.188 -1.449 8.773 1 46.97 28 VAL B CA 1
ATOM 2804 C C . VAL B 1 28 ? -27.766 -1.134 7.398 1 46.97 28 VAL B C 1
ATOM 2806 O O . VAL B 1 28 ? -28.938 -1.442 7.129 1 46.97 28 VAL B O 1
ATOM 2809 N N . PRO B 1 29 ? -26.875 -0.716 6.625 1 48 29 PRO B N 1
ATOM 2810 C CA . PRO B 1 29 ? -27.484 -0.495 5.309 1 48 29 PRO B CA 1
ATOM 2811 C C . PRO B 1 29 ? -27.859 -1.798 4.605 1 48 29 PRO B C 1
ATOM 2813 O O . PRO B 1 29 ? -28.906 -1.874 3.959 1 48 29 PRO B O 1
ATOM 2816 N N . PHE B 1 30 ? -27.078 -2.748 4.805 1 50.56 30 PHE B N 1
ATOM 2817 C CA . PHE B 1 30 ? -27.391 -4.039 4.203 1 50.56 30 PHE B CA 1
ATOM 2818 C C . PHE B 1 30 ? -28.641 -4.645 4.836 1 50.56 30 PHE B C 1
ATOM 2820 O O . PHE B 1 30 ? -29.5 -5.176 4.137 1 50.56 30 PHE B O 1
ATOM 2827 N N . PHE B 1 31 ? -28.766 -4.578 6.094 1 51.19 31 PHE B N 1
ATOM 2828 C CA . PHE B 1 31 ? -29.938 -5.094 6.797 1 51.19 31 PHE B CA 1
ATOM 2829 C C . PHE B 1 31 ? -31.172 -4.277 6.461 1 51.19 31 PHE B C 1
ATOM 2831 O O . PHE B 1 31 ? -32.25 -4.836 6.207 1 51.19 31 PHE B O 1
ATOM 2838 N N . VAL B 1 32 ? -30.953 -3.066 6.418 1 53.41 32 VAL B N 1
ATOM 2839 C CA . VAL B 1 32 ? -32.094 -2.199 6.09 1 53.41 32 VAL B CA 1
ATOM 2840 C C . VAL B 1 32 ? -32.531 -2.455 4.656 1 53.41 32 VAL B C 1
ATOM 2842 O O . VAL B 1 32 ? -33.719 -2.506 4.375 1 53.41 32 VAL B O 1
ATOM 2845 N N . MET B 1 33 ? -31.531 -2.814 3.977 1 50.47 33 MET B N 1
ATOM 2846 C CA . MET B 1 33 ? -31.844 -3.121 2.582 1 50.47 33 MET B CA 1
ATOM 2847 C C . MET B 1 33 ? -32.562 -4.453 2.467 1 50.47 33 MET B C 1
ATOM 2849 O O . MET B 1 33 ? -33.594 -4.543 1.792 1 50.47 33 MET B O 1
ATOM 2853 N N . THR B 1 34 ? -32.062 -5.363 3.031 1 53.66 34 THR B N 1
ATOM 2854 C CA . THR B 1 34 ? -32.656 -6.691 2.971 1 53.66 34 THR B CA 1
ATOM 2855 C C . THR B 1 34 ? -34.031 -6.691 3.609 1 53.66 34 THR B C 1
ATOM 2857 O O . THR B 1 34 ? -34.969 -7.293 3.076 1 53.66 34 THR B O 1
ATOM 2860 N N . LEU B 1 35 ? -34.125 -6.039 4.668 1 57.62 35 LEU B N 1
ATOM 2861 C CA . LEU B 1 35 ? -35.406 -5.953 5.363 1 57.62 35 LEU B CA 1
ATOM 2862 C C . LEU B 1 35 ? -36.406 -5.164 4.539 1 57.62 35 LEU B C 1
ATOM 2864 O O . LEU B 1 35 ? -37.594 -5.535 4.465 1 57.62 35 LEU B O 1
ATOM 2868 N N . SER B 1 36 ? -35.875 -4.188 3.936 1 53.78 36 SER B N 1
ATOM 2869 C CA . SER B 1 36 ? -36.781 -3.389 3.098 1 53.78 36 SER B CA 1
ATOM 2870 C C . SER B 1 36 ? -37.281 -4.195 1.911 1 53.78 36 SER B C 1
ATOM 2872 O O . SER B 1 36 ? -38.469 -4.102 1.555 1 53.78 36 SER B O 1
ATOM 2874 N N . VAL B 1 37 ? -36.406 -4.977 1.395 1 55.94 37 VAL B N 1
ATOM 2875 C CA . VAL B 1 37 ? -36.812 -5.828 0.276 1 55.94 37 VAL B CA 1
ATOM 2876 C C . VAL B 1 37 ? -37.812 -6.887 0.753 1 55.94 37 VAL B C 1
ATOM 2878 O O . VAL B 1 37 ? -38.812 -7.152 0.085 1 55.94 37 VAL B O 1
ATOM 2881 N N . PHE B 1 38 ? -37.531 -7.5 1.828 1 58.47 38 PHE B N 1
ATOM 2882 C CA . PHE B 1 38 ? -38.438 -8.5 2.4 1 58.47 38 PHE B CA 1
ATOM 2883 C C . PHE B 1 38 ? -39.781 -7.895 2.709 1 58.47 38 PHE B C 1
ATOM 2885 O O . PHE B 1 38 ? -40.812 -8.477 2.377 1 58.47 38 PHE B O 1
ATOM 2892 N N . ILE B 1 39 ? -39.781 -6.773 3.318 1 60.41 39 ILE B N 1
ATOM 2893 C CA . ILE B 1 39 ? -41.031 -6.094 3.672 1 60.41 39 ILE B CA 1
ATOM 2894 C C . ILE B 1 39 ? -41.812 -5.742 2.404 1 60.41 39 ILE B C 1
ATOM 2896 O O . ILE B 1 39 ? -43.031 -5.906 2.352 1 60.41 39 ILE B O 1
ATOM 2900 N N . PHE B 1 40 ? -41.062 -5.41 1.459 1 58.28 40 PHE B N 1
ATOM 2901 C CA . PHE B 1 40 ? -41.688 -5.105 0.179 1 58.28 40 PHE B CA 1
ATOM 2902 C C . PHE B 1 40 ? -42.344 -6.344 -0.41 1 58.28 40 PHE B C 1
ATOM 2904 O O . PHE B 1 40 ? -43.5 -6.301 -0.829 1 58.28 40 PHE B O 1
ATOM 2911 N N . PHE B 1 41 ? -41.625 -7.383 -0.466 1 59.06 41 PHE B N 1
ATOM 2912 C CA . PHE B 1 41 ? -42.188 -8.625 -0.995 1 59.06 41 PHE B CA 1
ATOM 2913 C C . PHE B 1 41 ? -43.375 -9.062 -0.183 1 59.06 41 PHE B C 1
ATOM 2915 O O . PHE B 1 41 ? -44.375 -9.516 -0.746 1 59.06 41 PHE B O 1
ATOM 2922 N N . LEU B 1 42 ? -43.281 -8.914 1.06 1 61.47 42 LEU B N 1
ATOM 2923 C CA . LEU B 1 42 ? -44.406 -9.281 1.932 1 61.47 42 LEU B CA 1
ATOM 2924 C C . LEU B 1 42 ? -45.625 -8.391 1.68 1 61.47 42 LEU B C 1
ATOM 2926 O O . LEU B 1 42 ? -46.75 -8.875 1.592 1 61.47 42 LEU B O 1
ATOM 2930 N N . LEU B 1 43 ? -45.406 -7.207 1.446 1 62.84 43 LEU B N 1
ATOM 2931 C CA . LEU B 1 43 ? -46.5 -6.277 1.193 1 62.84 43 LEU B CA 1
ATOM 2932 C C . LEU B 1 43 ? -47.156 -6.566 -0.149 1 62.84 43 LEU B C 1
ATOM 2934 O O . LEU B 1 43 ? -48.375 -6.516 -0.264 1 62.84 43 LEU B O 1
ATOM 2938 N N . VAL B 1 44 ? -46.406 -6.922 -1.145 1 58.66 44 VAL B N 1
ATOM 2939 C CA . VAL B 1 44 ? -46.938 -7.273 -2.455 1 58.66 44 VAL B CA 1
ATOM 2940 C C . VAL B 1 44 ? -47.812 -8.516 -2.336 1 58.66 44 VAL B C 1
ATOM 2942 O O . VAL B 1 44 ? -48.906 -8.555 -2.891 1 58.66 44 VAL B O 1
ATOM 2945 N N . LEU B 1 45 ? -47.281 -9.414 -1.646 1 59.09 45 LEU B N 1
ATOM 2946 C CA . LEU B 1 45 ? -48.031 -10.648 -1.473 1 59.09 45 LEU B CA 1
ATOM 2947 C C . LEU B 1 45 ? -49.344 -10.367 -0.75 1 59.09 45 LEU B C 1
ATOM 2949 O O . LEU B 1 45 ? -50.406 -10.898 -1.129 1 59.09 45 LEU B O 1
ATOM 2953 N N . LEU B 1 46 ? -49.344 -9.516 0.137 1 63.5 46 LEU B N 1
ATOM 2954 C CA . LEU B 1 46 ? -50.531 -9.211 0.922 1 63.5 46 LEU B CA 1
ATOM 2955 C C . LEU B 1 46 ? -51.531 -8.406 0.101 1 63.5 46 LEU B C 1
ATOM 2957 O O . LEU B 1 46 ? -52.75 -8.617 0.216 1 63.5 46 LEU B O 1
ATOM 2961 N N . VAL B 1 47 ? -51.094 -7.586 -0.745 1 61.16 47 VAL B N 1
ATOM 2962 C CA . VAL B 1 47 ? -51.969 -6.777 -1.594 1 61.16 47 VAL B CA 1
ATOM 2963 C C . VAL B 1 47 ? -52.625 -7.664 -2.643 1 61.16 47 VAL B C 1
ATOM 2965 O O . VAL B 1 47 ? -53.812 -7.527 -2.914 1 61.16 47 VAL B O 1
ATOM 2968 N N . VAL B 1 48 ? -51.844 -8.492 -3.158 1 60.31 48 VAL B N 1
ATOM 2969 C CA . VAL B 1 48 ? -52.406 -9.406 -4.156 1 60.31 48 VAL B CA 1
ATOM 2970 C C . VAL B 1 48 ? -53.469 -10.281 -3.523 1 60.31 48 VAL B C 1
ATOM 2972 O O . VAL B 1 48 ? -54.469 -10.586 -4.156 1 60.31 48 VAL B O 1
ATOM 2975 N N . ASP B 1 49 ? -53.281 -10.461 -2.258 1 61.84 49 ASP B N 1
ATOM 2976 C CA . ASP B 1 49 ? -54.219 -11.336 -1.563 1 61.84 49 ASP B CA 1
ATOM 2977 C C . ASP B 1 49 ? -55.312 -10.523 -0.878 1 61.84 49 ASP B C 1
ATOM 2979 O O . ASP B 1 49 ? -56.094 -11.07 -0.091 1 61.84 49 ASP B O 1
ATOM 2983 N N . ASP B 1 50 ? -55.312 -9.172 -1.198 1 64.69 50 ASP B N 1
ATOM 2984 C CA . ASP B 1 50 ? -56.344 -8.273 -0.7 1 64.69 50 ASP B CA 1
ATOM 2985 C C . ASP B 1 50 ? -56.438 -8.32 0.824 1 64.69 50 ASP B C 1
ATOM 2987 O O . ASP B 1 50 ? -57.531 -8.32 1.39 1 64.69 50 ASP B O 1
ATOM 2991 N N . GLN B 1 51 ? -55.312 -8.578 1.398 1 65.81 51 GLN B N 1
ATOM 2992 C CA . GLN B 1 51 ? -55.219 -8.586 2.855 1 65.81 51 GLN B CA 1
ATOM 2993 C C . GLN B 1 51 ? -54.812 -7.207 3.389 1 65.81 51 GLN B C 1
ATOM 2995 O O . GLN B 1 51 ? -53.688 -7 3.807 1 65.81 51 GLN B O 1
ATOM 3000 N N . VAL B 1 52 ? -55.812 -6.266 3.498 1 65.75 52 VAL B N 1
ATOM 3001 C CA . VAL B 1 52 ? -55.656 -4.844 3.787 1 65.75 52 VAL B CA 1
ATOM 3002 C C . VAL B 1 52 ? -55.156 -4.66 5.223 1 65.75 52 VAL B C 1
ATOM 3004 O O . VAL B 1 52 ? -54.281 -3.838 5.484 1 65.75 52 VAL B O 1
ATOM 3007 N N . GLU B 1 53 ? -55.719 -5.441 6.082 1 70.88 53 GLU B N 1
ATOM 3008 C CA . GLU B 1 53 ? -55.312 -5.316 7.484 1 70.88 53 GLU B CA 1
ATOM 3009 C C . GLU B 1 53 ? -53.875 -5.703 7.691 1 70.88 53 GLU B C 1
ATOM 3011 O O . GLU B 1 53 ? -53.156 -5.051 8.453 1 70.88 53 GLU B O 1
ATOM 3016 N N . GLU B 1 54 ? -53.406 -6.625 6.914 1 69.12 54 GLU B N 1
ATOM 3017 C CA . GLU B 1 54 ? -52.031 -7.094 7.02 1 69.12 54 GLU B CA 1
ATOM 3018 C C . GLU B 1 54 ? -51.062 -6.102 6.391 1 69.12 54 GLU B C 1
ATOM 3020 O O . GLU B 1 54 ? -49.938 -5.934 6.871 1 69.12 54 GLU B O 1
ATOM 3025 N N . VAL B 1 55 ? -51.562 -5.418 5.516 1 62.47 55 VAL B N 1
ATOM 3026 C CA . VAL B 1 55 ? -50.781 -4.371 4.883 1 62.47 55 VAL B CA 1
ATOM 3027 C C . VAL B 1 55 ? -50.531 -3.248 5.883 1 62.47 55 VAL B C 1
ATOM 3029 O O . VAL B 1 55 ? -49.375 -2.781 6.02 1 62.47 55 VAL B O 1
ATOM 3032 N N . PHE B 1 56 ? -51.531 -2.912 6.613 1 64.06 56 PHE B N 1
ATOM 3033 C CA . PHE B 1 56 ? -51.406 -1.851 7.602 1 64.06 56 PHE B CA 1
ATOM 3034 C C . PHE B 1 56 ? -50.5 -2.291 8.742 1 64.06 56 PHE B C 1
ATOM 3036 O O . PHE B 1 56 ? -49.719 -1.492 9.258 1 64.06 56 PHE B O 1
ATOM 3043 N N . LEU B 1 57 ? -50.531 -3.488 9.023 1 66.62 57 LEU B N 1
ATOM 3044 C CA . LEU B 1 57 ? -49.625 -4.023 10.055 1 66.62 57 LEU B CA 1
ATOM 3045 C C . LEU B 1 57 ? -48.188 -3.957 9.617 1 66.62 57 LEU B C 1
ATOM 3047 O O . LEU B 1 57 ? -47.312 -3.543 10.391 1 66.62 57 LEU B O 1
ATOM 3051 N N . VAL B 1 58 ? -47.938 -4.195 8.445 1 62.75 58 VAL B N 1
ATOM 3052 C CA . VAL B 1 58 ? -46.594 -4.191 7.918 1 62.75 58 VAL B CA 1
ATOM 3053 C C . VAL B 1 58 ? -46.062 -2.756 7.832 1 62.75 58 VAL B C 1
ATOM 3055 O O . VAL B 1 58 ? -44.906 -2.482 8.188 1 62.75 58 VAL B O 1
ATOM 3058 N N . LEU B 1 59 ? -46.938 -1.886 7.578 1 60.38 59 LEU B N 1
ATOM 3059 C CA . LEU B 1 59 ? -46.531 -0.485 7.473 1 60.38 59 LEU B CA 1
ATOM 3060 C C . LEU B 1 59 ? -46.219 0.095 8.852 1 60.38 59 LEU B C 1
ATOM 3062 O O . LEU B 1 59 ? -45.281 0.885 8.992 1 60.38 59 LEU B O 1
ATOM 3066 N N . ARG B 1 60 ? -46.938 -0.17 9.836 1 63.09 60 ARG B N 1
ATOM 3067 C CA . ARG B 1 60 ? -46.656 0.235 11.211 1 63.09 60 ARG B CA 1
ATOM 3068 C C . ARG B 1 60 ? -45.312 -0.327 11.672 1 63.09 60 ARG B C 1
ATOM 3070 O O . ARG B 1 60 ? -44.531 0.362 12.344 1 63.09 60 ARG B O 1
ATOM 3077 N N . LEU B 1 61 ? -45.031 -1.497 11.211 1 64.5 61 LEU B N 1
ATOM 3078 C CA . LEU B 1 61 ? -43.781 -2.143 11.578 1 64.5 61 LEU B CA 1
ATOM 3079 C C . LEU B 1 61 ? -42.594 -1.466 10.891 1 64.5 61 LEU B C 1
ATOM 3081 O O . LEU B 1 61 ? -41.531 -1.285 11.5 1 64.5 61 LEU B O 1
ATOM 3085 N N . VAL B 1 62 ? -42.875 -1.019 9.781 1 59.97 62 VAL B N 1
ATOM 3086 C CA . VAL B 1 62 ? -41.812 -0.324 9.039 1 59.97 62 VAL B CA 1
ATOM 3087 C C . VAL B 1 62 ? -41.562 1.042 9.664 1 59.97 62 VAL B C 1
ATOM 3089 O O . VAL B 1 62 ? -40.406 1.46 9.797 1 59.97 62 VAL B O 1
ATOM 3092 N N . LEU B 1 63 ? -42.625 1.752 10.102 1 60.78 63 LEU B N 1
ATOM 3093 C CA . LEU B 1 63 ? -42.469 3.031 10.781 1 60.78 63 LEU B CA 1
ATOM 3094 C C . LEU B 1 63 ? -41.719 2.865 12.094 1 60.78 63 LEU B C 1
ATOM 3096 O O . LEU B 1 63 ? -40.844 3.672 12.414 1 60.78 63 LEU B O 1
ATOM 3100 N N . ALA B 1 64 ? -42.094 1.917 12.742 1 62.75 64 ALA B N 1
ATOM 3101 C CA . ALA B 1 64 ? -41.375 1.607 13.977 1 62.75 64 ALA B CA 1
ATOM 3102 C C . ALA B 1 64 ? -39.906 1.318 13.703 1 62.75 64 ALA B C 1
ATOM 3104 O O . ALA B 1 64 ? -39.031 1.767 14.445 1 62.75 64 ALA B O 1
ATOM 3105 N N . PHE B 1 65 ? -39.688 0.704 12.641 1 62.69 65 PHE B N 1
ATOM 3106 C CA . PHE B 1 65 ? -38.312 0.373 12.242 1 62.69 65 PHE B CA 1
ATOM 3107 C C . PHE B 1 65 ? -37.531 1.634 11.898 1 62.69 65 PHE B C 1
ATOM 3109 O O . PHE B 1 65 ? -36.375 1.781 12.289 1 62.69 65 PHE B O 1
ATOM 3116 N N . LEU B 1 66 ? -38.219 2.545 11.266 1 58.12 66 LEU B N 1
ATOM 3117 C CA . LEU B 1 66 ? -37.562 3.801 10.883 1 58.12 66 LEU B CA 1
ATOM 3118 C C . LEU B 1 66 ? -37.219 4.629 12.109 1 58.12 66 LEU B C 1
ATOM 3120 O O . LEU B 1 66 ? -36.156 5.258 12.164 1 58.12 66 LEU B O 1
ATOM 3124 N N . ILE B 1 67 ? -38.031 4.668 13.023 1 62.56 67 ILE B N 1
ATOM 3125 C CA . ILE B 1 67 ? -37.781 5.371 14.273 1 62.56 67 ILE B CA 1
ATOM 3126 C C . ILE B 1 67 ? -36.594 4.754 14.984 1 62.56 67 ILE B C 1
ATOM 3128 O O . ILE B 1 67 ? -35.719 5.473 15.492 1 62.56 67 ILE B O 1
ATOM 3132 N N . VAL B 1 68 ? -36.531 3.469 14.875 1 61.56 68 VAL B N 1
ATOM 3133 C CA . VAL B 1 68 ? -35.406 2.758 15.5 1 61.56 68 VAL B CA 1
ATOM 3134 C C . VAL B 1 68 ? -34.125 3.09 14.766 1 61.56 68 VAL B C 1
ATOM 3136 O O . VAL B 1 68 ? -33.094 3.33 15.391 1 61.56 68 VAL B O 1
ATOM 3139 N N . VAL B 1 69 ? -34.25 3.201 13.523 1 57.94 69 VAL B N 1
ATOM 3140 C CA . VAL B 1 69 ? -33.062 3.523 12.719 1 57.94 69 VAL B CA 1
ATOM 3141 C C . VAL B 1 69 ? -32.594 4.934 13.039 1 57.94 69 VAL B C 1
ATOM 3143 O O . VAL B 1 69 ? -31.391 5.168 13.211 1 57.94 69 VAL B O 1
ATOM 3146 N N . ILE B 1 70 ? -33.469 5.855 13.164 1 57.94 70 ILE B N 1
ATOM 3147 C CA . ILE B 1 70 ? -33.156 7.238 13.5 1 57.94 70 ILE B CA 1
ATOM 3148 C C . ILE B 1 70 ? -32.531 7.301 14.891 1 57.94 70 ILE B C 1
ATOM 3150 O O . ILE B 1 70 ? -31.547 8 15.109 1 57.94 70 ILE B O 1
ATOM 3154 N N . LEU B 1 71 ? -33.125 6.602 15.742 1 61.25 71 LEU B N 1
ATOM 3155 C CA . LEU B 1 71 ? -32.594 6.57 17.109 1 61.25 71 LEU B CA 1
ATOM 3156 C C . LEU B 1 71 ? -31.203 5.988 17.125 1 61.25 71 LEU B C 1
ATOM 3158 O O . LEU B 1 71 ? -30.328 6.488 17.844 1 61.25 71 LEU B O 1
ATOM 3162 N N . VAL B 1 72 ? -31.016 5.047 16.328 1 58.44 72 VAL B N 1
ATOM 3163 C CA . VAL B 1 72 ? -29.703 4.414 16.25 1 58.44 72 VAL B CA 1
ATOM 3164 C C . VAL B 1 72 ? -28.688 5.402 15.68 1 58.44 72 VAL B C 1
ATOM 3166 O O . VAL B 1 72 ? -27.562 5.492 16.172 1 58.44 72 VAL B O 1
ATOM 3169 N N . PHE B 1 73 ? -29.094 6.18 14.789 1 55.66 73 PHE B N 1
ATOM 3170 C CA . PHE B 1 73 ? -28.203 7.184 14.203 1 55.66 73 PHE B CA 1
ATOM 3171 C C . PHE B 1 73 ? -27.844 8.25 15.219 1 55.66 73 PHE B C 1
ATOM 3173 O O . PHE B 1 73 ? -26.703 8.711 15.266 1 55.66 73 PHE B O 1
ATOM 3180 N N . VAL B 1 74 ? -28.812 8.711 15.945 1 56.5 74 VAL B N 1
ATOM 3181 C CA . VAL B 1 74 ? -28.594 9.711 16.984 1 56.5 74 VAL B CA 1
ATOM 3182 C C . VAL B 1 74 ? -27.625 9.172 18.031 1 56.5 74 VAL B C 1
ATOM 3184 O O . VAL B 1 74 ? -26.703 9.875 18.453 1 56.5 74 VAL B O 1
ATOM 3187 N N . VAL B 1 75 ? -27.812 7.973 18.328 1 58.62 75 VAL B N 1
ATOM 3188 C CA . VAL B 1 75 ? -26.953 7.34 19.312 1 58.62 75 VAL B CA 1
ATOM 3189 C C . VAL B 1 75 ? -25.531 7.211 18.75 1 58.62 75 VAL B C 1
ATOM 3191 O O . VAL B 1 75 ? -24.547 7.469 19.438 1 58.62 75 VAL B O 1
ATOM 3194 N N . LEU B 1 76 ? -25.547 6.961 17.562 1 54.12 76 LEU B N 1
ATO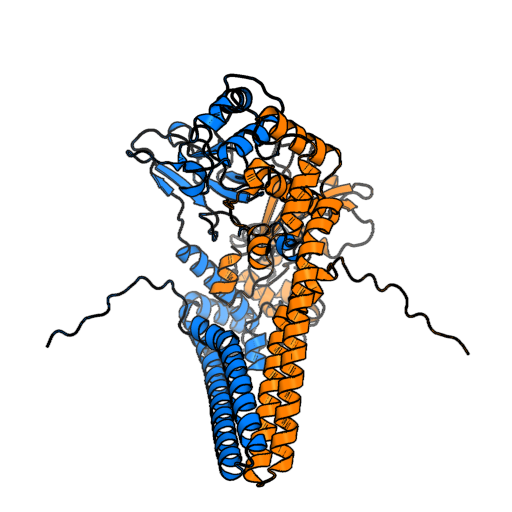M 3195 C CA . LEU B 1 76 ? -24.25 6.832 16.906 1 54.12 76 LEU B CA 1
ATOM 3196 C C . LEU B 1 76 ? -23.516 8.172 16.891 1 54.12 76 LEU B C 1
ATOM 3198 O O . LEU B 1 76 ? -22.297 8.219 17.078 1 54.12 76 LEU B O 1
ATOM 3202 N N . HIS B 1 77 ? -24.172 9.234 16.656 1 54.34 77 HIS B N 1
ATOM 3203 C CA . HIS B 1 77 ? -23.609 10.578 16.688 1 54.34 77 HIS B CA 1
ATOM 3204 C C . HIS B 1 77 ? -23 10.883 18.047 1 54.34 77 HIS B C 1
ATOM 3206 O O . HIS B 1 77 ? -21.875 11.398 18.125 1 54.34 77 HIS B O 1
ATOM 3212 N N . PHE B 1 78 ? -23.781 10.719 19.016 1 56.38 78 PHE B N 1
ATOM 3213 C CA . PHE B 1 78 ? -23.297 10.953 20.359 1 56.38 78 PHE B CA 1
ATOM 3214 C C . PHE B 1 78 ? -22.094 10.062 20.672 1 56.38 78 PHE B C 1
ATOM 3216 O O . PHE B 1 78 ? -21.156 10.5 21.344 1 56.38 78 PHE B O 1
ATOM 3223 N N . CYS B 1 79 ? -22.141 8.984 20.078 1 57 79 CYS B N 1
ATOM 3224 C CA . CYS B 1 79 ? -21.062 8.039 20.297 1 57 79 CYS B CA 1
ATOM 3225 C C . CYS B 1 79 ? -19.797 8.5 19.578 1 57 79 CYS B C 1
ATOM 3227 O O . CYS B 1 79 ? -18.688 8.375 20.125 1 57 79 CYS B O 1
ATOM 3229 N N . LEU B 1 80 ? -19.953 9.18 18.562 1 57.06 80 LEU B N 1
ATOM 3230 C CA . LEU B 1 80 ? -18.781 9.641 17.828 1 57.06 80 LEU B CA 1
ATOM 3231 C C . LEU B 1 80 ? -18.047 10.719 18.609 1 57.06 80 LEU B C 1
ATOM 3233 O O . LEU B 1 80 ? -16.812 10.719 18.672 1 57.06 80 LEU B O 1
ATOM 3237 N N . ALA B 1 81 ? -18.797 11.719 19.188 1 55.44 81 ALA B N 1
ATOM 3238 C CA . ALA B 1 81 ? -18.188 12.781 19.969 1 55.44 81 ALA B CA 1
ATOM 3239 C C . ALA B 1 81 ? -17.438 12.203 21.172 1 55.44 81 ALA B C 1
ATOM 3241 O O . ALA B 1 81 ? -16.328 12.648 21.484 1 55.44 81 ALA B O 1
ATOM 3242 N N . VAL B 1 82 ? -18.047 11.289 21.75 1 55.59 82 VAL B N 1
ATOM 3243 C CA . VAL B 1 82 ? -17.391 10.633 22.891 1 55.59 82 VAL B CA 1
ATOM 3244 C C . VAL B 1 82 ? -16.141 9.906 22.406 1 55.59 82 VAL B C 1
ATOM 3246 O O . VAL B 1 82 ? -15.094 9.969 23.062 1 55.59 82 VAL B O 1
ATOM 3249 N N . THR B 1 83 ? -16.188 9.555 21.234 1 62.62 83 THR B N 1
ATOM 3250 C CA . THR B 1 83 ? -15.094 8.75 20.719 1 62.62 83 THR B CA 1
ATOM 3251 C C . THR B 1 83 ? -13.875 9.617 20.422 1 62.62 83 THR B C 1
ATOM 3253 O O . THR B 1 83 ? -12.742 9.227 20.719 1 62.62 83 THR B O 1
ATOM 3256 N N . ILE B 1 84 ? -14.195 10.898 20 1 65 84 ILE B N 1
ATOM 3257 C CA . ILE B 1 84 ? -13.031 11.727 19.719 1 65 84 ILE B CA 1
ATOM 3258 C C . ILE B 1 84 ? -12.359 12.125 21.031 1 65 84 ILE B C 1
ATOM 3260 O O . ILE B 1 84 ? -11.133 12.109 21.141 1 65 84 ILE B O 1
ATOM 3264 N N . VAL B 1 85 ? -13.211 12.469 21.969 1 70.56 85 VAL B N 1
ATOM 3265 C CA . VAL B 1 85 ? -12.664 12.898 23.25 1 70.56 85 VAL B CA 1
ATOM 3266 C C . VAL B 1 85 ? -11.914 11.742 23.906 1 70.56 85 VAL B C 1
ATOM 3268 O O . VAL B 1 85 ? -10.828 11.93 24.453 1 70.56 85 VAL B O 1
ATOM 3271 N N . GLN B 1 86 ? -12.484 10.594 23.734 1 72.88 86 GLN B N 1
ATOM 3272 C CA . GLN B 1 86 ? -11.812 9.414 24.266 1 72.88 86 GLN B CA 1
ATOM 3273 C C . GLN B 1 86 ? -10.508 9.141 23.531 1 72.88 86 GLN B C 1
ATOM 3275 O O . GLN B 1 86 ? -9.5 8.766 24.141 1 72.88 86 GLN B O 1
ATOM 3280 N N . GLY B 1 87 ? -10.539 9.375 22.312 1 74.38 87 GLY B N 1
ATOM 3281 C CA . GLY B 1 87 ? -9.312 9.211 21.547 1 74.38 87 GLY B CA 1
ATOM 3282 C C . GLY B 1 87 ? -8.219 10.188 21.938 1 74.38 87 GLY B C 1
ATOM 3283 O O . GLY B 1 87 ? -7.062 9.797 22.078 1 74.38 87 GLY B O 1
ATOM 3284 N N . VAL B 1 88 ? -8.688 11.406 22.125 1 80.06 88 VAL B N 1
ATOM 3285 C CA . VAL B 1 88 ? -7.758 12.453 22.531 1 80.06 88 VAL B CA 1
ATOM 3286 C C . VAL B 1 88 ? -7.164 12.109 23.906 1 80.06 88 VAL B C 1
ATOM 3288 O O . VAL B 1 88 ? -5.949 12.195 24.094 1 80.06 88 VAL B O 1
ATOM 3291 N N . GLU B 1 89 ? -7.973 11.664 24.75 1 80.31 89 GLU B N 1
ATOM 3292 C CA . GLU B 1 89 ? -7.512 11.328 26.094 1 80.31 89 GLU B CA 1
ATOM 3293 C C . GLU B 1 89 ? -6.617 10.086 26.062 1 80.31 89 GLU B C 1
ATOM 3295 O O . GLU B 1 89 ? -5.652 10 26.828 1 80.31 89 GLU B O 1
ATOM 3300 N N . ARG B 1 90 ? -6.82 9.258 25.203 1 85.19 90 ARG B N 1
ATOM 3301 C CA . ARG B 1 90 ? -6.098 7.992 25.141 1 85.19 90 ARG B CA 1
ATOM 3302 C C . ARG B 1 90 ? -4.711 8.188 24.531 1 85.19 90 ARG B C 1
ATOM 3304 O O . ARG B 1 90 ? -3.74 7.578 24.984 1 85.19 90 ARG B O 1
ATOM 3311 N N . PHE B 1 91 ? -4.668 9.141 23.625 1 90.38 91 PHE B N 1
ATOM 3312 C CA . PHE B 1 91 ? -3.434 9.125 22.859 1 90.38 91 PHE B CA 1
ATOM 3313 C C . PHE B 1 91 ? -2.59 10.359 23.156 1 90.38 91 PHE B C 1
ATOM 3315 O O . PHE B 1 91 ? -1.362 10.32 23.047 1 90.38 91 PHE B O 1
ATOM 3322 N N . LEU B 1 92 ? -3.217 11.406 23.531 1 93.38 92 LEU B N 1
ATOM 3323 C CA . LEU B 1 92 ? -2.428 12.602 23.812 1 93.38 92 LEU B CA 1
ATOM 3324 C C . LEU B 1 92 ? -1.904 12.57 25.25 1 93.38 92 LEU B C 1
ATOM 3326 O O . LEU B 1 92 ? -2.676 12.375 26.188 1 93.38 92 LEU B O 1
ATOM 3330 N N . THR B 1 93 ? -0.675 12.695 25.391 1 93.62 93 THR B N 1
ATOM 3331 C CA . THR B 1 93 ? -0.044 12.703 26.703 1 93.62 93 THR B CA 1
ATOM 3332 C C . THR B 1 93 ? -0.222 14.062 27.391 1 93.62 93 THR B C 1
ATOM 3334 O O . THR B 1 93 ? -0.652 15.023 26.75 1 93.62 93 THR B O 1
ATOM 3337 N N . ALA B 1 94 ? 0.128 14.055 28.672 1 94.69 94 ALA B N 1
ATOM 3338 C CA . ALA B 1 94 ? 0.122 15.32 29.391 1 94.69 94 ALA B CA 1
ATOM 3339 C C . ALA B 1 94 ? 1.108 16.312 28.781 1 94.69 94 ALA B C 1
ATOM 3341 O O . ALA B 1 94 ? 0.846 17.516 28.75 1 94.69 94 ALA B O 1
ATOM 3342 N N . ALA B 1 95 ? 2.186 15.797 28.328 1 96 95 ALA B N 1
ATOM 3343 C CA . ALA B 1 95 ? 3.201 16.641 27.703 1 96 95 ALA B CA 1
ATOM 3344 C C . ALA B 1 95 ? 2.682 17.25 26.406 1 96 95 ALA B C 1
ATOM 3346 O O . ALA B 1 95 ? 2.967 18.406 26.094 1 96 95 ALA B O 1
ATOM 3347 N N . ASP B 1 96 ? 1.918 16.484 25.625 1 97 96 ASP B N 1
ATOM 3348 C CA . ASP B 1 96 ? 1.318 17 24.406 1 97 96 ASP B CA 1
ATOM 3349 C C . ASP B 1 96 ? 0.342 18.125 24.688 1 97 96 ASP B C 1
ATOM 3351 O O . ASP B 1 96 ? 0.362 19.156 24.016 1 97 96 ASP B O 1
ATOM 3355 N N . ARG B 1 97 ? -0.462 17.938 25.688 1 96.06 97 ARG B N 1
ATOM 3356 C CA . ARG B 1 97 ? -1.459 18.938 26.062 1 96.06 97 ARG B CA 1
ATOM 3357 C C . ARG B 1 97 ? -0.793 20.219 26.531 1 96.06 97 ARG B C 1
ATOM 3359 O O . ARG B 1 97 ? -1.225 21.312 26.156 1 96.06 97 ARG B O 1
ATOM 3366 N N . ALA B 1 98 ? 0.199 19.984 27.312 1 96.88 98 ALA B N 1
ATOM 3367 C CA . ALA B 1 98 ? 0.939 21.141 27.812 1 96.88 98 ALA B CA 1
ATOM 3368 C C . ALA B 1 98 ? 1.604 21.906 26.656 1 96.88 98 ALA B C 1
ATOM 3370 O O . ALA B 1 98 ? 1.617 23.125 26.641 1 96.88 98 ALA B O 1
ATOM 3371 N N . LEU B 1 99 ? 2.125 21.156 25.781 1 97.31 99 LEU B N 1
ATOM 3372 C CA . LEU B 1 99 ? 2.789 21.75 24.625 1 97.31 99 LEU B CA 1
ATOM 3373 C C . LEU B 1 99 ? 1.801 22.562 23.781 1 97.31 99 LEU B C 1
ATOM 3375 O O . LEU B 1 99 ? 2.082 23.703 23.406 1 97.31 99 LEU B O 1
ATOM 3379 N N . LEU B 1 100 ? 0.714 21.938 23.438 1 97.94 100 LEU B N 1
ATOM 3380 C CA . LEU B 1 100 ? -0.333 22.609 22.688 1 97.94 100 LEU B CA 1
ATOM 3381 C C . LEU B 1 100 ? -0.764 23.891 23.375 1 97.94 100 LEU B C 1
ATOM 3383 O O . LEU B 1 100 ? -0.835 24.953 22.75 1 97.94 100 LEU B O 1
ATOM 3387 N N . THR B 1 101 ? -0.973 23.844 24.672 1 97.88 101 THR B N 1
ATOM 3388 C CA . THR B 1 101 ? -1.406 24.984 25.453 1 97.88 101 THR B CA 1
ATOM 3389 C C . THR B 1 101 ? -0.363 26.094 25.422 1 97.88 101 THR B C 1
ATOM 3391 O O . THR B 1 101 ? -0.702 27.266 25.219 1 97.88 101 THR B O 1
ATOM 3394 N N . ARG B 1 102 ? 0.844 25.734 25.594 1 97.69 102 ARG B N 1
ATOM 3395 C CA . ARG B 1 102 ? 1.926 26.719 25.594 1 97.69 102 ARG B CA 1
ATOM 3396 C C . ARG B 1 102 ? 2.02 27.422 24.25 1 97.69 102 ARG B C 1
ATOM 3398 O O . ARG B 1 102 ? 2.162 28.656 24.203 1 97.69 102 ARG B O 1
ATOM 3405 N N . VAL B 1 103 ? 1.899 26.719 23.156 1 98.31 103 VAL B N 1
ATOM 3406 C CA . VAL B 1 103 ? 2.01 27.297 21.812 1 98.31 103 VAL B CA 1
ATOM 3407 C C . VAL B 1 103 ? 0.871 28.281 21.594 1 98.31 103 VAL B C 1
ATOM 3409 O O . VAL B 1 103 ? 1.093 29.391 21.078 1 98.31 103 VAL B O 1
ATOM 3412 N N . VAL B 1 104 ? -0.268 27.938 21.969 1 98.38 104 VAL B N 1
ATOM 3413 C CA . VAL B 1 104 ? -1.449 28.766 21.75 1 98.38 104 VAL B CA 1
ATOM 3414 C C . VAL B 1 104 ? -1.374 30 22.625 1 98.38 104 VAL B C 1
ATOM 3416 O O . VAL B 1 104 ? -1.652 31.109 22.172 1 98.38 104 VAL B O 1
ATOM 3419 N N . GLN B 1 105 ? -0.984 29.828 23.859 1 97.44 105 GLN B N 1
ATOM 3420 C CA . GLN B 1 105 ? -0.878 30.953 24.781 1 97.44 105 GLN B CA 1
ATOM 3421 C C . GLN B 1 105 ? 0.224 31.906 24.344 1 97.44 105 GLN B C 1
ATOM 3423 O O . GLN B 1 105 ? 0.048 33.125 24.406 1 97.44 105 GLN B O 1
ATOM 3428 N N . ASP B 1 106 ? 1.28 31.375 23.938 1 96.75 106 ASP B N 1
ATOM 3429 C CA . ASP B 1 106 ? 2.387 32.219 23.484 1 96.75 106 ASP B CA 1
ATOM 3430 C C . ASP B 1 106 ? 1.98 33.031 22.266 1 96.75 106 ASP B C 1
ATOM 3432 O O . ASP B 1 106 ? 2.463 34.156 22.062 1 96.75 106 ASP B O 1
ATOM 3436 N N . ALA B 1 107 ? 1.137 32.469 21.453 1 97.44 107 ALA B N 1
ATOM 3437 C CA . ALA B 1 107 ? 0.674 33.156 20.25 1 97.44 107 ALA B CA 1
ATOM 3438 C C . ALA B 1 107 ? -0.348 34.25 20.609 1 97.44 107 ALA B C 1
ATOM 3440 O O . ALA B 1 107 ? -0.632 35.125 19.797 1 97.44 107 ALA B O 1
ATOM 3441 N N . GLY B 1 108 ? -0.95 34.125 21.734 1 96.75 108 GLY B N 1
ATOM 3442 C CA . GLY B 1 108 ? -1.9 35.125 22.219 1 96.75 108 GLY B CA 1
ATOM 3443 C C . GLY B 1 108 ? -3.279 34.969 21.609 1 96.75 108 GLY B C 1
ATOM 3444 O O . GLY B 1 108 ? -4.074 35.906 21.609 1 96.75 108 GLY B O 1
ATOM 3445 N N . THR B 1 109 ? -3.564 33.844 21.031 1 96.94 109 THR B N 1
ATOM 3446 C CA . THR B 1 109 ? -4.84 33.688 20.344 1 96.94 109 THR B CA 1
ATOM 3447 C C . THR B 1 109 ? -5.93 33.25 21.328 1 96.94 109 THR B C 1
ATOM 3449 O O . THR B 1 109 ? -7.117 33.344 21.016 1 96.94 109 THR B O 1
ATOM 3452 N N . ALA B 1 110 ? -5.566 32.719 22.438 1 95.75 110 ALA B N 1
ATOM 3453 C CA . ALA B 1 110 ? -6.496 32.312 23.5 1 95.75 110 ALA B CA 1
ATOM 3454 C C . ALA B 1 110 ? -5.836 32.406 24.859 1 95.75 110 ALA B C 1
ATOM 3456 O O . ALA B 1 110 ? -4.605 32.438 24.969 1 95.75 110 ALA B O 1
ATOM 3457 N N . GLU B 1 111 ? -6.684 32.531 25.828 1 94.06 111 GLU B N 1
ATOM 3458 C CA . GLU B 1 111 ? -6.207 32.625 27.203 1 94.06 111 GLU B CA 1
ATOM 3459 C C . GLU B 1 111 ? -6.879 31.578 28.094 1 94.06 111 GLU B C 1
ATOM 3461 O O . GLU B 1 111 ? -7.855 30.953 27.688 1 94.06 111 GLU B O 1
ATOM 3466 N N . GLY B 1 112 ? -6.277 31.391 29.297 1 93.19 112 GLY B N 1
ATOM 3467 C CA . GLY B 1 112 ? -6.855 30.453 30.25 1 93.19 112 GLY B CA 1
ATOM 3468 C C . GLY B 1 112 ? -6.527 29 29.938 1 93.19 112 GLY B C 1
ATOM 3469 O O . GLY B 1 112 ? -5.418 28.688 29.5 1 93.19 112 GLY B O 1
ATOM 3470 N N . ASP B 1 113 ? -7.48 28.094 30.312 1 94.75 113 ASP B N 1
ATOM 3471 C CA . ASP B 1 113 ? -7.285 26.672 30.062 1 94.75 113 ASP B CA 1
ATOM 3472 C C . ASP B 1 113 ? -7.629 26.297 28.625 1 94.75 113 ASP B C 1
ATOM 3474 O O . ASP B 1 113 ? -8.695 25.734 28.359 1 94.75 113 ASP B O 1
ATOM 3478 N N . VAL B 1 114 ? -6.723 26.578 27.828 1 96.5 114 VAL B N 1
ATOM 3479 C CA . VAL B 1 114 ? -6.863 26.484 26.375 1 96.5 114 VAL B CA 1
ATOM 3480 C C . VAL B 1 114 ? -7.324 25.078 26 1 96.5 114 VAL B C 1
ATOM 3482 O O . VAL B 1 114 ? -8.258 24.922 25.219 1 96.5 114 VAL B O 1
ATOM 3485 N N . PHE B 1 115 ? -6.684 24.062 26.562 1 95.44 115 PHE B N 1
ATOM 3486 C CA . PHE B 1 115 ? -6.992 22.688 26.188 1 95.44 115 PHE B CA 1
ATOM 3487 C C . PHE B 1 115 ? -8.398 22.312 26.625 1 95.44 115 PHE B C 1
ATOM 3489 O O . PHE B 1 115 ? -9.141 21.672 25.875 1 95.44 115 PHE B O 1
ATOM 3496 N N . ALA B 1 116 ? -8.742 22.656 27.828 1 94.19 116 ALA B N 1
ATOM 3497 C CA . ALA B 1 116 ? -10.102 22.391 28.312 1 94.19 116 ALA B CA 1
ATOM 3498 C C . ALA B 1 116 ? -11.141 23.062 27.422 1 94.19 116 ALA B C 1
ATOM 3500 O O . ALA B 1 116 ? -12.18 22.484 27.125 1 94.19 116 ALA B O 1
ATOM 3501 N N . GLN B 1 117 ? -10.906 24.297 27.078 1 96.44 117 GLN B N 1
ATOM 3502 C CA . GLN B 1 117 ? -11.805 25.031 26.188 1 96.44 117 GLN B CA 1
ATOM 3503 C C . GLN B 1 117 ? -11.906 24.344 24.828 1 96.44 117 GLN B C 1
ATOM 3505 O O . GLN B 1 117 ? -12.992 24.266 24.25 1 96.44 117 GLN B O 1
ATOM 3510 N N . LEU B 1 118 ? -10.766 23.875 24.359 1 95.75 118 LEU B N 1
ATOM 3511 C CA . LEU B 1 118 ? -10.742 23.172 23.078 1 95.75 118 LEU B CA 1
ATOM 3512 C C . LEU B 1 118 ? -11.594 21.906 23.141 1 95.75 118 LEU B C 1
ATOM 3514 O O . LEU B 1 118 ? -12.414 21.672 22.25 1 95.75 118 LEU B O 1
ATOM 3518 N N . VAL B 1 119 ? -11.391 21.094 24.156 1 92.25 119 VAL B N 1
ATOM 3519 C CA . VAL B 1 119 ? -12.133 19.859 24.328 1 92.25 119 VAL B CA 1
ATOM 3520 C C . VAL B 1 119 ? -13.625 20.156 24.438 1 92.25 119 VAL B C 1
ATOM 3522 O O . VAL B 1 119 ? -14.453 19.453 23.859 1 92.25 119 VAL B O 1
ATOM 3525 N N . GLU B 1 120 ? -13.938 21.188 25.156 1 91.31 120 GLU B N 1
ATOM 3526 C CA . GLU B 1 120 ? -15.336 21.594 25.281 1 91.31 120 GLU B CA 1
ATOM 3527 C C . GLU B 1 120 ? -15.906 22 23.922 1 91.31 120 GLU B C 1
ATOM 3529 O O . GLU B 1 120 ? -17.047 21.672 23.594 1 91.31 120 GLU B O 1
ATOM 3534 N N . GLY B 1 121 ? -15.156 22.766 23.219 1 92.69 121 GLY B N 1
ATOM 3535 C CA . GLY B 1 121 ? -15.57 23.109 21.875 1 92.69 121 GLY B CA 1
ATOM 3536 C C . GLY B 1 121 ? -15.812 21.906 20.984 1 92.69 121 GLY B C 1
ATOM 3537 O O . GLY B 1 121 ? -16.766 21.891 20.203 1 92.69 121 GLY B O 1
ATOM 3538 N N . LEU B 1 122 ? -14.945 20.891 21.078 1 89.94 122 LEU B N 1
ATOM 3539 C CA . LEU B 1 122 ? -15.07 19.672 20.297 1 89.94 122 LEU B CA 1
ATOM 3540 C C . LEU B 1 122 ? -16.359 18.938 20.656 1 89.94 122 LEU B C 1
ATOM 3542 O O . LEU B 1 122 ? -17 18.359 19.766 1 89.94 122 LEU B O 1
ATOM 3546 N N . ARG B 1 123 ? -16.688 18.906 21.859 1 84.12 123 ARG B N 1
ATOM 3547 C CA . ARG B 1 123 ? -17.891 18.219 22.328 1 84.12 123 ARG B CA 1
ATOM 3548 C C . ARG B 1 123 ? -19.156 18.844 21.734 1 84.12 123 ARG B C 1
ATOM 3550 O O . ARG B 1 123 ? -20.188 18.188 21.625 1 84.12 123 ARG B O 1
ATOM 3557 N N . LYS B 1 124 ? -19.047 20.125 21.375 1 84.88 124 LYS B N 1
ATOM 3558 C CA . LYS B 1 124 ? -20.203 20.859 20.891 1 84.88 124 LYS B CA 1
ATOM 3559 C C . LYS B 1 124 ? -20.328 20.781 19.375 1 84.88 124 LYS B C 1
ATOM 3561 O O . LYS B 1 124 ? -21.281 21.281 18.797 1 84.88 124 LYS B O 1
ATOM 3566 N N . LEU B 1 125 ? -19.344 20.188 18.734 1 85.19 125 LEU B N 1
ATOM 3567 C CA . LEU B 1 125 ? -19.359 20.078 17.281 1 85.19 125 LEU B CA 1
ATOM 3568 C C . LEU B 1 125 ? -20.484 19.141 16.828 1 85.19 125 LEU B C 1
ATOM 3570 O O . LEU B 1 125 ? -20.781 18.156 17.5 1 85.19 125 LEU B O 1
ATOM 3574 N N . SER B 1 126 ? -21.031 19.469 15.68 1 77.94 126 SER B N 1
ATOM 3575 C CA . SER B 1 126 ? -21.969 18.562 15.039 1 77.94 126 SER B CA 1
ATOM 3576 C C . SER B 1 126 ? -21.266 17.312 14.539 1 77.94 126 SER B C 1
ATOM 3578 O O . SER B 1 126 ? -20.047 17.281 14.422 1 77.94 126 SER B O 1
ATOM 3580 N N . GLY B 1 127 ? -22.062 16.312 14.258 1 73.19 127 GLY B N 1
ATOM 3581 C CA . GLY B 1 127 ? -21.5 15.094 13.695 1 73.19 127 GLY B CA 1
ATOM 3582 C C . GLY B 1 127 ? -20.719 15.32 12.422 1 73.19 127 GLY B C 1
ATOM 3583 O O . GLY B 1 127 ? -19.641 14.758 12.242 1 73.19 127 GLY B O 1
ATOM 3584 N N . CYS B 1 128 ? -21.266 16.141 11.594 1 76.69 128 CYS B N 1
ATOM 3585 C CA . CYS B 1 128 ? -20.625 16.453 10.32 1 76.69 128 CYS B CA 1
ATOM 3586 C C . CYS B 1 128 ? -19.297 17.172 10.547 1 76.69 128 CYS B C 1
ATOM 3588 O O . CYS B 1 128 ? -18.297 16.844 9.898 1 76.69 128 CYS B O 1
ATOM 3590 N N . GLU B 1 129 ? -19.312 18.109 11.469 1 82.38 129 GLU B N 1
ATOM 3591 C CA . GLU B 1 129 ? -18.078 18.828 11.766 1 82.38 129 GLU B CA 1
ATOM 3592 C C . GLU B 1 129 ? -17.016 17.906 12.367 1 82.38 129 GLU B C 1
ATOM 3594 O O . GLU B 1 129 ? -15.844 18 12.023 1 82.38 129 GLU B O 1
ATOM 3599 N N . LEU B 1 130 ? -17.531 17.109 13.227 1 83.06 130 LEU B N 1
ATOM 3600 C CA . LEU B 1 130 ? -16.609 16.172 13.875 1 83.06 130 LEU B CA 1
ATOM 3601 C C . LEU B 1 130 ? -16 15.211 12.859 1 83.06 130 LEU B C 1
ATOM 3603 O O . LEU B 1 130 ? -14.828 14.867 12.953 1 83.06 130 LEU B O 1
ATOM 3607 N N . ASN B 1 131 ? -16.766 14.805 11.93 1 80.06 131 ASN B N 1
ATOM 3608 C CA . ASN B 1 131 ? -16.25 13.953 10.867 1 80.06 131 ASN B CA 1
ATOM 3609 C C . ASN B 1 131 ? -15.18 14.656 10.047 1 80.06 131 ASN B C 1
ATOM 3611 O O . ASN B 1 131 ? -14.211 14.031 9.609 1 80.06 131 ASN B O 1
ATOM 3615 N N . GLU B 1 132 ? -15.391 15.875 9.867 1 85.31 132 GLU B N 1
ATOM 3616 C CA . GLU B 1 132 ? -14.398 16.656 9.125 1 85.31 132 GLU B CA 1
ATOM 3617 C C . GLU B 1 132 ? -13.109 16.797 9.922 1 85.31 132 GLU B C 1
ATOM 3619 O O . GLU B 1 132 ? -12.008 16.656 9.375 1 85.31 132 GLU B O 1
ATOM 3624 N N . VAL B 1 133 ? -13.305 17.031 11.18 1 89.44 133 VAL B N 1
ATOM 3625 C CA . VAL B 1 133 ? -12.164 17.219 12.07 1 89.44 133 VAL B CA 1
ATOM 3626 C C . VAL B 1 133 ? -11.344 15.938 12.141 1 89.44 133 VAL B C 1
ATOM 3628 O O . VAL B 1 133 ? -10.109 15.977 12.156 1 89.44 133 VAL B O 1
ATOM 3631 N N . LEU B 1 134 ? -12.008 14.82 12.141 1 86.94 134 LEU B N 1
ATOM 3632 C CA . LEU B 1 134 ? -11.352 13.516 12.219 1 86.94 134 LEU B CA 1
ATOM 3633 C C . LEU B 1 134 ? -11.195 12.906 10.836 1 86.94 134 LEU B C 1
ATOM 3635 O O . LEU B 1 134 ? -11.477 11.719 10.641 1 86.94 134 LEU B O 1
ATOM 3639 N N . SER B 1 135 ? -10.914 13.688 9.93 1 83.12 135 SER B N 1
ATOM 3640 C CA . SER B 1 135 ? -10.711 13.227 8.562 1 83.12 135 SER B CA 1
ATOM 3641 C C . SER B 1 135 ? -9.266 13.414 8.125 1 83.12 135 SER B C 1
ATOM 3643 O O . SER B 1 135 ? -8.461 14 8.852 1 83.12 135 SER B O 1
ATOM 3645 N N . ALA B 1 136 ? -9 12.984 6.891 1 83.38 136 ALA B N 1
ATOM 3646 C CA . ALA B 1 136 ? -7.668 13.117 6.312 1 83.38 136 ALA B CA 1
ATOM 3647 C C . ALA B 1 136 ? -7.508 14.469 5.617 1 83.38 136 ALA B C 1
ATOM 3649 O O . ALA B 1 136 ? -6.469 14.742 5.016 1 83.38 136 ALA B O 1
ATOM 3650 N N . SER B 1 137 ? -8.57 15.297 5.797 1 86 137 SER B N 1
ATOM 3651 C CA . SER B 1 137 ? -8.445 16.625 5.188 1 86 137 SER B CA 1
ATOM 3652 C C . SER B 1 137 ? -7.203 17.344 5.699 1 86 137 SER B C 1
ATOM 3654 O O . SER B 1 137 ? -6.957 17.391 6.906 1 86 137 SER B O 1
ATOM 3656 N N . ARG B 1 138 ? -6.543 17.953 4.816 1 88.31 138 ARG B N 1
ATOM 3657 C CA . ARG B 1 138 ? -5.258 18.562 5.156 1 88.31 138 ARG B CA 1
ATOM 3658 C C . ARG B 1 138 ? -5.445 19.75 6.094 1 88.31 138 ARG B C 1
ATOM 3660 O O . ARG B 1 138 ? -4.582 20.031 6.93 1 88.31 138 ARG B O 1
ATOM 3667 N N . PHE B 1 139 ? -6.43 20.516 5.836 1 91.44 139 PHE B N 1
ATOM 3668 C CA . PHE B 1 139 ? -6.75 21.641 6.691 1 91.44 139 PHE B CA 1
ATOM 3669 C C . PHE B 1 139 ? -8.258 21.766 6.898 1 91.44 139 PHE B C 1
ATOM 3671 O O . PHE B 1 139 ? -9.031 21.594 5.953 1 91.44 139 PHE B O 1
ATOM 3678 N N . VAL B 1 140 ? -8.648 21.984 8.117 1 92.94 140 VAL B N 1
ATOM 3679 C CA . VAL B 1 140 ? -10.047 22.219 8.469 1 92.94 140 VAL B CA 1
ATOM 3680 C C . VAL B 1 140 ? -10.219 23.641 9 1 92.94 140 VAL B C 1
ATOM 3682 O O . VAL B 1 140 ? -9.844 23.938 10.141 1 92.94 140 VAL B O 1
ATOM 3685 N N . PRO B 1 141 ? -10.789 24.469 8.133 1 93.06 141 PRO B N 1
ATOM 3686 C CA . PRO B 1 141 ? -11.07 25.812 8.633 1 93.06 141 PRO B CA 1
ATOM 3687 C C . PRO B 1 141 ? -12.148 25.844 9.719 1 93.06 141 PRO B C 1
ATOM 3689 O O . PRO B 1 141 ? -13.258 25.344 9.5 1 93.06 141 PRO B O 1
ATOM 3692 N N . HIS B 1 142 ? -11.812 26.344 10.867 1 94.62 142 HIS B N 1
ATOM 3693 C CA . HIS B 1 142 ? -12.75 26.359 11.984 1 94.62 142 HIS B CA 1
ATOM 3694 C C . HIS B 1 142 ? -12.32 27.375 13.047 1 94.62 142 HIS B C 1
ATOM 3696 O O . HIS B 1 142 ? -11.125 27.547 13.289 1 94.62 142 HIS B O 1
ATOM 3702 N N . PRO B 1 143 ? -13.305 27.969 13.758 1 95 143 PRO B N 1
ATOM 3703 C CA . PRO B 1 143 ? -12.961 28.953 14.797 1 95 143 PRO B CA 1
ATOM 3704 C C . PRO B 1 143 ? -12.141 28.328 15.938 1 95 143 PRO B C 1
ATOM 3706 O O . PRO B 1 143 ? -11.391 29.047 16.609 1 95 143 PRO B O 1
ATOM 3709 N N . LEU B 1 144 ? -12.219 27.062 16.109 1 97.12 144 LEU B N 1
ATOM 3710 C CA . LEU B 1 144 ? -11.484 26.375 17.172 1 97.12 144 LEU B CA 1
ATOM 3711 C C . LEU B 1 144 ? -9.984 26.375 16.875 1 97.12 144 LEU B C 1
ATOM 3713 O O . LEU B 1 144 ? -9.18 26.016 17.75 1 97.12 144 LEU B O 1
ATOM 3717 N N . ASN B 1 145 ? -9.602 26.812 15.727 1 97.44 145 ASN B N 1
ATOM 3718 C CA . ASN B 1 145 ? -8.18 26.906 15.43 1 97.44 145 ASN B CA 1
ATOM 3719 C C . ASN B 1 145 ? -7.496 27.953 16.312 1 97.44 145 ASN B C 1
ATOM 3721 O O . ASN B 1 145 ? -6.301 27.844 16.594 1 97.44 145 ASN B O 1
ATOM 3725 N N . ALA B 1 146 ? -8.258 28.906 16.734 1 98.06 146 ALA B N 1
ATOM 3726 C CA . ALA B 1 146 ? -7.711 29.875 17.688 1 98.06 146 ALA B CA 1
ATOM 3727 C C . ALA B 1 146 ? -7.297 29.203 18.984 1 98.06 146 ALA B C 1
ATOM 3729 O O . ALA B 1 146 ? -6.41 29.688 19.688 1 98.06 146 ALA B O 1
ATOM 3730 N N . LEU B 1 147 ? -7.961 28.031 19.281 1 98.06 147 LEU B N 1
ATOM 3731 C CA . LEU B 1 147 ? -7.656 27.266 20.484 1 98.06 147 LEU B CA 1
ATOM 3732 C C . LEU B 1 147 ? -6.711 26.109 20.172 1 98.06 147 LEU B C 1
ATOM 3734 O O . LEU B 1 147 ? -6.422 25.281 21.031 1 98.06 147 LEU B O 1
ATOM 3738 N N . GLY B 1 148 ? -6.312 25.969 18.922 1 97.75 148 GLY B N 1
ATOM 3739 C CA . GLY B 1 148 ? -5.316 24.953 18.578 1 97.75 148 GLY B CA 1
ATOM 3740 C C . GLY B 1 148 ? -5.918 23.703 17.969 1 97.75 148 GLY B C 1
ATOM 3741 O O . GLY B 1 148 ? -5.363 22.609 18.109 1 97.75 148 GLY B O 1
ATOM 3742 N N . LEU B 1 149 ? -7.008 23.797 17.281 1 96.94 149 LEU B N 1
ATOM 3743 C CA . LEU B 1 149 ? -7.629 22.625 16.672 1 96.94 149 LEU B CA 1
ATOM 3744 C C . LEU B 1 149 ? -6.672 21.953 15.703 1 96.94 149 LEU B C 1
ATOM 3746 O O . LEU B 1 149 ? -6.527 20.719 15.727 1 96.94 149 LEU B O 1
ATOM 3750 N N . HIS B 1 150 ? -6.023 22.703 14.867 1 96.81 150 HIS B N 1
ATOM 3751 C CA . HIS B 1 150 ? -5.102 22.125 13.898 1 96.81 150 HIS B CA 1
ATOM 3752 C C . HIS B 1 150 ? -3.943 21.422 14.594 1 96.81 150 HIS B C 1
ATOM 3754 O O . HIS B 1 150 ? -3.496 20.359 14.141 1 96.81 150 HIS B O 1
ATOM 3760 N N . LEU B 1 151 ? -3.461 22.016 15.664 1 97.56 151 LEU B N 1
ATOM 3761 C CA . LEU B 1 151 ? -2.393 21.391 16.438 1 97.56 151 LEU B CA 1
ATOM 3762 C C . LEU B 1 151 ? -2.857 20.062 17.047 1 97.56 151 LEU B C 1
ATOM 3764 O O . LEU B 1 151 ? -2.117 19.078 17.031 1 97.56 151 LEU B O 1
ATOM 3768 N N . LEU B 1 152 ? -4.062 20.109 17.594 1 96.38 152 LEU B N 1
ATOM 3769 C CA . LEU B 1 152 ? -4.617 18.891 18.172 1 96.38 152 LEU B CA 1
ATOM 3770 C C . LEU B 1 152 ? -4.703 17.781 17.125 1 96.38 152 LEU B C 1
ATOM 3772 O O . LEU B 1 152 ? -4.32 16.641 17.391 1 96.38 152 LEU B O 1
ATOM 3776 N N . ARG B 1 153 ? -5.215 18.109 15.977 1 94.31 153 ARG B N 1
ATOM 3777 C CA . ARG B 1 153 ? -5.32 17.125 14.891 1 94.31 153 ARG B CA 1
ATOM 3778 C C . ARG B 1 153 ? -3.955 16.547 14.547 1 94.31 153 ARG B C 1
ATOM 3780 O O . ARG B 1 153 ? -3.814 15.336 14.391 1 94.31 153 ARG B O 1
ATOM 3787 N N . SER B 1 154 ? -2.979 17.406 14.43 1 95.44 154 SER B N 1
ATOM 3788 C CA . SER B 1 154 ? -1.631 17 14.047 1 95.44 154 SER B CA 1
ATOM 3789 C C . SER B 1 154 ? -1.004 16.094 15.102 1 95.44 154 SER B C 1
ATOM 3791 O O . SER B 1 154 ? -0.459 15.031 14.781 1 95.44 154 SER B O 1
ATOM 3793 N N . LEU B 1 155 ? -1.1 16.516 16.344 1 95.81 155 LEU B N 1
ATOM 3794 C CA . LEU B 1 155 ? -0.518 15.758 17.453 1 95.81 155 LEU B CA 1
ATOM 3795 C C . LEU B 1 155 ? -1.214 14.414 17.609 1 95.81 155 LEU B C 1
ATOM 3797 O O . LEU B 1 155 ? -0.557 13.391 17.797 1 95.81 155 LEU B O 1
ATOM 3801 N N . LEU B 1 156 ? -2.539 14.453 17.531 1 92.88 156 LEU B N 1
ATOM 3802 C CA . LEU B 1 156 ? -3.293 13.211 17.672 1 92.88 156 LEU B CA 1
ATOM 3803 C C . LEU B 1 156 ? -2.922 12.227 16.562 1 92.88 156 LEU B C 1
ATOM 3805 O O . LEU B 1 156 ? -2.703 11.039 16.828 1 92.88 156 LEU B O 1
ATOM 3809 N N . ALA B 1 157 ? -2.889 12.719 15.375 1 90.94 157 ALA B N 1
ATOM 3810 C CA . ALA B 1 157 ? -2.51 11.859 14.258 1 90.94 157 ALA B CA 1
ATOM 3811 C C . ALA B 1 157 ? -1.132 11.242 14.484 1 90.94 157 ALA B C 1
ATOM 3813 O O . ALA B 1 157 ? -0.937 10.047 14.258 1 90.94 157 ALA B O 1
ATOM 3814 N N . GLU B 1 158 ? -0.197 12.031 14.875 1 91.75 158 GLU B N 1
ATOM 3815 C CA . GLU B 1 158 ? 1.163 11.562 15.117 1 91.75 158 GLU B CA 1
ATOM 3816 C C . GLU B 1 158 ? 1.196 10.516 16.219 1 91.75 158 GLU B C 1
ATOM 3818 O O . GLU B 1 158 ? 1.829 9.469 16.078 1 91.75 158 GLU B O 1
ATOM 3823 N N . ARG B 1 159 ? 0.549 10.766 17.328 1 91.62 159 ARG B N 1
ATOM 3824 C CA . ARG B 1 159 ? 0.567 9.836 18.453 1 91.62 159 ARG B CA 1
ATOM 3825 C C . ARG B 1 159 ? -0.135 8.531 18.094 1 91.62 159 ARG B C 1
ATOM 3827 O O . ARG B 1 159 ? 0.277 7.461 18.547 1 91.62 159 ARG B O 1
ATOM 3834 N N . MET B 1 160 ? -1.186 8.656 17.406 1 87.12 160 MET B N 1
ATOM 3835 C CA . MET B 1 160 ? -1.866 7.441 16.969 1 87.12 160 MET B CA 1
ATOM 3836 C C . MET B 1 160 ? -0.976 6.621 16.047 1 87.12 160 MET B C 1
ATOM 3838 O O . MET B 1 160 ? -0.961 5.391 16.109 1 87.12 160 MET B O 1
ATOM 3842 N N . ALA B 1 161 ? -0.312 7.297 15.188 1 83.44 161 ALA B N 1
ATOM 3843 C CA . ALA B 1 161 ? 0.629 6.594 14.32 1 83.44 161 ALA B CA 1
ATOM 3844 C C . ALA B 1 161 ? 1.708 5.887 15.133 1 83.44 161 ALA B C 1
ATOM 3846 O O . ALA B 1 161 ? 2.064 4.742 14.844 1 83.44 161 ALA B O 1
ATOM 3847 N N . ASP B 1 162 ? 2.229 6.586 16.109 1 82.94 162 ASP B N 1
ATOM 3848 C CA . ASP B 1 162 ? 3.229 5.992 17 1 82.94 162 ASP B CA 1
ATOM 3849 C C . ASP B 1 162 ? 2.68 4.75 17.688 1 82.94 162 ASP B C 1
ATOM 3851 O O . ASP B 1 162 ? 3.365 3.729 17.781 1 82.94 162 ASP B O 1
ATOM 3855 N N . ALA B 1 163 ? 1.51 4.906 18.203 1 82.19 163 ALA B N 1
ATOM 3856 C CA . ALA B 1 163 ? 0.878 3.795 18.906 1 82.19 163 ALA B CA 1
ATOM 3857 C C . ALA B 1 163 ? 0.683 2.6 17.969 1 82.19 163 ALA B C 1
ATOM 3859 O O . ALA B 1 163 ? 0.88 1.452 18.375 1 82.19 163 ALA B O 1
ATOM 3860 N N . ARG B 1 164 ? 0.297 2.809 16.781 1 75.62 164 ARG B N 1
ATOM 3861 C CA . ARG B 1 164 ? 0.138 1.73 15.805 1 75.62 164 ARG B CA 1
ATOM 3862 C C . ARG B 1 164 ? 1.472 1.046 15.523 1 75.62 164 ARG B C 1
ATOM 3864 O O . ARG B 1 164 ? 1.529 -0.177 15.383 1 75.62 164 ARG B O 1
ATOM 3871 N N . ALA B 1 165 ? 2.447 1.871 15.398 1 72.56 165 ALA B N 1
ATOM 3872 C CA . ALA B 1 165 ? 3.777 1.321 15.148 1 72.56 165 ALA B CA 1
ATOM 3873 C C . ALA B 1 165 ? 4.219 0.408 16.281 1 72.56 165 ALA B C 1
ATOM 3875 O O . ALA B 1 165 ? 4.816 -0.645 16.047 1 72.56 165 ALA B O 1
ATOM 3876 N N . ILE B 1 166 ? 3.949 0.879 17.5 1 70.56 166 ILE B N 1
ATOM 3877 C CA . ILE B 1 166 ? 4.312 0.098 18.672 1 70.56 166 ILE B CA 1
ATOM 3878 C C . ILE B 1 166 ? 3.521 -1.209 18.688 1 70.56 166 ILE B C 1
ATOM 3880 O O . ILE B 1 166 ? 4.078 -2.273 18.969 1 70.56 166 ILE B O 1
ATOM 3884 N N . GLU B 1 167 ? 2.18 -1.095 18.531 1 66.69 167 GLU B N 1
ATOM 3885 C CA . GLU B 1 167 ? 1.33 -2.281 18.516 1 66.69 167 GLU B CA 1
ATOM 3886 C C . GLU B 1 167 ? 1.782 -3.273 17.453 1 66.69 167 GLU B C 1
ATOM 3888 O O . GLU B 1 167 ? 1.704 -4.488 17.656 1 66.69 167 GLU B O 1
ATOM 3893 N N . ARG B 1 168 ? 1.949 -2.842 16.328 1 60.44 168 ARG B N 1
ATOM 3894 C CA . ARG B 1 168 ? 2.385 -3.73 15.25 1 60.44 168 ARG B CA 1
ATOM 3895 C C . ARG B 1 168 ? 3.715 -4.391 15.594 1 60.44 168 ARG B C 1
ATOM 3897 O O . ARG B 1 168 ? 3.998 -5.5 15.141 1 60.44 168 ARG B O 1
ATOM 3904 N N . GLY B 1 169 ? 4.078 -4.227 16.688 1 52.62 169 GLY B N 1
ATOM 3905 C CA . GLY B 1 169 ? 5.289 -4.859 17.188 1 52.62 169 GLY B CA 1
ATOM 3906 C C . GLY B 1 169 ? 6.418 -4.875 16.172 1 52.62 169 GLY B C 1
ATOM 3907 O O . GLY B 1 169 ? 6.184 -4.691 14.969 1 52.62 169 GLY B O 1
ATOM 3908 N N . SER B 1 170 ? 7.57 -4.512 16.531 1 49.19 170 SER B N 1
ATOM 3909 C CA . SER B 1 170 ? 8.836 -4.902 15.914 1 49.19 170 SER B CA 1
ATOM 3910 C C . SER B 1 170 ? 8.805 -6.363 15.484 1 49.19 170 SER B C 1
ATOM 3912 O O . SER B 1 170 ? 9.273 -7.242 16.219 1 49.19 170 SER B O 1
ATOM 3914 N N . ALA B 1 171 ? 7.727 -6.852 15.078 1 45.78 171 ALA B N 1
ATOM 3915 C CA . ALA B 1 171 ? 7.562 -8.281 14.844 1 45.78 171 ALA B CA 1
ATOM 3916 C C . ALA B 1 171 ? 8.531 -8.781 13.773 1 45.78 171 ALA B C 1
ATOM 3918 O O . ALA B 1 171 ? 8.562 -8.234 12.664 1 45.78 171 ALA B O 1
ATOM 3919 N N . GLY B 1 172 ? 9.742 -8.797 14.078 1 51.69 172 GLY B N 1
ATOM 3920 C CA . GLY B 1 172 ? 10.414 -9.508 13.008 1 51.69 172 GLY B CA 1
ATOM 3921 C C . GLY B 1 172 ? 11.664 -10.234 13.469 1 51.69 172 GLY B C 1
ATOM 3922 O O . GLY B 1 172 ? 12.469 -10.688 12.641 1 51.69 172 GLY B O 1
ATOM 3923 N N . ASN B 1 173 ? 11.984 -10.016 14.742 1 54.84 173 ASN B N 1
ATOM 3924 C CA . ASN B 1 173 ? 13.234 -10.719 15.023 1 54.84 173 ASN B CA 1
ATOM 3925 C C . ASN B 1 173 ? 13.016 -12.227 15.102 1 54.84 173 ASN B C 1
ATOM 3927 O O . ASN B 1 173 ? 12.07 -12.688 15.734 1 54.84 173 ASN B O 1
ATOM 3931 N N . VAL B 1 174 ? 13.602 -12.828 14.203 1 59.62 174 VAL B N 1
ATOM 3932 C CA . VAL B 1 174 ? 13.492 -14.289 14.219 1 59.62 174 VAL B CA 1
ATOM 3933 C C . VAL B 1 174 ? 14.82 -14.891 14.672 1 59.62 174 VAL B C 1
ATOM 3935 O O . VAL B 1 174 ? 15.883 -14.523 14.164 1 59.62 174 VAL B O 1
ATOM 3938 N N . THR B 1 175 ? 14.773 -15.578 15.773 1 58.78 175 THR B N 1
ATOM 3939 C CA . THR B 1 175 ? 15.93 -16.375 16.188 1 58.78 175 THR B CA 1
ATOM 3940 C C . THR B 1 175 ? 16.172 -17.531 15.219 1 58.78 175 THR B C 1
ATOM 3942 O O . THR B 1 175 ? 15.219 -18.172 14.781 1 58.78 175 THR B O 1
ATOM 3945 N N . VAL B 1 176 ? 17.453 -17.547 14.836 1 63.91 176 VAL B N 1
ATOM 3946 C CA . VAL B 1 176 ? 17.812 -18.703 14.023 1 63.91 176 VAL B CA 1
ATOM 3947 C C . VAL B 1 176 ? 17.516 -19.984 14.797 1 63.91 176 VAL B C 1
ATOM 3949 O O . VAL B 1 176 ? 17.969 -20.141 15.938 1 63.91 176 VAL B O 1
ATOM 3952 N N . GLN B 1 177 ? 16.453 -20.672 14.344 1 62.16 177 GLN B N 1
ATOM 3953 C CA . GLN B 1 177 ? 15.969 -21.844 15.047 1 62.16 177 GLN B CA 1
ATOM 3954 C C . GLN B 1 177 ? 16.906 -23.031 14.852 1 62.16 177 GLN B C 1
ATOM 3956 O O . GLN B 1 177 ? 17.609 -23.109 13.844 1 62.16 177 GLN B O 1
ATOM 3961 N N . GLU B 1 178 ? 16.906 -23.859 16 1 63.5 178 GLU B N 1
ATOM 3962 C CA . GLU B 1 178 ? 17.609 -25.141 15.953 1 63.5 178 GLU B CA 1
ATOM 3963 C C . GLU B 1 178 ? 16.828 -26.156 15.125 1 63.5 178 GLU B C 1
ATOM 3965 O O . GLU B 1 178 ? 17.422 -27.062 14.539 1 63.5 178 GLU B O 1
ATOM 3970 N N . THR B 1 179 ? 15.469 -25.969 15.125 1 64.5 179 THR B N 1
ATOM 3971 C CA . THR B 1 179 ? 14.641 -26.922 14.391 1 64.5 179 THR B CA 1
ATOM 3972 C C . THR B 1 179 ? 14.438 -26.469 12.945 1 64.5 179 THR B C 1
ATOM 3974 O O . THR B 1 179 ? 14.523 -25.281 12.656 1 64.5 179 THR B O 1
ATOM 3977 N N . PRO B 1 180 ? 14.102 -27.438 12.18 1 68.81 180 PRO B N 1
ATOM 3978 C CA . PRO B 1 180 ? 14 -27.094 10.758 1 68.81 180 PRO B CA 1
ATOM 3979 C C . PRO B 1 180 ? 12.906 -26.078 10.469 1 68.81 180 PRO B C 1
ATOM 3981 O O . PRO B 1 180 ? 11.781 -26.219 10.938 1 68.81 180 PRO B O 1
ATOM 3984 N N . ASP B 1 181 ? 13.117 -24.953 10.047 1 75.88 181 ASP B N 1
ATOM 3985 C CA . ASP B 1 181 ? 12.273 -23.875 9.547 1 75.88 181 ASP B CA 1
ATOM 3986 C C . ASP B 1 181 ? 11.945 -24.078 8.07 1 75.88 181 ASP B C 1
ATOM 3988 O O . ASP B 1 181 ? 12.836 -24.031 7.215 1 75.88 181 ASP B O 1
ATOM 3992 N N . PRO B 1 182 ? 10.641 -24.516 7.785 1 79.19 182 PRO B N 1
ATOM 3993 C CA . PRO B 1 182 ? 10.297 -24.703 6.371 1 79.19 182 PRO B CA 1
ATOM 3994 C C . PRO B 1 182 ? 10.641 -23.484 5.52 1 79.19 182 PRO B C 1
ATOM 3996 O O . PRO B 1 182 ? 10.836 -23.594 4.309 1 79.19 182 PRO B O 1
ATOM 3999 N N . GLN B 1 183 ? 10.773 -22.375 6.137 1 84.94 183 GLN B N 1
ATOM 4000 C CA . GLN B 1 183 ? 11.062 -21.141 5.402 1 84.94 183 GLN B CA 1
ATOM 4001 C C . GLN B 1 183 ? 12.516 -21.094 4.949 1 84.94 183 GLN B C 1
ATOM 4003 O O . GLN B 1 183 ? 12.898 -20.219 4.172 1 84.94 183 GLN B O 1
ATOM 4008 N N . SER B 1 184 ? 13.297 -22.094 5.34 1 88.19 184 SER B N 1
ATOM 4009 C CA . SER B 1 184 ? 14.695 -22.156 4.93 1 88.19 184 SER B CA 1
ATOM 4010 C C . SER B 1 184 ? 14.859 -22.922 3.627 1 88.19 184 SER B C 1
ATOM 4012 O O . SER B 1 184 ? 15.953 -22.969 3.061 1 88.19 184 SER B O 1
ATOM 4014 N N . GLN B 1 185 ? 13.742 -23.516 3.184 1 91.75 185 GLN B N 1
ATOM 4015 C CA . GLN B 1 185 ? 13.758 -24.156 1.872 1 91.75 185 GLN B CA 1
ATOM 4016 C C . GLN B 1 185 ? 13.406 -23.156 0.771 1 91.75 185 GLN B C 1
ATOM 4018 O O . GLN B 1 185 ? 12.461 -22.375 0.916 1 91.75 185 GLN B O 1
ATOM 4023 N N . LEU B 1 186 ? 14.18 -23.203 -0.237 1 95.75 186 LEU B N 1
ATOM 4024 C CA . LEU B 1 186 ? 13.875 -22.328 -1.354 1 95.75 186 LEU B CA 1
ATOM 4025 C C . LEU B 1 186 ? 12.453 -22.547 -1.852 1 95.75 186 LEU B C 1
ATOM 4027 O O . LEU B 1 186 ? 12.047 -23.688 -2.094 1 95.75 186 LEU B O 1
ATOM 4031 N N . HIS B 1 187 ? 11.711 -21.484 -1.985 1 96.19 187 HIS B N 1
ATOM 4032 C CA . HIS B 1 187 ? 10.305 -21.594 -2.369 1 96.19 187 HIS B CA 1
ATOM 4033 C C . HIS B 1 187 ? 9.812 -20.297 -3.014 1 96.19 187 HIS B C 1
ATOM 4035 O O . HIS B 1 187 ? 10.5 -19.281 -2.984 1 96.19 187 HIS B O 1
ATOM 4041 N N . ILE B 1 188 ? 8.695 -20.344 -3.666 1 94.69 188 ILE B N 1
ATOM 4042 C CA . ILE B 1 188 ? 7.938 -19.172 -4.086 1 94.69 188 ILE B CA 1
ATOM 4043 C C . ILE B 1 188 ? 6.668 -19.047 -3.248 1 94.69 188 ILE B C 1
ATOM 4045 O O . ILE B 1 188 ? 6.039 -20.047 -2.908 1 94.69 188 ILE B O 1
ATOM 4049 N N . ASP B 1 189 ? 6.379 -17.812 -2.877 1 88.94 189 ASP B N 1
ATOM 4050 C CA . ASP B 1 189 ? 5.195 -17.609 -2.047 1 88.94 189 ASP B CA 1
ATOM 4051 C C . ASP B 1 189 ? 3.914 -17.797 -2.855 1 88.94 189 ASP B C 1
ATOM 4053 O O . ASP B 1 189 ? 2.924 -18.312 -2.346 1 88.94 189 ASP B O 1
ATOM 4057 N N . THR B 1 190 ? 3.963 -17.25 -4.074 1 87.81 190 THR B N 1
ATOM 4058 C CA . THR B 1 190 ? 2.77 -17.312 -4.91 1 87.81 190 THR B CA 1
ATOM 4059 C C . THR B 1 190 ? 3.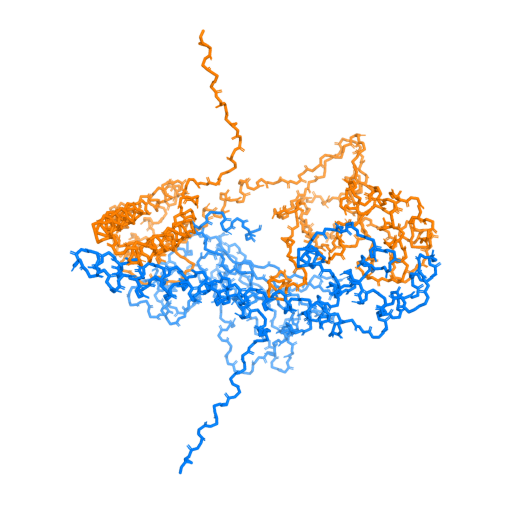145 -17.281 -6.387 1 87.81 190 THR B C 1
ATOM 4061 O O . THR B 1 190 ? 4.301 -17.047 -6.738 1 87.81 190 THR B O 1
ATOM 4064 N N . PHE B 1 191 ? 2.076 -17.547 -7.219 1 90.25 191 PHE B N 1
ATOM 4065 C CA . PHE B 1 191 ? 2.254 -17.594 -8.664 1 90.25 191 PHE B CA 1
ATOM 4066 C C . PHE B 1 191 ? 2.297 -16.188 -9.258 1 90.25 191 PHE B C 1
ATOM 4068 O O . PHE B 1 191 ? 2.803 -15.992 -10.359 1 90.25 191 PHE B O 1
ATOM 4075 N N . ALA B 1 192 ? 1.729 -15.281 -8.516 1 87.31 192 ALA B N 1
ATOM 4076 C CA . ALA B 1 192 ? 1.66 -13.898 -8.984 1 87.31 192 ALA B CA 1
ATOM 4077 C C . ALA B 1 192 ? 2.623 -13.008 -8.211 1 87.31 192 ALA B C 1
ATOM 4079 O O . ALA B 1 192 ? 2.959 -13.305 -7.059 1 87.31 192 ALA B O 1
ATOM 4080 N N . PRO B 1 193 ? 3.049 -11.93 -8.883 1 79.56 193 PRO B N 1
ATOM 4081 C CA . PRO B 1 193 ? 3.986 -11.023 -8.211 1 79.56 193 PRO B CA 1
ATOM 4082 C C . PRO B 1 193 ? 3.443 -10.477 -6.895 1 79.56 193 PRO B C 1
ATOM 4084 O O . PRO B 1 193 ? 2.277 -10.086 -6.82 1 79.56 193 PRO B O 1
ATOM 4087 N N . ILE B 1 194 ? 4.285 -10.617 -5.867 1 76.81 194 ILE B N 1
ATOM 4088 C CA . ILE B 1 194 ? 3.996 -10.047 -4.555 1 76.81 194 ILE B CA 1
ATOM 4089 C C . ILE B 1 194 ? 5.277 -9.477 -3.949 1 76.81 194 ILE B C 1
ATOM 4091 O O . ILE B 1 194 ? 6.336 -10.109 -4.012 1 76.81 194 ILE B O 1
ATOM 4095 N N . VAL B 1 195 ? 5.113 -8.312 -3.416 1 78.12 195 VAL B N 1
ATOM 4096 C CA . VAL B 1 195 ? 6.305 -7.668 -2.875 1 78.12 195 VAL B CA 1
ATOM 4097 C C . VAL B 1 195 ? 6.297 -7.773 -1.351 1 78.12 195 VAL B C 1
ATOM 4099 O O . VAL B 1 195 ? 5.277 -7.512 -0.708 1 78.12 195 VAL B O 1
ATOM 4102 N N . LYS B 1 196 ? 7.363 -8.266 -0.781 1 80 196 LYS B N 1
ATOM 4103 C CA . LYS B 1 196 ? 7.609 -8.219 0.658 1 80 196 LYS B CA 1
ATOM 4104 C C . LYS B 1 196 ? 8.727 -7.238 0.995 1 80 196 LYS B C 1
ATOM 4106 O O . LYS B 1 196 ? 9.648 -7.039 0.196 1 80 196 LYS B O 1
ATOM 4111 N N . VAL B 1 197 ? 8.625 -6.621 2.188 1 77.06 197 VAL B N 1
ATOM 4112 C CA . VAL B 1 197 ? 9.555 -5.578 2.604 1 77.06 197 VAL B CA 1
ATOM 4113 C C . VAL B 1 197 ? 10.141 -5.926 3.971 1 77.06 197 VAL B C 1
ATOM 4115 O O . VAL B 1 197 ? 9.406 -6.242 4.906 1 77.06 197 VAL B O 1
ATOM 4118 N N . TRP B 1 198 ? 11.453 -5.949 4.039 1 77.62 198 TRP B N 1
ATOM 4119 C CA . TRP B 1 198 ? 12.172 -6.137 5.293 1 77.62 198 TRP B CA 1
ATOM 4120 C C . TRP B 1 198 ? 13.094 -4.953 5.578 1 77.62 198 TRP B C 1
ATOM 4122 O O . TRP B 1 198 ? 13.703 -4.398 4.664 1 77.62 198 TRP B O 1
ATOM 4132 N N . VAL B 1 199 ? 13.078 -4.543 6.793 1 74.94 199 VAL B N 1
ATOM 4133 C CA . VAL B 1 199 ? 14.094 -3.6 7.242 1 74.94 199 VAL B CA 1
ATOM 4134 C C . VAL B 1 199 ? 15.055 -4.293 8.211 1 74.94 199 VAL B C 1
ATOM 4136 O O . VAL B 1 199 ? 14.648 -4.73 9.289 1 74.94 199 VAL B O 1
ATOM 4139 N N . PHE B 1 200 ? 16.172 -4.566 7.75 1 71.69 200 PHE B N 1
ATOM 4140 C CA . PHE B 1 200 ? 17.188 -5.195 8.594 1 71.69 200 PHE B CA 1
ATOM 4141 C C . PHE B 1 200 ? 17.938 -4.148 9.414 1 71.69 200 PHE B C 1
ATOM 4143 O O . PHE B 1 200 ? 18.312 -3.092 8.891 1 71.69 200 PHE B O 1
ATOM 4150 N N . GLN B 1 201 ? 17.719 -4.34 10.812 1 65.56 201 GLN B N 1
ATOM 4151 C CA . GLN B 1 201 ? 18.172 -3.369 11.805 1 65.56 201 GLN B CA 1
ATOM 4152 C C . GLN B 1 201 ? 19.594 -3.672 12.258 1 65.56 201 GLN B C 1
ATOM 4154 O O . GLN B 1 201 ? 20.141 -4.746 11.969 1 65.56 201 GLN B O 1
ATOM 4159 N N . ASP B 1 202 ? 20.328 -2.471 12.938 1 58.5 202 ASP B N 1
ATOM 4160 C CA . ASP B 1 202 ? 21.484 -2.164 13.766 1 58.5 202 ASP B CA 1
ATOM 4161 C C . ASP B 1 202 ? 22.781 -2.607 13.07 1 58.5 202 ASP B C 1
ATOM 4163 O O . ASP B 1 202 ? 22.844 -3.703 12.516 1 58.5 202 ASP B O 1
ATOM 4167 N N . PRO B 1 203 ? 23.578 -1.572 12.781 1 55.16 203 PRO B N 1
ATOM 4168 C CA . PRO B 1 203 ? 24.938 -1.97 12.391 1 55.16 203 PRO B CA 1
ATOM 4169 C C . PRO B 1 203 ? 25.438 -3.197 13.156 1 55.16 203 PRO B C 1
ATOM 4171 O O . PRO B 1 203 ? 25.156 -3.334 14.352 1 55.16 203 PRO B O 1
ATOM 4174 N N . PRO B 1 204 ? 26.047 -4.012 12.547 1 55.59 204 PRO B N 1
ATOM 4175 C CA . PRO B 1 204 ? 26.453 -3.941 11.141 1 55.59 204 PRO B CA 1
ATOM 4176 C C . PRO B 1 204 ? 25.391 -4.508 10.195 1 55.59 204 PRO B C 1
ATOM 4178 O O . PRO B 1 204 ? 25.672 -4.691 9.008 1 55.59 204 PRO B O 1
ATOM 4181 N N . GLY B 1 205 ? 24.156 -4.82 10.414 1 67.62 205 GLY B N 1
ATOM 4182 C CA . GLY B 1 205 ? 23.203 -5.473 9.539 1 67.62 205 GLY B CA 1
ATOM 4183 C C . GLY B 1 205 ? 23.172 -6.98 9.703 1 67.62 205 GLY B C 1
ATOM 4184 O O . GLY B 1 205 ? 23.859 -7.531 10.562 1 67.62 205 GLY B O 1
ATOM 4185 N N . VAL B 1 206 ? 22.281 -7.707 9.023 1 78.5 206 VAL B N 1
ATOM 4186 C CA . VAL B 1 206 ? 22.156 -9.156 9.102 1 78.5 206 VAL B CA 1
ATOM 4187 C C . VAL B 1 206 ? 23.375 -9.812 8.477 1 78.5 206 VAL B C 1
ATOM 4189 O O . VAL B 1 206 ? 23.641 -9.633 7.285 1 78.5 206 VAL B O 1
ATOM 4192 N N . SER B 1 207 ? 24.203 -10.438 9.32 1 83 207 SER B N 1
ATOM 4193 C CA . SER B 1 207 ? 25.391 -11.141 8.844 1 83 207 SER B CA 1
ATOM 4194 C C . SER B 1 207 ? 25.031 -12.516 8.297 1 83 207 SER B C 1
ATOM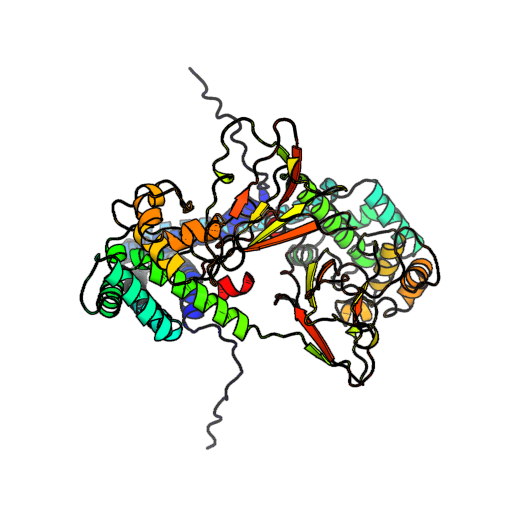 4196 O O . SER B 1 207 ? 23.891 -12.977 8.453 1 83 207 SER B O 1
ATOM 4198 N N . LEU B 1 208 ? 26.047 -13.172 7.645 1 86.88 208 LEU B N 1
ATOM 4199 C CA . LEU B 1 208 ? 25.859 -14.531 7.152 1 86.88 208 LEU B CA 1
ATOM 4200 C C . LEU B 1 208 ? 25.484 -15.469 8.297 1 86.88 208 LEU B C 1
ATOM 4202 O O . LEU B 1 208 ? 24.656 -16.359 8.133 1 86.88 208 LEU B O 1
ATOM 4206 N N . ASP B 1 209 ? 26.047 -15.234 9.445 1 86.25 209 ASP B N 1
ATOM 4207 C CA . ASP B 1 209 ? 25.812 -16.078 10.602 1 86.25 209 ASP B CA 1
ATOM 4208 C C . ASP B 1 209 ? 24.391 -15.93 11.125 1 86.25 209 ASP B C 1
ATOM 4210 O O . ASP B 1 209 ? 23.891 -16.781 11.852 1 86.25 209 ASP B O 1
ATOM 4214 N N . GLU B 1 210 ? 23.797 -14.867 10.742 1 84.88 210 GLU B N 1
ATOM 4215 C CA . GLU B 1 210 ? 22.438 -14.609 11.219 1 84.88 210 GLU B CA 1
ATOM 4216 C C . GLU B 1 210 ? 21.391 -15.078 10.211 1 84.88 210 GLU B C 1
ATOM 4218 O O . GLU B 1 210 ? 20.188 -14.984 10.461 1 84.88 210 GLU B O 1
ATOM 4223 N N . GLY B 1 211 ? 21.859 -15.602 9.102 1 86.38 211 GLY B N 1
ATOM 4224 C CA . GLY B 1 211 ? 20.953 -16.203 8.125 1 86.38 211 GLY B CA 1
ATOM 4225 C C . GLY B 1 211 ? 20.172 -15.188 7.324 1 86.38 211 GLY B C 1
ATOM 4226 O O . GLY B 1 211 ? 18.938 -15.148 7.406 1 86.38 211 GLY B O 1
ATOM 4227 N N . PRO B 1 212 ? 20.906 -14.398 6.496 1 87.94 212 PRO B N 1
ATOM 4228 C CA . PRO B 1 212 ? 20.188 -13.422 5.66 1 87.94 212 PRO B CA 1
ATOM 4229 C C . PRO B 1 212 ? 19.281 -14.086 4.633 1 87.94 212 PRO B C 1
ATOM 4231 O O . PRO B 1 212 ? 19.391 -15.289 4.379 1 87.94 212 PRO B O 1
ATOM 4234 N N . LEU B 1 213 ? 18.359 -13.281 4.117 1 89.69 213 LEU B N 1
ATOM 4235 C CA . LEU B 1 213 ? 17.484 -13.742 3.055 1 89.69 213 LEU B CA 1
ATOM 4236 C C . LEU B 1 213 ? 18.281 -14.289 1.876 1 89.69 213 LEU B C 1
ATOM 4238 O O . LEU B 1 213 ? 19.281 -13.68 1.465 1 89.69 213 LEU B O 1
ATOM 4242 N N . LEU B 1 214 ? 17.953 -15.438 1.466 1 93.25 214 LEU B N 1
ATOM 4243 C CA . LEU B 1 214 ? 18.453 -15.953 0.197 1 93.25 214 LEU B CA 1
ATOM 4244 C C . LEU B 1 214 ? 17.484 -15.633 -0.939 1 93.25 214 LEU B C 1
ATOM 4246 O O . LEU B 1 214 ? 16.281 -15.742 -0.78 1 93.25 214 LEU B O 1
ATOM 4250 N N . PHE B 1 215 ? 18.078 -15.195 -2.053 1 95.81 215 PHE B N 1
ATOM 4251 C CA . PHE B 1 215 ? 17.234 -14.781 -3.158 1 95.81 215 PHE B CA 1
ATOM 4252 C C . PHE B 1 215 ? 17.844 -15.172 -4.496 1 95.81 215 PHE B C 1
ATOM 4254 O O . PHE B 1 215 ? 19.047 -14.977 -4.707 1 95.81 215 PHE B O 1
ATOM 4261 N N . SER B 1 216 ? 17.047 -15.727 -5.375 1 97.5 216 SER B N 1
ATOM 4262 C CA . SER B 1 216 ? 17.469 -16.047 -6.742 1 97.5 216 SER B CA 1
ATOM 4263 C C . SER B 1 216 ? 17 -14.977 -7.723 1 97.5 216 SER B C 1
ATOM 4265 O O . SER B 1 216 ? 15.836 -14.961 -8.125 1 97.5 216 SER B O 1
ATOM 4267 N N . GLN B 1 217 ? 17.906 -14.18 -8.188 1 94.06 217 GLN B N 1
ATOM 4268 C CA . GLN B 1 217 ? 17.578 -13.102 -9.109 1 94.06 217 GLN B CA 1
ATOM 4269 C C . GLN B 1 217 ? 17.016 -13.648 -10.422 1 94.06 217 GLN B C 1
ATOM 4271 O O . GLN B 1 217 ? 17.422 -14.711 -10.875 1 94.06 217 GLN B O 1
ATOM 4276 N N . ARG B 1 218 ? 16.016 -13.047 -11.086 1 93.81 218 ARG B N 1
ATOM 4277 C CA . ARG B 1 218 ? 15.414 -13.289 -12.391 1 93.81 218 ARG B CA 1
ATOM 4278 C C . ARG B 1 218 ? 14.445 -14.469 -12.336 1 93.81 218 ARG B C 1
ATOM 4280 O O . ARG B 1 218 ? 13.75 -14.758 -13.312 1 93.81 218 ARG B O 1
ATOM 4287 N N . SER B 1 219 ? 14.383 -15.102 -11.117 1 96.19 219 SER B N 1
ATOM 4288 C CA . SER B 1 219 ? 13.508 -16.266 -11.031 1 96.19 219 SER B CA 1
ATOM 4289 C C . SER B 1 219 ? 12.055 -15.852 -10.82 1 96.19 219 SER B C 1
ATOM 4291 O O . SER B 1 219 ? 11.156 -16.703 -10.789 1 96.19 219 SER B O 1
ATOM 4293 N N . HIS B 1 220 ? 11.789 -14.562 -10.688 1 93.81 220 HIS B N 1
ATOM 4294 C CA . HIS B 1 220 ? 10.414 -14.086 -10.531 1 93.81 220 HIS B CA 1
ATOM 4295 C C . HIS B 1 220 ? 9.664 -14.125 -11.852 1 93.81 220 HIS B C 1
ATOM 4297 O O . HIS B 1 220 ? 8.43 -14.117 -11.875 1 93.81 220 HIS B O 1
ATOM 4303 N N . ARG B 1 221 ? 10.375 -14.117 -12.953 1 94.62 221 ARG B N 1
ATOM 4304 C CA . ARG B 1 221 ? 9.742 -14.164 -14.266 1 94.62 221 ARG B CA 1
ATOM 4305 C C . ARG B 1 221 ? 9.422 -15.594 -14.672 1 94.62 221 ARG B C 1
ATOM 4307 O O . ARG B 1 221 ? 10.188 -16.516 -14.375 1 94.62 221 ARG B O 1
ATOM 4314 N N . ASN B 1 222 ? 8.336 -15.695 -15.414 1 96.06 222 ASN B N 1
ATOM 4315 C CA . ASN B 1 222 ? 7.93 -17.016 -15.859 1 96.06 222 ASN B CA 1
ATOM 4316 C C . ASN B 1 222 ? 8.711 -17.469 -17.094 1 96.06 222 ASN B C 1
ATOM 4318 O O . ASN B 1 222 ? 8.211 -17.391 -18.219 1 96.06 222 ASN B O 1
ATOM 4322 N N . SER B 1 223 ? 9.844 -18 -16.844 1 96.38 223 SER B N 1
ATOM 4323 C CA . SER B 1 223 ? 10.656 -18.609 -17.891 1 96.38 223 SER B CA 1
ATOM 4324 C C . SER B 1 223 ? 10.148 -20.016 -18.234 1 96.38 223 SER B C 1
ATOM 4326 O O . SER B 1 223 ? 9.328 -20.578 -17.516 1 96.38 223 SER B O 1
ATOM 4328 N N . GLU B 1 224 ? 10.672 -20.516 -19.359 1 97.25 224 GLU B N 1
ATOM 4329 C CA . GLU B 1 224 ? 10.297 -21.859 -19.75 1 97.25 224 GLU B CA 1
ATOM 4330 C C . GLU B 1 224 ? 10.672 -22.875 -18.672 1 97.25 224 GLU B C 1
ATOM 4332 O O . GLU B 1 224 ? 9.883 -23.75 -18.328 1 97.25 224 GLU B O 1
ATOM 4337 N N . ALA B 1 225 ? 11.852 -22.781 -18.141 1 96.88 225 ALA B N 1
ATOM 4338 C CA . ALA B 1 225 ? 12.328 -23.688 -17.109 1 96.88 225 ALA B CA 1
ATOM 4339 C C . ALA B 1 225 ? 11.43 -23.641 -15.875 1 96.88 225 ALA B C 1
ATOM 4341 O O . ALA B 1 225 ? 11.047 -24.672 -15.328 1 96.88 225 ALA B O 1
ATOM 4342 N N . LYS B 1 226 ? 11.094 -22.422 -15.43 1 97.5 226 LYS B N 1
ATOM 4343 C CA . LYS B 1 226 ? 10.219 -22.266 -14.266 1 97.5 226 LYS B CA 1
ATOM 4344 C C . LYS B 1 226 ? 8.836 -22.844 -14.539 1 97.5 226 LYS B C 1
ATOM 4346 O O . LYS B 1 226 ? 8.234 -23.484 -13.672 1 97.5 226 LYS B O 1
ATOM 4351 N N . LEU B 1 227 ? 8.328 -22.609 -15.734 1 98.12 227 LEU B N 1
ATOM 4352 C CA . LEU B 1 227 ? 7.004 -23.094 -16.094 1 98.12 227 LEU B CA 1
ATOM 4353 C C . LEU B 1 227 ? 6.973 -24.625 -16.109 1 98.12 227 LEU B C 1
ATOM 4355 O O . LEU B 1 227 ? 5.965 -25.234 -15.742 1 98.12 227 LEU B O 1
ATOM 4359 N N . ARG B 1 228 ? 8.023 -25.281 -16.594 1 98.25 228 ARG B N 1
ATOM 4360 C CA . ARG B 1 228 ? 8.102 -26.734 -16.531 1 98.25 228 ARG B CA 1
ATOM 4361 C C . ARG B 1 228 ? 8.016 -27.234 -15.094 1 98.25 228 ARG B C 1
ATOM 4363 O O . ARG B 1 228 ? 7.312 -28.203 -14.805 1 98.25 228 ARG B O 1
ATOM 4370 N N . TRP B 1 229 ? 8.742 -26.562 -14.25 1 98.31 229 TRP B N 1
ATOM 4371 C CA . TRP B 1 229 ? 8.727 -26.859 -12.82 1 98.31 229 TRP B CA 1
ATOM 4372 C C . TRP B 1 229 ? 7.32 -26.719 -12.25 1 98.31 229 TRP B C 1
ATOM 4374 O O . TRP B 1 229 ? 6.809 -27.656 -11.617 1 98.31 229 TRP B O 1
ATOM 4384 N N . MET B 1 230 ? 6.668 -25.641 -12.523 1 97.25 230 MET B N 1
ATOM 4385 C CA . MET B 1 230 ? 5.34 -25.359 -11.984 1 97.25 230 MET B CA 1
ATOM 4386 C C . MET B 1 230 ? 4.305 -26.312 -12.547 1 97.25 230 MET B C 1
ATOM 4388 O O . MET B 1 230 ? 3.383 -26.734 -11.844 1 97.25 230 MET B O 1
ATOM 4392 N N . HIS B 1 231 ? 4.426 -26.625 -13.805 1 98.12 231 HIS B N 1
ATOM 4393 C CA . HIS B 1 231 ? 3.475 -27.531 -14.422 1 98.12 231 HIS B CA 1
ATOM 4394 C C . HIS B 1 231 ? 3.5 -28.891 -13.742 1 98.12 231 HIS B C 1
ATOM 4396 O O . HIS B 1 231 ? 2.449 -29.469 -13.445 1 98.12 231 HIS B O 1
ATOM 4402 N N . ALA B 1 232 ? 4.668 -29.406 -13.531 1 97.69 232 ALA B N 1
ATOM 4403 C CA . ALA B 1 232 ? 4.805 -30.703 -12.875 1 97.69 232 ALA B CA 1
ATOM 4404 C C . ALA B 1 232 ? 4.227 -30.656 -11.461 1 97.69 232 ALA B C 1
ATOM 4406 O O . ALA B 1 232 ? 3.576 -31.609 -11.023 1 97.69 232 ALA B O 1
ATOM 4407 N N . TYR B 1 233 ? 4.422 -29.531 -10.758 1 96.31 233 TYR B N 1
ATOM 4408 C CA . TYR B 1 233 ? 3.891 -29.344 -9.414 1 96.31 233 TYR B CA 1
ATOM 4409 C C . TYR B 1 233 ? 2.369 -29.422 -9.414 1 96.31 233 TYR B C 1
ATOM 4411 O O . TYR B 1 233 ? 1.764 -29.891 -8.438 1 96.31 233 TYR B O 1
ATOM 4419 N N . ALA B 1 234 ? 1.797 -28.984 -10.461 1 95.94 234 ALA B N 1
ATOM 4420 C CA . ALA B 1 234 ? 0.356 -28.734 -10.508 1 95.94 234 ALA B CA 1
ATOM 4421 C C . ALA B 1 234 ? -0.394 -30 -10.938 1 95.94 234 ALA B C 1
ATOM 4423 O O . ALA B 1 234 ? -1.627 -30.016 -10.969 1 95.94 234 ALA B O 1
ATOM 4424 N N . GLN B 1 235 ? 0.328 -31.062 -11.273 1 96.56 235 GLN B N 1
ATOM 4425 C CA . GLN B 1 235 ? -0.328 -32.25 -11.789 1 96.56 235 GLN B CA 1
ATOM 4426 C C . GLN B 1 235 ? -0.94 -33.094 -10.664 1 96.56 235 GLN B C 1
ATOM 4428 O O . GLN B 1 235 ? -0.359 -33.188 -9.578 1 96.56 235 GLN B O 1
ATOM 4433 N N . GLU B 1 236 ? -2.053 -33.688 -10.961 1 92.94 236 GLU B N 1
ATOM 4434 C CA . GLU B 1 236 ? -2.711 -34.531 -9.961 1 92.94 236 GLU B CA 1
ATOM 4435 C C . GLU B 1 236 ? -1.798 -35.688 -9.516 1 92.94 236 GLU B C 1
ATOM 4437 O O . GLU B 1 236 ? -1.099 -36.281 -10.328 1 92.94 236 GLU B O 1
ATOM 4442 N N . PRO B 1 237 ? -1.808 -35.969 -8.172 1 93.31 237 PRO B N 1
ATOM 4443 C CA . PRO B 1 237 ? -2.752 -35.469 -7.164 1 93.31 237 PRO B CA 1
ATOM 4444 C C . PRO B 1 237 ? -2.354 -34.125 -6.582 1 93.31 237 PRO B C 1
ATOM 4446 O O . PRO B 1 237 ? -3.096 -33.562 -5.781 1 93.31 237 PRO B O 1
ATOM 4449 N N . ALA B 1 238 ? -1.248 -33.656 -7.059 1 92.19 238 ALA B N 1
ATOM 4450 C CA . ALA B 1 238 ? -0.755 -32.344 -6.637 1 92.19 238 ALA B CA 1
ATOM 4451 C C . ALA B 1 238 ? -0.713 -32.219 -5.117 1 92.19 238 ALA B C 1
ATOM 4453 O O . ALA B 1 238 ? -1.141 -31.219 -4.547 1 92.19 238 ALA B O 1
ATOM 4454 N N . SER B 1 239 ? -0.257 -33.219 -4.453 1 90.94 239 SER B N 1
ATOM 4455 C CA . SER B 1 239 ? -0.298 -33.312 -2.996 1 90.94 239 SER B CA 1
ATOM 4456 C C . SER B 1 239 ? 0.503 -32.188 -2.352 1 90.94 239 SER B C 1
ATOM 4458 O O . SER B 1 239 ? 0.05 -31.562 -1.384 1 90.94 239 SER B O 1
ATOM 4460 N N . GLU B 1 240 ? 1.608 -31.906 -2.906 1 90.44 240 GLU B N 1
ATOM 4461 C CA . GLU B 1 240 ? 2.463 -30.875 -2.338 1 90.44 240 GLU B CA 1
ATOM 4462 C C . GLU B 1 240 ? 1.849 -29.484 -2.521 1 90.44 240 GLU B C 1
ATOM 4464 O O . GLU B 1 240 ? 1.858 -28.672 -1.598 1 90.44 240 GLU B O 1
ATOM 4469 N N . ALA B 1 241 ? 1.284 -29.312 -3.732 1 90.81 241 ALA B N 1
ATOM 4470 C CA . ALA B 1 241 ? 0.668 -28.031 -4.035 1 90.81 241 ALA B CA 1
ATOM 4471 C C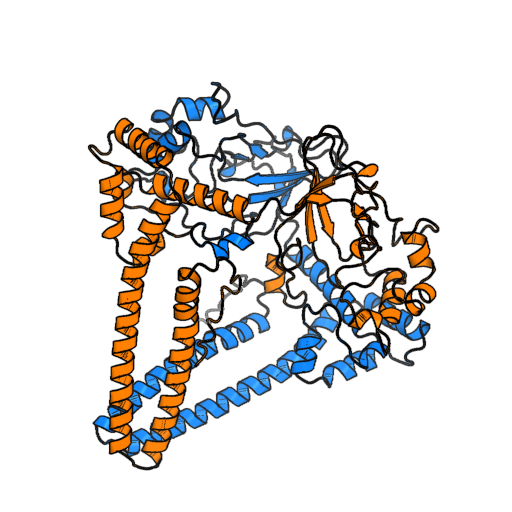 . ALA B 1 241 ? -0.564 -27.797 -3.164 1 90.81 241 ALA B C 1
ATOM 4473 O O . ALA B 1 241 ? -0.862 -26.656 -2.795 1 90.81 241 ALA B O 1
ATOM 4474 N N . ARG B 1 242 ? -1.172 -28.859 -2.834 1 90.5 242 ARG B N 1
ATOM 4475 C CA . ARG B 1 242 ? -2.389 -28.766 -2.035 1 90.5 242 ARG B CA 1
ATOM 4476 C C . ARG B 1 242 ? -2.061 -28.578 -0.558 1 90.5 242 ARG B C 1
ATOM 4478 O O . ARG B 1 242 ? -2.836 -27.969 0.18 1 90.5 242 ARG B O 1
ATOM 4485 N N . ALA B 1 243 ? -0.977 -29.141 -0.164 1 85.25 243 ALA B N 1
ATOM 4486 C CA . ALA B 1 243 ? -0.6 -29.109 1.246 1 85.25 243 ALA B CA 1
ATOM 4487 C C . ALA B 1 243 ? -0.188 -27.703 1.664 1 85.25 243 ALA B C 1
ATOM 4489 O O . ALA B 1 243 ? -0.488 -27.266 2.779 1 85.25 243 ALA B O 1
ATOM 4490 N N . GLU B 1 244 ? 0.5 -27.062 0.885 1 77.44 244 GLU B N 1
ATOM 4491 C CA . GLU B 1 244 ? 0.959 -25.703 1.151 1 77.44 244 GLU B CA 1
ATOM 4492 C C . GLU B 1 244 ? 0.914 -24.844 -0.112 1 77.44 244 GLU B C 1
ATOM 4494 O O . GLU B 1 244 ? 1.188 -25.328 -1.21 1 77.44 244 GLU B O 1
ATOM 4499 N N . PRO B 1 245 ? 0.644 -23.656 0.146 1 69.81 245 PRO B N 1
ATOM 4500 C CA . PRO B 1 245 ? 0.526 -22.797 -1.039 1 69.81 245 PRO B CA 1
ATOM 4501 C C . PRO B 1 245 ? 1.88 -22.453 -1.656 1 69.81 245 PRO B C 1
ATOM 4503 O O . PRO B 1 245 ? 1.955 -22.125 -2.842 1 69.81 245 PRO B O 1
ATOM 4506 N N . SER B 1 246 ? 2.895 -22.578 -0.857 1 88.5 246 SER B N 1
ATOM 4507 C CA . SER B 1 246 ? 4.207 -22.281 -1.421 1 88.5 246 SER B CA 1
ATOM 4508 C C . SER B 1 246 ? 4.777 -23.5 -2.146 1 88.5 246 SER B C 1
ATOM 4510 O O . SER B 1 246 ? 4.723 -24.609 -1.634 1 88.5 246 SER B O 1
ATOM 4512 N N . PHE B 1 247 ? 5.172 -23.281 -3.4 1 94.62 247 PHE B N 1
ATOM 4513 C CA . PHE B 1 247 ? 5.926 -24.312 -4.094 1 94.62 247 PHE B CA 1
ATOM 4514 C C . PHE B 1 247 ? 7.395 -24.281 -3.693 1 94.62 247 PHE B C 1
ATOM 4516 O O . PHE B 1 247 ? 8.047 -23.234 -3.795 1 94.62 247 PHE B O 1
ATOM 4523 N N . ARG B 1 248 ? 7.828 -25.375 -3.158 1 95.94 248 ARG B N 1
ATOM 4524 C CA . ARG B 1 248 ? 9.234 -25.469 -2.762 1 95.94 248 ARG B CA 1
ATOM 4525 C C . ARG B 1 248 ? 10.07 -26.109 -3.865 1 95.94 248 ARG B C 1
ATOM 4527 O O . ARG B 1 248 ? 9.625 -27.062 -4.523 1 95.94 248 ARG B O 1
ATOM 4534 N N . LEU B 1 249 ? 11.227 -25.594 -4.016 1 97.25 249 LEU B N 1
ATOM 4535 C CA . LEU B 1 249 ? 12.078 -25.953 -5.141 1 97.25 249 LEU B CA 1
ATOM 4536 C C . LEU B 1 249 ? 12.234 -27.469 -5.246 1 97.25 249 LEU B C 1
ATOM 4538 O O . LEU B 1 249 ? 12.164 -28.031 -6.344 1 97.25 249 LEU B O 1
ATOM 4542 N N . ARG B 1 250 ? 12.383 -28.094 -4.141 1 96.25 250 ARG B N 1
ATOM 4543 C CA . ARG B 1 250 ? 12.539 -29.547 -4.141 1 96.25 250 ARG B CA 1
ATOM 4544 C C . ARG B 1 250 ? 11.398 -30.219 -3.387 1 96.25 250 ARG B C 1
ATOM 4546 O O . ARG B 1 250 ? 11.555 -31.328 -2.873 1 96.25 250 ARG B O 1
ATOM 4553 N N . GLY B 1 251 ? 10.32 -29.547 -3.299 1 94.19 251 GLY B N 1
ATOM 4554 C CA . GLY B 1 251 ? 9.195 -30.062 -2.543 1 94.19 251 GLY B CA 1
ATOM 4555 C C . GLY B 1 251 ? 8.406 -31.109 -3.301 1 94.19 251 GLY B C 1
ATOM 4556 O O . GLY B 1 251 ? 7.598 -31.844 -2.713 1 94.19 251 GLY B O 1
ATOM 4557 N N . CYS B 1 252 ? 8.578 -31.156 -4.566 1 95.69 252 CYS B N 1
ATOM 4558 C CA . CYS B 1 252 ? 7.941 -32.125 -5.457 1 95.69 252 CYS B CA 1
ATOM 4559 C C . CYS B 1 252 ? 8.969 -32.812 -6.344 1 95.69 252 CYS B C 1
ATOM 4561 O O . CYS B 1 252 ? 9.578 -32.156 -7.207 1 95.69 252 CYS B O 1
ATOM 4563 N N . ALA B 1 253 ? 9.078 -34.062 -6.188 1 96.44 253 ALA B N 1
ATOM 4564 C CA . ALA B 1 253 ? 10.109 -34.812 -6.902 1 96.44 253 ALA B CA 1
ATOM 4565 C C . ALA B 1 253 ? 9.883 -34.75 -8.406 1 96.44 253 ALA B C 1
ATOM 4567 O O . ALA B 1 253 ? 10.844 -34.594 -9.18 1 96.44 253 ALA B O 1
ATOM 4568 N N . ALA B 1 254 ? 8.695 -34.906 -8.797 1 96.31 254 ALA B N 1
ATOM 4569 C CA . ALA B 1 254 ? 8.367 -34.844 -10.219 1 96.31 254 ALA B CA 1
ATOM 4570 C C . ALA B 1 254 ? 8.734 -33.5 -10.82 1 96.31 254 ALA B C 1
ATOM 4572 O O . ALA B 1 254 ? 9.242 -33.406 -11.938 1 96.31 254 ALA B O 1
ATOM 4573 N N . ALA B 1 255 ? 8.492 -32.469 -10.094 1 97.19 255 ALA B N 1
ATOM 4574 C CA . ALA B 1 255 ? 8.812 -31.141 -10.562 1 97.19 255 ALA B CA 1
ATOM 4575 C C . ALA B 1 255 ? 10.32 -30.938 -10.664 1 97.19 255 ALA B C 1
ATOM 4577 O O . ALA B 1 255 ? 10.812 -30.375 -11.648 1 97.19 255 ALA B O 1
ATOM 4578 N N . ALA B 1 256 ? 11.023 -31.344 -9.625 1 97.25 256 ALA B N 1
ATOM 4579 C CA . ALA B 1 256 ? 12.477 -31.219 -9.633 1 97.25 256 ALA B CA 1
ATOM 4580 C C . ALA B 1 256 ? 13.086 -31.953 -10.82 1 97.25 256 ALA B C 1
ATOM 4582 O O . ALA B 1 256 ? 14.047 -31.469 -11.43 1 97.25 256 ALA B O 1
ATOM 4583 N N . LYS B 1 257 ? 12.5 -33.062 -11.117 1 97.19 257 LYS B N 1
ATOM 4584 C CA . LYS B 1 257 ? 12.984 -33.844 -12.242 1 97.19 257 LYS B CA 1
ATOM 4585 C C . LYS B 1 257 ? 12.633 -33.188 -13.57 1 97.19 257 LYS B C 1
ATOM 4587 O O . LYS B 1 257 ? 13.453 -33.125 -14.484 1 97.19 257 LYS B O 1
ATOM 4592 N N . ALA B 1 258 ? 11.422 -32.719 -13.695 1 96.56 258 ALA B N 1
ATOM 4593 C CA . ALA B 1 258 ? 10.93 -32.125 -14.938 1 96.56 258 ALA B CA 1
ATOM 4594 C C . ALA B 1 258 ? 11.703 -30.859 -15.281 1 96.56 258 ALA B C 1
ATOM 4596 O O . ALA B 1 258 ? 11.82 -30.5 -16.453 1 96.56 258 ALA B O 1
ATOM 4597 N N . ALA B 1 259 ? 12.258 -30.219 -14.273 1 97.12 259 ALA B N 1
ATOM 4598 C CA . ALA B 1 259 ? 12.977 -28.969 -14.453 1 97.12 259 ALA B CA 1
ATOM 4599 C C . ALA B 1 259 ? 14.32 -29 -13.734 1 97.12 259 ALA B C 1
ATOM 4601 O O . ALA B 1 259 ? 14.633 -28.094 -12.953 1 97.12 259 ALA B O 1
ATOM 4602 N N . ALA B 1 260 ? 15.086 -29.984 -14.039 1 97.25 260 ALA B N 1
ATOM 4603 C CA . ALA B 1 260 ? 16.359 -30.203 -13.367 1 97.25 260 ALA B CA 1
ATOM 4604 C C . ALA B 1 260 ? 17.312 -29.031 -13.594 1 97.25 260 ALA B C 1
ATOM 4606 O O . ALA B 1 260 ? 18.047 -28.625 -12.68 1 97.25 260 ALA B O 1
ATOM 4607 N N . ASP B 1 261 ? 17.297 -28.469 -14.789 1 96.81 261 ASP B N 1
ATOM 4608 C CA . ASP B 1 261 ? 18.156 -27.328 -15.086 1 96.81 261 ASP B CA 1
ATOM 4609 C C . ASP B 1 261 ? 17.812 -26.125 -14.203 1 96.81 261 ASP B C 1
ATOM 4611 O O . ASP B 1 261 ? 18.703 -25.438 -13.711 1 96.81 261 ASP B O 1
ATOM 4615 N N . PHE B 1 262 ? 16.562 -25.906 -14.062 1 97.56 262 PHE B N 1
ATOM 4616 C CA . PHE B 1 262 ? 16.078 -24.812 -13.234 1 97.56 262 PHE B CA 1
ATOM 4617 C C . PHE B 1 262 ? 16.531 -24.984 -11.789 1 97.56 262 PHE B C 1
ATOM 4619 O O . PHE B 1 262 ? 17.078 -24.062 -11.188 1 97.56 262 PHE B O 1
ATOM 4626 N N . VAL B 1 263 ? 16.344 -26.172 -11.242 1 97.94 263 VAL B N 1
ATOM 4627 C CA . VAL B 1 263 ? 16.703 -26.484 -9.867 1 97.94 263 VAL B CA 1
ATOM 4628 C C . VAL B 1 263 ? 18.203 -26.312 -9.664 1 97.94 263 VAL B C 1
ATOM 4630 O O . VAL B 1 263 ? 18.641 -25.656 -8.727 1 97.94 263 VAL B O 1
ATOM 4633 N N . GLN B 1 264 ? 18.953 -26.812 -10.57 1 97.62 264 GLN B N 1
ATOM 4634 C CA . GLN B 1 264 ? 20.406 -26.766 -10.477 1 97.62 264 GLN B CA 1
ATOM 4635 C C . GLN B 1 264 ? 20.906 -25.328 -10.594 1 97.62 264 GLN B C 1
ATOM 4637 O O . GLN B 1 264 ? 21.891 -24.938 -9.945 1 97.62 264 GLN B O 1
ATOM 4642 N N . ALA B 1 265 ? 20.297 -24.562 -11.422 1 97.81 265 ALA B N 1
ATOM 4643 C CA . ALA B 1 265 ? 20.703 -23.156 -11.586 1 97.81 265 ALA B CA 1
ATOM 4644 C C . ALA B 1 265 ? 20.453 -22.375 -10.305 1 97.81 265 ALA B C 1
ATOM 4646 O O . ALA B 1 265 ? 21.344 -21.656 -9.828 1 97.81 265 ALA B O 1
ATOM 4647 N N . VAL B 1 266 ? 19.281 -22.516 -9.781 1 97.94 266 VAL B N 1
ATOM 4648 C CA . VAL B 1 266 ? 18.906 -21.797 -8.57 1 97.94 266 VAL B CA 1
ATOM 4649 C C . VAL B 1 266 ? 19.844 -22.188 -7.422 1 97.94 266 VAL B C 1
ATOM 4651 O O . VAL B 1 266 ? 20.188 -21.359 -6.582 1 97.94 266 VAL B O 1
ATOM 4654 N N . GLU B 1 267 ? 20.297 -23.422 -7.43 1 97.12 267 GLU B N 1
ATOM 4655 C CA . GLU B 1 267 ? 21.172 -23.922 -6.379 1 97.12 267 GLU B CA 1
ATOM 4656 C C . GLU B 1 267 ? 22.625 -23.609 -6.672 1 97.12 267 GLU B C 1
ATOM 4658 O O . GLU B 1 267 ? 23.516 -23.891 -5.859 1 97.12 267 GLU B O 1
ATOM 4663 N N . GLY B 1 268 ? 22.906 -23.125 -7.777 1 96.81 268 GLY B N 1
ATOM 4664 C CA . GLY B 1 268 ? 24.234 -22.641 -8.094 1 96.81 268 GLY B CA 1
ATOM 4665 C C . GLY B 1 268 ? 25.094 -23.672 -8.797 1 96.81 268 GLY B C 1
ATOM 4666 O O . GLY B 1 268 ? 26.312 -23.5 -8.906 1 96.81 268 GLY B O 1
ATOM 4667 N N . HIS B 1 269 ? 24.453 -24.734 -9.328 1 97 269 HIS B N 1
ATOM 4668 C CA . HIS B 1 269 ? 25.219 -25.812 -9.938 1 97 269 HIS B CA 1
ATOM 4669 C C . HIS B 1 269 ? 25.266 -25.672 -11.453 1 97 269 HIS B C 1
ATOM 4671 O O . HIS B 1 269 ? 26.047 -26.344 -12.125 1 97 269 HIS B O 1
ATOM 4677 N N . LEU B 1 270 ? 24.422 -24.844 -12.016 1 96.38 270 LEU B N 1
ATOM 4678 C CA . LEU B 1 270 ? 24.328 -24.578 -13.445 1 96.38 270 LEU B CA 1
ATOM 4679 C C . LEU B 1 270 ? 24.031 -23.109 -13.711 1 96.38 270 LEU B C 1
ATOM 4681 O O . LEU B 1 270 ? 23.484 -22.422 -12.844 1 96.38 270 LEU B O 1
ATOM 4685 N N . ILE B 1 271 ? 24.469 -22.656 -14.836 1 95.5 271 ILE B N 1
ATOM 4686 C CA . ILE B 1 271 ? 24.172 -21.281 -15.219 1 95.5 271 ILE B CA 1
ATOM 4687 C C . ILE B 1 271 ? 22.984 -21.25 -16.172 1 95.5 271 ILE B C 1
ATOM 4689 O O . ILE B 1 271 ? 22.969 -21.969 -17.172 1 95.5 271 ILE B O 1
ATOM 4693 N N . LEU B 1 272 ? 21.953 -20.578 -15.805 1 95.56 272 LEU B N 1
ATOM 4694 C CA . LEU B 1 272 ? 20.781 -20.312 -16.625 1 95.56 272 LEU B CA 1
ATOM 4695 C C . LEU B 1 272 ? 20.469 -18.828 -16.672 1 95.56 272 LEU B C 1
ATOM 4697 O O . LEU B 1 272 ? 20.531 -18.141 -15.648 1 95.56 272 LEU B O 1
ATOM 4701 N N . GLU B 1 273 ? 20.234 -18.344 -17.797 1 92.69 273 GLU B N 1
ATOM 4702 C CA . GLU B 1 273 ? 19.938 -16.906 -17.953 1 92.69 273 GLU B CA 1
ATOM 4703 C C . GLU B 1 273 ? 18.703 -16.516 -17.156 1 92.69 273 GLU B C 1
ATOM 4705 O O . GLU B 1 273 ? 18.656 -15.445 -16.547 1 92.69 273 GLU B O 1
ATOM 4710 N N . ALA B 1 274 ? 17.781 -17.359 -17.109 1 91.75 274 ALA B N 1
ATOM 4711 C CA . ALA B 1 274 ? 16.453 -17.016 -16.609 1 91.75 274 ALA B CA 1
ATOM 4712 C C . ALA B 1 274 ? 16.422 -17.125 -15.078 1 91.75 274 ALA B C 1
ATOM 4714 O O . ALA B 1 274 ? 15.453 -16.688 -14.445 1 91.75 274 ALA B O 1
ATOM 4715 N N . ALA B 1 275 ? 17.391 -17.75 -14.453 1 94.81 275 ALA B N 1
ATOM 4716 C CA . ALA B 1 275 ? 17.422 -17.906 -13 1 94.81 275 ALA B CA 1
ATOM 4717 C C . ALA B 1 275 ? 18.859 -17.938 -12.484 1 94.81 275 ALA B C 1
ATOM 4719 O O . ALA B 1 275 ? 19.672 -18.766 -12.906 1 94.81 275 ALA B O 1
ATOM 4720 N N . ALA B 1 276 ? 19.172 -17.031 -11.57 1 95.5 276 ALA B N 1
ATOM 4721 C CA . ALA B 1 276 ? 20.5 -17 -10.945 1 95.5 276 ALA B CA 1
ATOM 4722 C C . ALA B 1 276 ? 20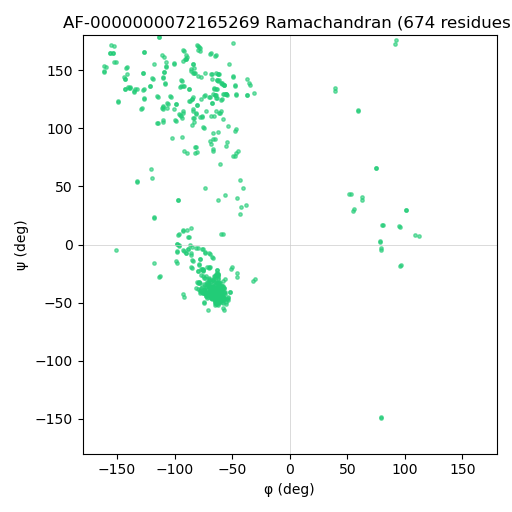.531 -17.859 -9.68 1 95.5 276 ALA B C 1
ATOM 4724 O O . ALA B 1 276 ? 19.484 -18.188 -9.125 1 95.5 276 ALA B O 1
ATOM 4725 N N . ALA B 1 277 ? 21.734 -18.188 -9.352 1 97.69 277 ALA B N 1
ATOM 4726 C CA . ALA B 1 277 ? 21.906 -18.875 -8.078 1 97.69 277 ALA B CA 1
ATOM 4727 C C . ALA B 1 277 ? 21.359 -18.047 -6.922 1 97.69 277 ALA B C 1
ATOM 4729 O O . ALA B 1 277 ? 21.562 -16.828 -6.879 1 97.69 277 ALA B O 1
ATOM 4730 N N . ALA B 1 278 ? 20.656 -18.797 -6.016 1 97.25 278 ALA B N 1
ATOM 4731 C CA . ALA B 1 278 ? 20.219 -18.094 -4.809 1 97.25 278 ALA B CA 1
ATOM 4732 C C . ALA B 1 278 ? 21.406 -17.625 -3.984 1 97.25 278 ALA B C 1
ATOM 4734 O O . ALA B 1 278 ? 22.297 -18.406 -3.662 1 97.25 278 ALA B O 1
ATOM 4735 N N . GLN B 1 279 ? 21.406 -16.359 -3.688 1 95.56 279 GLN B N 1
ATOM 4736 C CA . GLN B 1 279 ? 22.5 -15.75 -2.939 1 95.56 279 GLN B CA 1
ATOM 4737 C C . GLN B 1 279 ? 21.984 -14.969 -1.734 1 95.56 279 GLN B C 1
ATOM 4739 O O . GLN B 1 279 ? 20.844 -14.484 -1.749 1 95.56 279 GLN B O 1
ATOM 4744 N N . PRO B 1 280 ? 22.812 -14.953 -0.658 1 91.75 280 PRO B N 1
ATOM 4745 C CA . PRO B 1 280 ? 22.391 -14.148 0.493 1 91.75 280 PRO B CA 1
ATOM 4746 C C . PRO B 1 280 ? 22.312 -12.656 0.175 1 91.75 280 PRO B C 1
ATOM 4748 O O . PRO B 1 280 ? 23.203 -12.125 -0.5 1 91.75 280 PRO B O 1
ATOM 4751 N N . VAL B 1 281 ? 21.234 -12.039 0.582 1 87.88 281 VAL B N 1
ATOM 4752 C CA . VAL B 1 281 ? 21.094 -10.586 0.48 1 87.88 281 VAL B CA 1
ATOM 4753 C C . VAL B 1 281 ? 21.766 -9.922 1.674 1 87.88 281 VAL B C 1
ATOM 4755 O O . VAL B 1 281 ? 21.266 -9.984 2.799 1 87.88 281 VAL B O 1
ATOM 4758 N N . LEU B 1 282 ? 22.828 -9.297 1.471 1 83 282 LEU B N 1
ATOM 4759 C CA . LEU B 1 282 ? 23.625 -8.719 2.545 1 83 282 LEU B CA 1
ATOM 4760 C C . LEU B 1 282 ? 23.375 -7.219 2.66 1 83 282 LEU B C 1
ATOM 4762 O O . LEU B 1 282 ? 22.953 -6.578 1.697 1 83 282 LEU B O 1
ATOM 4766 N N . PRO B 1 283 ? 23.641 -6.723 3.887 1 76.06 283 PRO B N 1
ATOM 4767 C CA . PRO B 1 283 ? 23.438 -5.285 4.082 1 76.06 283 PRO B CA 1
ATOM 4768 C C . PRO B 1 283 ? 24.344 -4.438 3.195 1 76.06 283 PRO B C 1
ATOM 4770 O O . PRO B 1 283 ? 25.469 -4.84 2.896 1 76.06 283 PRO B O 1
ATOM 4773 N N . LEU B 1 284 ? 23.766 -3.266 2.791 1 71.75 284 LEU B N 1
ATOM 4774 C CA . LEU B 1 284 ? 24.578 -2.291 2.068 1 71.75 284 LEU B CA 1
ATOM 4775 C C . LEU B 1 284 ? 25.672 -1.731 2.959 1 71.75 284 LEU B C 1
ATOM 4777 O O . LEU B 1 284 ? 25.453 -1.494 4.148 1 71.75 284 LEU B O 1
ATOM 4781 N N . PRO B 1 285 ? 26.844 -1.663 2.418 1 68.75 285 PRO B N 1
ATOM 4782 C CA . PRO B 1 285 ? 27.938 -1.152 3.242 1 68.75 285 PRO B CA 1
ATOM 4783 C C . PRO B 1 285 ? 27.703 0.29 3.691 1 68.75 285 PRO B C 1
ATOM 4785 O O . PRO B 1 285 ? 27.203 1.109 2.922 1 68.75 285 PRO B O 1
ATOM 4788 N N . GLY B 1 286 ? 28.109 0.577 4.98 1 67.06 286 GLY B N 1
ATOM 4789 C CA . GLY B 1 286 ? 28.125 1.944 5.477 1 67.06 286 GLY B CA 1
ATOM 4790 C C . GLY B 1 286 ? 26.75 2.461 5.863 1 67.06 286 GLY B C 1
ATOM 4791 O O . GLY B 1 286 ? 26.562 3.668 6.023 1 67.06 286 GLY B O 1
ATOM 4792 N N . VAL B 1 287 ? 25.812 1.616 5.758 1 67.62 287 VAL B N 1
ATOM 4793 C CA . VAL B 1 287 ? 24.484 2.088 6.121 1 67.62 287 VAL B CA 1
ATOM 4794 C C . VAL B 1 287 ? 24.031 1.419 7.418 1 67.62 287 VAL B C 1
ATOM 4796 O O . VAL B 1 287 ? 24.422 0.283 7.703 1 67.62 287 VAL B O 1
ATOM 4799 N N . ARG B 1 288 ? 23.266 2.209 8.281 1 67.88 288 ARG B N 1
ATOM 4800 C CA . ARG B 1 288 ? 22.75 1.705 9.547 1 67.88 288 ARG B CA 1
ATOM 4801 C C . ARG B 1 288 ? 21.609 0.732 9.32 1 67.88 288 ARG B C 1
ATOM 4803 O O . ARG B 1 288 ? 21.422 -0.218 10.086 1 67.88 288 ARG B O 1
ATOM 4810 N N . ARG B 1 289 ? 20.812 0.958 8.375 1 72.5 289 ARG B N 1
ATOM 4811 C CA . ARG B 1 289 ? 19.641 0.146 8.078 1 72.5 289 ARG B CA 1
ATOM 4812 C C . ARG B 1 289 ? 19.531 -0.141 6.582 1 72.5 289 ARG B C 1
ATOM 4814 O O . ARG B 1 289 ? 19.828 0.729 5.758 1 72.5 289 ARG B O 1
ATOM 4821 N N . THR B 1 290 ? 19.297 -1.448 6.32 1 74.69 290 THR B N 1
ATOM 4822 C CA . THR B 1 290 ? 19.094 -1.856 4.934 1 74.69 290 THR B CA 1
ATOM 4823 C C . THR B 1 290 ? 17.641 -2.27 4.703 1 74.69 290 THR B C 1
ATOM 4825 O O . THR B 1 290 ? 17.109 -3.111 5.426 1 74.69 290 THR B O 1
ATOM 4828 N N . LEU B 1 291 ? 17.016 -1.556 3.809 1 77.5 291 LEU B N 1
ATOM 4829 C CA . LEU B 1 291 ? 15.68 -1.937 3.359 1 77.5 291 LEU B CA 1
ATOM 4830 C C . LEU B 1 291 ? 15.758 -2.926 2.201 1 77.5 291 LEU B C 1
ATOM 4832 O O . LEU B 1 291 ? 16.422 -2.66 1.197 1 77.5 291 LEU B O 1
ATOM 4836 N N . VAL B 1 292 ? 15.125 -4.059 2.406 1 80.56 292 VAL B N 1
ATOM 4837 C CA . VAL B 1 292 ? 15.062 -5.062 1.352 1 80.56 292 VAL B CA 1
ATOM 4838 C C . VAL B 1 292 ? 13.633 -5.172 0.826 1 80.56 292 VAL B C 1
ATOM 4840 O O . VAL B 1 292 ? 12.703 -5.445 1.589 1 80.56 292 VAL B O 1
ATOM 4843 N N . LEU B 1 293 ? 13.445 -4.855 -0.442 1 80.38 293 LEU B N 1
ATOM 4844 C CA . LEU B 1 293 ? 12.203 -5.105 -1.171 1 80.38 293 LEU B CA 1
ATOM 4845 C C . LEU B 1 293 ? 12.375 -6.258 -2.152 1 80.38 293 LEU B C 1
ATOM 4847 O O . LEU B 1 293 ? 13.25 -6.219 -3.018 1 80.38 293 LEU B O 1
ATOM 4851 N N . ALA B 1 294 ? 11.547 -7.277 -1.987 1 86.38 294 ALA B N 1
ATOM 4852 C CA . ALA B 1 294 ? 11.703 -8.445 -2.844 1 86.38 294 ALA B CA 1
ATOM 4853 C C . ALA B 1 294 ? 10.359 -8.914 -3.393 1 86.38 294 ALA B C 1
ATOM 4855 O O . ALA B 1 294 ? 9.367 -8.945 -2.668 1 86.38 294 ALA B O 1
ATOM 4856 N N . ASP B 1 295 ? 10.367 -9.188 -4.691 1 87.88 295 ASP B N 1
ATOM 4857 C CA . ASP B 1 295 ? 9.266 -9.953 -5.27 1 87.88 295 ASP B CA 1
ATOM 4858 C C . ASP B 1 295 ? 9.391 -11.438 -4.918 1 87.88 295 ASP B C 1
ATOM 4860 O O . ASP B 1 295 ? 10.227 -12.148 -5.473 1 87.88 295 ASP B O 1
ATOM 4864 N N . THR B 1 296 ? 8.492 -11.898 -4.074 1 89 296 THR B N 1
ATOM 4865 C CA . THR B 1 296 ? 8.68 -13.242 -3.533 1 89 296 THR B CA 1
ATOM 4866 C C . THR B 1 296 ? 7.949 -14.273 -4.391 1 89 296 THR B C 1
ATOM 4868 O O . THR B 1 296 ? 7.754 -15.414 -3.965 1 89 296 THR B O 1
ATOM 4871 N N . SER B 1 297 ? 7.508 -13.852 -5.574 1 91.62 297 SER B N 1
ATOM 4872 C CA . SER B 1 297 ? 7.203 -14.859 -6.59 1 91.62 297 SER B CA 1
ATOM 4873 C C . SER B 1 297 ? 8.477 -15.453 -7.18 1 91.62 297 SER B C 1
ATOM 4875 O O . SER B 1 297 ? 8.422 -16.422 -7.93 1 91.62 297 SER B O 1
ATOM 4877 N N . ALA B 1 298 ? 9.555 -14.898 -6.828 1 95.56 298 ALA B N 1
ATOM 4878 C CA . ALA B 1 298 ? 10.875 -15.469 -7.086 1 95.56 298 ALA B CA 1
ATOM 4879 C C . ALA B 1 298 ? 11.258 -16.484 -6.02 1 95.56 298 ALA B C 1
ATOM 4881 O O . ALA B 1 298 ? 10.75 -16.438 -4.895 1 95.56 298 ALA B O 1
ATOM 4882 N N . LEU B 1 299 ? 12.125 -17.375 -6.414 1 97.44 299 LEU B N 1
ATOM 4883 C CA . LEU B 1 299 ? 12.648 -18.312 -5.438 1 97.44 299 LEU B CA 1
ATOM 4884 C C . LEU B 1 299 ? 13.445 -17.594 -4.355 1 97.44 299 LEU B C 1
ATOM 4886 O O . LEU B 1 299 ? 14.32 -16.781 -4.664 1 97.44 299 LEU B O 1
ATOM 4890 N N . HIS B 1 300 ? 13.109 -17.875 -3.123 1 95.69 300 HIS B N 1
ATOM 4891 C CA . HIS B 1 300 ? 13.742 -17.25 -1.969 1 95.69 300 HIS B CA 1
ATOM 4892 C C . HIS B 1 300 ? 13.664 -18.156 -0.743 1 95.69 300 HIS B C 1
ATOM 4894 O O . HIS B 1 300 ? 12.938 -19.156 -0.749 1 95.69 300 HIS B O 1
ATOM 4900 N N . ALA B 1 301 ? 14.438 -17.859 0.243 1 92.69 301 ALA B N 1
ATOM 4901 C CA . ALA B 1 301 ? 14.43 -18.609 1.496 1 92.69 301 ALA B CA 1
ATOM 4902 C C . ALA B 1 301 ? 15.062 -17.812 2.625 1 92.69 301 ALA B C 1
ATOM 4904 O O . ALA B 1 301 ? 15.836 -16.875 2.373 1 92.69 301 ALA B O 1
ATOM 4905 N N . ARG B 1 302 ? 14.602 -18.156 3.789 1 88.44 302 ARG B N 1
ATOM 4906 C CA . ARG B 1 302 ? 15.344 -17.672 4.949 1 88.44 302 ARG B CA 1
ATOM 4907 C C . ARG B 1 302 ? 16.703 -18.375 5.059 1 88.44 302 ARG B C 1
ATOM 4909 O O . ARG B 1 302 ? 16.781 -19.594 4.965 1 88.44 302 ARG B O 1
ATOM 4916 N N . GLY B 1 303 ? 17.719 -17.594 5.141 1 87.94 303 GLY B N 1
ATOM 4917 C CA . GLY B 1 303 ? 19.047 -18.172 5.32 1 87.94 303 GLY B CA 1
ATOM 4918 C C . GLY B 1 303 ? 19.172 -18.953 6.617 1 87.94 303 GLY B C 1
ATOM 4919 O O . GLY B 1 303 ? 18.516 -18.625 7.609 1 87.94 303 GLY B O 1
ATOM 4920 N N . THR B 1 304 ? 20.062 -20.031 6.379 1 83.25 304 THR B N 1
ATOM 4921 C CA . THR B 1 304 ? 20.359 -20.812 7.574 1 83.25 304 THR B CA 1
ATOM 4922 C C . THR B 1 304 ? 21.453 -20.125 8.406 1 83.25 304 THR B C 1
ATOM 4924 O O . THR B 1 304 ? 22.531 -19.812 7.891 1 83.25 304 THR B O 1
ATOM 4927 N N . GLY B 1 305 ? 20.984 -19.625 9.664 1 81.69 305 GLY B N 1
ATOM 4928 C CA . GLY B 1 305 ? 21.922 -18.984 10.57 1 81.69 305 GLY B CA 1
ATOM 4929 C C . GLY B 1 305 ? 22.516 -19.953 11.578 1 81.69 305 GLY B C 1
ATOM 4930 O O . GLY B 1 305 ? 22.266 -21.156 11.523 1 81.69 305 GLY B O 1
ATOM 4931 N N . VAL B 1 306 ? 23.562 -19.406 12.211 1 83.69 306 VAL B N 1
ATOM 4932 C CA . VAL B 1 306 ? 24.219 -20.172 13.273 1 83.69 306 VAL B CA 1
ATOM 4933 C C . VAL B 1 306 ? 23.328 -20.172 14.523 1 83.69 306 VAL B C 1
ATOM 4935 O O . VAL B 1 306 ? 22.844 -19.125 14.953 1 83.69 306 VAL B O 1
ATOM 4938 N N . PRO B 1 307 ? 23.109 -21.453 14.977 1 78.88 307 PRO B N 1
ATOM 4939 C CA . PRO B 1 307 ? 22.297 -21.531 16.188 1 78.88 307 PRO B CA 1
ATOM 4940 C C . PRO B 1 307 ? 22.75 -20.562 17.266 1 78.88 307 PRO B C 1
ATOM 4942 O O . PRO B 1 307 ? 23.953 -20.359 17.469 1 78.88 307 PRO B O 1
ATOM 4945 N N . GLY B 1 308 ? 21.812 -19.891 17.938 1 77.19 308 GLY B N 1
ATOM 4946 C CA . GLY B 1 308 ? 22.109 -18.938 19 1 77.19 308 GLY B CA 1
ATOM 4947 C C . GLY B 1 308 ? 22.156 -17.5 18.516 1 77.19 308 GLY B C 1
ATOM 4948 O O . GLY B 1 308 ? 22.094 -16.562 19.328 1 77.19 308 GLY B O 1
ATOM 4949 N N . ARG B 1 309 ? 22.312 -17.359 17.219 1 80.12 309 ARG B N 1
ATOM 4950 C CA . ARG B 1 309 ? 22.312 -16.016 16.672 1 80.12 309 ARG B CA 1
ATOM 4951 C C . ARG B 1 309 ? 20.891 -15.516 16.453 1 80.12 309 ARG B C 1
ATOM 4953 O O . ARG B 1 309 ? 19.953 -16.312 16.344 1 80.12 309 ARG B O 1
ATOM 4960 N N . VAL B 1 310 ? 20.719 -14.211 16.531 1 78.12 310 VAL B N 1
ATOM 4961 C CA . VAL B 1 310 ? 19.422 -13.586 16.344 1 78.12 310 VAL B CA 1
ATOM 4962 C C . VAL B 1 310 ? 19.438 -12.719 15.094 1 78.12 310 VAL B C 1
ATOM 4964 O O . VAL B 1 310 ? 20.375 -11.945 14.883 1 78.12 310 VAL B O 1
ATOM 4967 N N . ARG B 1 311 ? 18.422 -13.008 14.227 1 79.12 311 ARG B N 1
ATOM 4968 C CA . ARG B 1 311 ? 18.188 -12.117 13.086 1 79.12 311 ARG B CA 1
ATOM 4969 C C . ARG B 1 311 ? 17.156 -11.062 13.422 1 79.12 311 ARG B C 1
ATOM 4971 O O . ARG B 1 311 ? 15.992 -11.383 13.695 1 79.12 311 ARG B O 1
ATOM 4978 N N . CYS B 1 312 ? 17.641 -9.812 13.438 1 73.81 312 CYS B N 1
ATOM 4979 C CA . CYS B 1 312 ? 16.75 -8.711 13.758 1 73.81 312 CYS B CA 1
ATOM 4980 C C . CYS B 1 312 ? 16.219 -8.047 12.492 1 73.81 312 CYS B C 1
ATOM 4982 O O . CYS B 1 312 ? 17 -7.543 11.68 1 73.81 312 CYS B O 1
ATOM 4984 N N . SER B 1 313 ? 14.969 -8.18 12.242 1 72.62 313 SER B N 1
ATOM 4985 C CA . SER B 1 313 ? 14.359 -7.527 11.078 1 72.62 313 SER B CA 1
ATOM 4986 C C . SER B 1 313 ? 12.953 -7.043 11.391 1 72.62 313 SER B C 1
ATOM 4988 O O . SER B 1 313 ? 12.258 -7.629 12.234 1 72.62 313 SER B O 1
ATOM 4990 N N . TRP B 1 314 ? 12.703 -5.852 10.789 1 70.38 314 TRP B N 1
ATOM 4991 C CA . TRP B 1 314 ? 11.305 -5.422 10.727 1 70.38 314 TRP B CA 1
ATOM 4992 C C . TRP B 1 314 ? 10.672 -5.816 9.398 1 70.38 314 TRP B C 1
ATOM 4994 O O . TRP B 1 314 ? 11.336 -5.797 8.359 1 70.38 314 TRP B O 1
ATOM 5004 N N . ARG B 1 315 ? 9.516 -6.305 9.539 1 67.94 315 ARG B N 1
ATOM 5005 C CA . ARG B 1 315 ? 8.789 -6.625 8.32 1 67.94 315 ARG B CA 1
ATOM 5006 C C . ARG B 1 315 ? 7.488 -5.828 8.242 1 67.94 315 ARG B C 1
ATOM 5008 O O . ARG B 1 315 ? 6.891 -5.496 9.266 1 67.94 315 ARG B O 1
ATOM 5015 N N . GLN B 1 316 ? 7.172 -5.418 6.949 1 60.66 316 GLN B N 1
ATOM 5016 C CA . GLN B 1 316 ? 5.871 -4.785 6.758 1 60.66 316 GLN B CA 1
ATOM 5017 C C . GLN B 1 316 ? 4.738 -5.723 7.16 1 60.66 316 GLN B C 1
ATOM 5019 O O . GLN B 1 316 ? 4.77 -6.914 6.844 1 60.66 316 GLN B O 1
ATOM 5024 N N . ALA B 1 317 ? 3.854 -5.242 8.109 1 54.12 317 ALA B N 1
ATOM 5025 C CA . ALA B 1 317 ? 2.707 -6.047 8.523 1 54.12 317 ALA B CA 1
ATOM 5026 C C . ALA B 1 317 ? 1.713 -6.219 7.375 1 54.12 317 ALA B C 1
ATOM 5028 O O . ALA B 1 317 ? 1.409 -5.258 6.664 1 54.12 317 ALA B O 1
ATOM 5029 N N . GLY B 1 318 ? 1.854 -7.211 6.617 1 51.16 318 GLY B N 1
ATOM 5030 C CA . GLY B 1 318 ? 0.841 -7.43 5.598 1 51.16 318 GLY B CA 1
ATOM 5031 C C . GLY B 1 318 ? -0.069 -8.602 5.902 1 51.16 318 GLY B C 1
ATOM 5032 O O . GLY B 1 318 ? 0.054 -9.234 6.957 1 51.16 318 GLY B O 1
ATOM 5033 N N . ASP B 1 319 ? -1.255 -8.523 5.266 1 50.78 319 ASP B N 1
ATOM 5034 C CA . ASP B 1 319 ? -2.24 -9.586 5.469 1 50.78 319 ASP B CA 1
ATOM 5035 C C . ASP B 1 319 ? -1.593 -10.961 5.375 1 50.78 319 ASP B C 1
ATOM 5037 O O . ASP B 1 319 ? -2.098 -11.93 5.945 1 50.78 319 ASP B O 1
ATOM 5041 N N . ASN B 1 320 ? -0.539 -11.008 4.613 1 47.69 320 ASN B N 1
ATOM 5042 C CA . ASN B 1 320 ? -0 -12.32 4.273 1 47.69 320 ASN B CA 1
ATOM 5043 C C . ASN B 1 320 ? 1.445 -12.469 4.738 1 47.69 320 ASN B C 1
ATOM 5045 O O . ASN B 1 320 ? 2.314 -12.867 3.959 1 47.69 320 ASN B O 1
ATOM 5049 N N . ASP B 1 321 ? 1.734 -12.461 6.066 1 51.94 321 ASP B N 1
ATOM 5050 C CA . ASP B 1 321 ? 2.996 -12.781 6.727 1 51.94 321 ASP B CA 1
ATOM 5051 C C . ASP B 1 321 ? 4.094 -11.805 6.312 1 51.94 321 ASP B C 1
ATOM 5053 O O . ASP B 1 321 ? 5.23 -12.211 6.055 1 51.94 321 ASP B O 1
ATOM 5057 N N . GLY B 1 322 ? 3.822 -10.594 6.156 1 53.34 322 GLY B N 1
ATOM 5058 C CA . GLY B 1 322 ? 4.82 -9.539 6.09 1 53.34 322 GLY B CA 1
ATOM 5059 C C . GLY B 1 322 ? 4.914 -8.898 4.719 1 53.34 322 GLY B C 1
ATOM 5060 O O . GLY B 1 322 ? 5.867 -8.164 4.434 1 53.34 322 GLY B O 1
ATOM 5061 N N . GLY B 1 323 ? 4.035 -9.227 3.826 1 58.88 323 GLY B N 1
ATOM 5062 C CA . GLY B 1 323 ? 4.074 -8.586 2.523 1 58.88 323 GLY B CA 1
ATOM 5063 C C . GLY B 1 323 ? 2.896 -7.656 2.283 1 58.88 323 GLY B C 1
ATOM 5064 O O . GLY B 1 323 ? 2.041 -7.492 3.154 1 58.88 323 GLY B O 1
ATOM 5065 N N . LEU B 1 324 ? 3.141 -6.824 1.253 1 61.91 324 LEU B N 1
ATOM 5066 C CA . LEU B 1 324 ? 2.029 -6.016 0.762 1 61.91 324 LEU B CA 1
ATOM 5067 C C . LEU B 1 324 ? 0.793 -6.879 0.525 1 61.91 324 LEU B C 1
ATOM 5069 O O . LEU B 1 324 ? 0.907 -8.086 0.286 1 61.91 324 LEU B O 1
ATOM 5073 N N . LYS B 1 325 ? -0.328 -6.348 0.775 1 62.12 325 LYS B N 1
ATOM 5074 C CA . LYS B 1 325 ? -1.589 -7.047 0.542 1 62.12 325 LYS B CA 1
ATOM 5075 C C . LYS B 1 325 ? -1.603 -7.711 -0.831 1 62.12 325 LYS B C 1
ATOM 5077 O O . LYS B 1 325 ? -1.168 -7.117 -1.819 1 62.12 325 LYS B O 1
ATOM 5082 N N . ARG B 1 326 ? -1.96 -8.977 -0.678 1 67.88 326 ARG B N 1
ATOM 5083 C CA . ARG B 1 326 ? -2.119 -9.734 -1.917 1 67.88 326 ARG B CA 1
ATOM 5084 C C . ARG B 1 326 ? -3.414 -9.352 -2.627 1 67.88 326 ARG B C 1
ATOM 5086 O O . ARG B 1 326 ? -4.504 -9.703 -2.17 1 67.88 326 ARG B O 1
ATOM 5093 N N . LEU B 1 327 ? -3.23 -8.539 -3.6 1 71.69 327 LEU B N 1
ATOM 5094 C CA . LEU B 1 327 ? -4.391 -8.164 -4.398 1 71.69 327 LEU B CA 1
ATOM 5095 C C . LEU B 1 327 ? -4.652 -9.18 -5.5 1 71.69 327 LEU B C 1
ATOM 5097 O O . LEU B 1 327 ? -3.748 -9.93 -5.891 1 71.69 327 LEU B O 1
ATOM 5101 N N . ASN B 1 328 ? -5.945 -9.312 -5.844 1 80.81 328 ASN B N 1
ATOM 5102 C CA . ASN B 1 328 ? -6.277 -10.18 -6.969 1 80.81 328 ASN B CA 1
ATOM 5103 C C . ASN B 1 328 ? -5.637 -9.695 -8.266 1 80.81 328 ASN B C 1
ATOM 5105 O O . ASN B 1 328 ? -5.984 -8.625 -8.766 1 80.81 328 ASN B O 1
ATOM 5109 N N . PRO B 1 329 ? -4.738 -10.469 -8.758 1 85.25 329 PRO B N 1
ATOM 5110 C CA . PRO B 1 329 ? -3.98 -9.984 -9.914 1 85.25 329 PRO B CA 1
ATOM 5111 C C . PRO B 1 329 ? -4.84 -9.852 -11.164 1 85.25 329 PRO B C 1
ATOM 5113 O O . PRO B 1 329 ? -4.418 -9.219 -12.141 1 85.25 329 PRO B O 1
ATOM 5116 N N . TYR B 1 330 ? -5.988 -10.359 -11.125 1 85.88 330 TYR B N 1
ATOM 5117 C CA . TYR B 1 330 ? -6.812 -10.367 -12.328 1 85.88 330 TYR B CA 1
ATOM 5118 C C . TYR B 1 330 ? -7.805 -9.211 -12.312 1 85.88 330 TYR B C 1
ATOM 5120 O O . TYR B 1 330 ? -8.531 -8.992 -13.289 1 85.88 330 TYR B O 1
ATOM 5128 N N . ARG B 1 331 ? -7.812 -8.516 -11.219 1 77.75 331 ARG B N 1
ATOM 5129 C CA . ARG B 1 331 ? -8.633 -7.309 -11.133 1 77.75 331 ARG B CA 1
ATOM 5130 C C . ARG B 1 331 ? -7.812 -6.066 -11.477 1 77.75 331 ARG B C 1
ATOM 5132 O O . ARG B 1 331 ? -6.949 -5.652 -10.695 1 77.75 331 ARG B O 1
ATOM 5139 N N . TRP B 1 332 ? -8.078 -5.527 -12.508 1 73.06 332 TRP B N 1
ATOM 5140 C CA . TRP B 1 332 ? -7.23 -4.492 -13.078 1 73.06 332 TRP B CA 1
ATOM 5141 C C . TRP B 1 332 ? -7.129 -3.289 -12.148 1 73.06 332 TRP B C 1
ATOM 5143 O O . TRP B 1 332 ? -6.031 -2.809 -11.867 1 73.06 332 TRP B O 1
ATOM 5153 N N . THR B 1 333 ? -8.242 -2.758 -11.602 1 62.16 333 THR B N 1
ATOM 5154 C CA . THR B 1 333 ? -8.242 -1.523 -10.82 1 62.16 333 THR B CA 1
ATOM 5155 C C . THR B 1 333 ? -7.766 -1.781 -9.398 1 62.16 333 THR B C 1
ATOM 5157 O O . THR B 1 333 ? -7.039 -0.967 -8.82 1 62.16 333 THR B O 1
ATOM 5160 N N . GLU B 1 334 ? -8.195 -2.898 -8.938 1 59.47 334 GLU B N 1
ATOM 5161 C CA . GLU B 1 334 ? -7.824 -3.209 -7.562 1 59.47 334 GLU B CA 1
ATOM 5162 C C . GLU B 1 334 ? -6.32 -3.432 -7.434 1 59.47 334 GLU B C 1
ATOM 5164 O O . GLU B 1 334 ? -5.699 -2.984 -6.469 1 59.47 334 GLU B O 1
ATOM 5169 N N . ALA B 1 335 ? -5.871 -4.094 -8.414 1 53.69 335 ALA B N 1
ATOM 5170 C CA . ALA B 1 335 ? -4.453 -4.434 -8.336 1 53.69 335 ALA B CA 1
ATOM 5171 C C . ALA B 1 335 ? -3.578 -3.234 -8.703 1 53.69 335 ALA B C 1
ATOM 5173 O O . ALA B 1 335 ? -2.375 -3.23 -8.43 1 53.69 335 ALA B O 1
ATOM 5174 N N . LYS B 1 336 ? -4.211 -2.258 -9.242 1 51.84 336 LYS B N 1
ATOM 5175 C CA . LYS B 1 336 ? -3.475 -1.061 -9.633 1 51.84 336 LYS B CA 1
ATOM 5176 C C . LYS B 1 336 ? -2.9 -0.345 -8.414 1 51.84 336 LYS B C 1
ATOM 5178 O O . LYS B 1 336 ? -1.818 0.241 -8.484 1 51.84 336 LYS B O 1
ATOM 5183 N N . GLN B 1 337 ? -3.672 -0.424 -7.348 1 45.69 337 GLN B N 1
ATOM 5184 C CA . GLN B 1 337 ? -3.283 0.325 -6.156 1 45.69 337 GLN B CA 1
ATOM 5185 C C . GLN B 1 337 ? -2.039 -0.275 -5.512 1 45.69 337 GLN B C 1
ATOM 5187 O O . GLN B 1 337 ? -1.358 0.389 -4.727 1 45.69 337 GLN B O 1
ATOM 5192 N N . GLU B 1 338 ? -1.769 -1.449 -5.789 1 43.97 338 GLU B N 1
ATOM 5193 C CA . GLU B 1 338 ? -0.76 -2.18 -5.027 1 43.97 338 GLU B CA 1
ATOM 5194 C C . GLU B 1 338 ? 0.647 -1.851 -5.516 1 43.97 338 GLU B C 1
ATOM 5196 O O . GLU B 1 338 ? 1.601 -1.863 -4.734 1 43.97 338 GLU B O 1
ATOM 5201 N N . LEU B 1 339 ? 0.804 -1.688 -6.797 1 42 339 LEU B N 1
ATOM 5202 C CA . LEU B 1 339 ? 2.197 -1.599 -7.219 1 42 339 LEU B CA 1
ATOM 5203 C C . LEU B 1 339 ? 2.701 -0.162 -7.125 1 42 339 LEU B C 1
ATOM 5205 O O . LEU B 1 339 ? 1.993 0.774 -7.5 1 42 339 LEU B O 1
#

Foldseek 3Di:
DDPPPPDDPPPPPCPPLVCCCCCCVPVVVVVVVVVVVVLVVVLVVCVVVVVVVVNVVSVVVVVVVVVVNVVVVVVNLLVVLVVVLVLLVVQQDPVLLVVLQVVLVVVVLDDDSLSVVLNVVSSPDGSVLVPVLQDPDPDDDDPNVSSPSVSSSVRSVVRVVVVVVVVVPLPDKDALDPDDDPQQFWWFQAQDWWKKKKKFAFPPTQDLQQFAKWFKPLQLDDDPLNVQLVVQCPDPPNVQCVVHVIDTLPSDVRSCVSRVQQSCQCCPNHPDPNIHHTDGDTADPPDRMRMDMDGRSGTMGGGRHNHPHMGRMGACDDPRVRIDDDDDPVDDVRCVVGD/DDPPPPDDPCPPPPPPLVCCCCCCVPVVVVVVVVVVVVLVVVLVVCVVVVVVVVNVVSVVVVVVVVVVNVVVVVVNFLVLLVVVLVLLVVQQDPVLLVVLQVVLVVVVLDDDSLSVVLNVVSSPDGSVLVPVLQDPDPDDDDPNVSSPSVSSSVRSVVRVVVVVVVVVPLPDKDAQDPDDDPLQFWWFQAQDWWKKKKKFAFPPGQDLQQFAKWFKPLQLDDDPLNVQLVVQCPDPPNVQCVVHVIGTCPSDVSSCVSRVQQSCQCCPNHPDPNIHHTDGDTADPPDRMRMDMDGRSGTMGGGRHNHPDMGRMGACDEPRPRTFDDDDPVDDVRCVVGD